Protein AF-0000000084716593 (afdb_homodimer)

Secondary structure (DSSP, 8-state):
-HHHHHHHHHTSHHHHHHHHHHHHHHTS-GGGGGGSPPHHHHHHHHHHHHHHHHHHHHTTTTSPPPSSGGGHHHHHHHHHHHHHHHTHHHHHHHHHT--HHHHHHHHHHTHHHHTTHHHHHHHHTTT--HHHHHHHHHHHHHHTGGG-GGG-HHHHHHHHHHHHHHHHHHTT--GGG---HHHHHHHHHHHHHHH-GGGHHHHHHHHHHHHHHHHHHHHHHHHHHHHTT--TTTTHHHHHHHHHHHHHHHHHIIIIIHHHHTT-HHHHHHHHHHHHHHHHHHHHHHHHHHHHHHHT---/-HHHHHHHHHTSHHHHHHHHHHHHHHTS-GGGGGGSPPHHHHHHHHHHHHHHHHHHHHTTTTSPPPSSGGGHHHHHHHHHHHHHHHTHHHHHHHHHT--HHHHHHHHHHTHHHHTTHHHHHHHHTTT--HHHHHHHHHHHHHHTGGG-GGG-HHHHHHHHHHHHHHHHHHTT--GGG---HHHHHHHHHHHHHHH-GGGHHHHHHHHHHHHHHHHHHHHHHHHHHHHTT--TTTTHHHHHHHHHHHHHHHHHIIIIIHHHHTT-HHHHHHHHHHHHHHHHHHHHHHHHHHHHHHHT---

Radius of gyration: 25.39 Å; Cα contacts (8 Å, |Δi|>4): 812; chains: 2; bounding box: 57×77×68 Å

Organism: Cystobacter fuscus (strain ATCC 25194 / DSM 2262 / NBRC 100088 / M29) (NCBI:txid1242864)

Solvent-accessible surface area (backbone atoms only — not comparable to full-atom values): 29834 Å² total; per-residue (Å²): 107,70,63,57,51,48,48,53,42,57,60,23,47,70,49,29,50,52,51,40,53,54,50,49,40,67,43,35,42,55,80,44,29,84,61,38,77,49,71,69,55,47,53,53,48,50,53,50,49,53,54,42,48,52,53,51,50,61,75,45,65,87,57,80,74,63,92,43,57,88,41,35,63,63,51,52,52,51,51,52,50,50,43,50,60,73,40,42,66,47,35,48,36,40,32,74,64,52,48,68,59,45,50,27,50,52,52,55,57,46,42,64,43,58,71,41,42,58,48,42,36,36,41,68,32,45,31,48,58,68,65,39,23,47,52,40,49,49,54,34,39,54,37,42,26,75,72,35,74,83,48,14,42,58,56,29,43,46,50,30,39,54,54,27,48,52,56,28,45,75,72,72,44,62,72,89,54,57,55,56,30,46,55,36,50,53,26,36,55,52,47,51,19,45,76,30,60,62,30,37,34,23,33,54,23,25,50,37,51,48,31,52,50,45,18,58,51,26,42,17,50,43,46,19,33,57,75,71,64,53,59,67,80,44,43,43,44,40,54,52,36,36,57,54,21,52,50,45,16,53,48,36,41,65,45,38,49,51,60,50,29,65,71,32,71,69,38,29,52,41,19,47,49,14,32,52,42,40,45,50,46,49,46,53,26,50,52,50,50,43,53,25,56,74,69,66,50,58,96,108,71,62,56,50,48,47,54,44,58,60,23,47,71,50,29,50,53,51,39,51,52,52,48,40,66,42,36,40,55,79,44,28,85,63,39,78,50,72,68,56,49,53,53,49,51,54,51,49,52,53,42,47,53,54,49,50,59,76,45,64,86,58,81,74,63,92,43,58,88,41,36,62,63,50,52,52,51,51,52,48,50,42,51,61,73,41,41,66,47,35,47,36,38,32,74,63,53,49,67,59,45,50,28,50,52,51,55,58,46,43,65,43,56,69,43,42,56,47,44,36,37,42,67,32,46,32,48,55,69,64,39,24,46,53,41,48,48,54,34,39,53,39,41,26,74,71,36,75,83,49,14,42,59,56,30,42,47,50,30,40,54,56,27,50,52,56,29,44,75,73,73,42,60,72,90,55,57,54,57,30,46,54,36,50,53,24,36,56,52,46,53,18,45,77,29,60,61,30,38,34,23,31,55,22,26,49,38,51,48,30,52,50,44,19,59,51,25,42,17,50,42,46,20,34,55,75,69,64,52,58,66,80,43,44,42,46,39,54,52,36,36,58,55,22,52,52,46,14,53,48,35,41,66,45,38,49,52,58,49,28,65,72,32,71,69,39,29,52,40,19,47,50,16,33,52,42,39,45,51,44,50,48,54,26,48,52,51,49,43,53,24,56,74,69,66,51,58,96

Sequence (598 aa):
MQIESRIDALEGLSLQQRLHRHYTSLLAEPECFLETPSLSSMREIHELEDAWLRHLDARSVGFELPSSSARFKDWYFSHVQRHSAATASFTSYLAEQASLSEMAMFFIVEEKVDSKFDDLMALAQLGTSGKVKLTIGDNYWDEMGHGNPRFVHTTMFNTSVTWMREQLQAKGITPSDIEFPEIFTNANQLLMYGLSRRHAPRLIGALGVLEQTASQRFQAMVDGCVRLGVPKDVIAYQSLHVGVDHDHGSQWFDHVLLPLTQRSPLLMEEICRGVLTRCDVATRYYREVEARLVSGRYRMQIESRIDALEGLSLQQRLHRHYTSLLAEPECFLETPSLSSMREIHELEDAWLRHLDARSVGFELPSSSARFKDWYFSHVQRHSAATASFTSYLAEQASLSEMAMFFIVEEKVDSKFDDLMALAQLGTSGKVKLTIGDNYWDEMGHGNPRFVHTTMFNTSVTWMREQLQAKGITPSDIEFPEIFTNANQLLMYGLSRRHAPRLIGALGVLEQTASQRFQAMVDGCVRLGVPKDVIAYQSLHVGVDHDHGSQWFDHVLLPLTQRSPLLMEEICRGVLTRCDVATRYYREVEARLVSGRYR

pLDDT: mean 94.09, std 8.64, range [39.53, 98.88]

Foldseek 3Di:
DVVVVVLCVLLFQVNLVVLLVQLVLVVDDPVSVVVHDDPVVVVVSVVSVVSSLVVLLVVCVPDDADPALVCNVVSLVVLLVVLCVLLVVLLCCLQPPFALLLLLLVLLLCCLAQLCVLVLLVLLLPPPDDLQNVLSVVVSCQCCVVVDNCRNLNNLSVLLNVVSCVVCVVVVHHSVPQGGSLSSLLNSLLSVLSVDVVLSLLNLLLVLSCLCNVLSSLVSSVSNCVVNVPDCSSSVSSVVSNPPSNVSNVSSVVRHLSVQSNPDVVSNVSSVSSNSSNSVSVSVSSVVSSVCSVVVPSD/DVVVVVVCVLLFQVNLVVLLVQLVLVVDDPVSVVVHDDPVVVVVSVVSVVSSLVVLLVVCVPDDADPALVCNVVSLVVLLVVLCVLLVVLLCCLQPPFALLLLLLVLLLCCLAQLCVLVLLVLLLPPPDDLQNVLSVVVSCQCCVVVDNCRNLNNLSVLLNVVSCVVCVVVVHHSVPQGGSLSSLLNSVLSVLSVDVVLSLLNLLLVLSCLCNVLSSLVSNVSNCVVNVPDCSSSVSSVVSNPPSNVSNVSSVPRHLSVQSNPDVVSNVSSVSSNSSNSVSVSVSSVVSSVCSVVVPSD

Nearest PDB structures (foldseek):
  6vzy-assembly1_B  TM=7.794E-01  e=1.094E-06  Streptomyces achromogenes subsp. streptozoticus
  6vzy-assembly1_A  TM=7.759E-01  e=1.982E-06  Streptomyces achromogenes subsp. streptozoticus
  6m9s-assembly2_C  TM=6.712E-01  e=1.394E-05  Streptomyces achromogenes subsp. streptozoticus
  3oql-assembly1_C  TM=7.302E-01  e=2.169E-03  Pseudomonas syringae pv. tomato str. DC3000
  6p5q-assembly1_A  TM=7.092E-01  e=1.830E-03  Pseudomonas fluorescens

Structure (mmCIF, N/CA/C/O backbone):
data_AF-0000000084716593-model_v1
#
loop_
_entity.id
_entity.type
_entity.pdbx_description
1 polymer 'Iron-containing redox enzyme family protein'
#
loop_
_atom_site.group_PDB
_atom_site.id
_atom_site.type_symbol
_atom_site.label_atom_id
_atom_site.label_alt_id
_atom_site.label_comp_id
_atom_site.label_asym_id
_atom_site.label_entity_id
_atom_site.label_seq_id
_atom_site.pdbx_PDB_ins_code
_atom_site.Cartn_x
_atom_site.Cartn_y
_atom_site.Cartn_z
_atom_site.occupancy
_atom_site.B_iso_or_equiv
_atom_site.auth_seq_id
_atom_site.auth_comp_id
_atom_site.auth_asym_id
_atom_site.auth_atom_id
_atom_site.pdbx_PDB_model_num
ATOM 1 N N . MET A 1 1 ? 11.242 -38.156 10.844 1 39.97 1 MET A N 1
ATOM 2 C CA . MET A 1 1 ? 9.812 -38.406 11.039 1 39.97 1 MET A CA 1
ATOM 3 C C . MET A 1 1 ? 9.117 -37.156 11.586 1 39.97 1 MET A C 1
ATOM 5 O O . MET A 1 1 ? 8.055 -36.75 11.094 1 39.97 1 MET A O 1
ATOM 9 N N . GLN A 1 2 ? 9.727 -36.562 12.672 1 42.5 2 GLN A N 1
ATOM 10 C CA . GLN A 1 2 ? 9.148 -35.438 13.375 1 42.5 2 GLN A CA 1
ATOM 11 C C . GLN A 1 2 ? 9.289 -34.156 12.555 1 42.5 2 GLN A C 1
ATOM 13 O O . GLN A 1 2 ? 8.375 -33.344 12.516 1 42.5 2 GLN A O 1
ATOM 18 N N . ILE A 1 3 ? 10.445 -33.969 11.859 1 42.84 3 ILE A N 1
ATOM 19 C CA . ILE A 1 3 ? 10.742 -32.844 10.969 1 42.84 3 ILE A CA 1
ATOM 20 C C . ILE A 1 3 ? 9.883 -32.938 9.711 1 42.84 3 ILE A C 1
ATOM 22 O O . ILE A 1 3 ? 9.312 -31.953 9.258 1 42.84 3 ILE A O 1
ATOM 26 N N . GLU A 1 4 ? 9.906 -34.156 9.148 1 45.91 4 GLU A N 1
ATOM 27 C CA . GLU A 1 4 ? 9.078 -34.438 7.98 1 45.91 4 GLU A CA 1
ATOM 28 C C . GLU A 1 4 ? 7.602 -34.156 8.281 1 45.91 4 GLU A C 1
ATOM 30 O O . GLU A 1 4 ? 6.879 -33.625 7.445 1 45.91 4 GLU A O 1
ATOM 35 N N . SER A 1 5 ? 7.25 -34.594 9.547 1 50.97 5 SER A N 1
ATOM 36 C CA . SER A 1 5 ? 5.879 -34.375 9.992 1 50.97 5 SER A CA 1
ATOM 37 C C . SER A 1 5 ? 5.582 -32.906 10.133 1 50.97 5 SER A C 1
ATOM 39 O O . SER A 1 5 ? 4.5 -32.438 9.766 1 50.97 5 SER A O 1
ATOM 41 N N . ARG A 1 6 ? 6.617 -32.312 10.562 1 55.34 6 ARG A N 1
ATOM 42 C CA . ARG A 1 6 ? 6.492 -30.859 10.773 1 55.34 6 ARG A CA 1
ATOM 43 C C . ARG A 1 6 ? 6.48 -30.109 9.445 1 55.34 6 ARG A C 1
ATOM 45 O O . ARG A 1 6 ? 5.758 -29.125 9.289 1 55.34 6 ARG A O 1
ATOM 52 N N . ILE A 1 7 ? 7.332 -30.609 8.516 1 56.03 7 ILE A N 1
ATOM 53 C CA . ILE A 1 7 ? 7.43 -30.062 7.168 1 56.03 7 ILE A CA 1
ATOM 54 C C . ILE A 1 7 ? 6.105 -30.266 6.43 1 56.03 7 ILE A C 1
ATOM 56 O O . ILE A 1 7 ? 5.605 -29.359 5.773 1 56.03 7 ILE A O 1
ATOM 60 N N . ASP A 1 8 ? 5.719 -31.562 6.438 1 63.59 8 ASP A N 1
ATOM 61 C CA . ASP A 1 8 ? 4.422 -31.859 5.844 1 63.59 8 ASP A CA 1
ATOM 62 C C . ASP A 1 8 ? 3.33 -30.969 6.438 1 63.59 8 ASP A C 1
ATOM 64 O O . ASP A 1 8 ? 2.436 -30.516 5.723 1 63.59 8 ASP A O 1
ATOM 68 N N . ALA A 1 9 ? 3.691 -30.625 7.555 1 72.94 9 ALA A N 1
ATOM 69 C CA . ALA A 1 9 ? 2.707 -29.812 8.258 1 72.94 9 ALA A CA 1
ATOM 70 C C . ALA A 1 9 ? 2.744 -28.359 7.773 1 72.94 9 ALA A C 1
ATOM 72 O O . ALA A 1 9 ? 1.699 -27.734 7.613 1 72.94 9 ALA A O 1
ATOM 73 N N . LEU A 1 10 ? 3.936 -27.906 7.266 1 83.38 10 LEU A N 1
ATOM 74 C CA . LEU A 1 10 ? 4.078 -26.516 6.863 1 83.38 10 LEU A CA 1
ATOM 75 C C . LEU A 1 10 ? 3.523 -26.297 5.461 1 83.38 10 LEU A C 1
ATOM 77 O O . LEU A 1 10 ? 3.115 -25.188 5.121 1 83.38 10 LEU A O 1
ATOM 81 N N . GLU A 1 11 ? 3.467 -27.359 4.754 1 86.44 11 GLU A N 1
ATOM 82 C CA . GLU A 1 11 ? 2.949 -27.25 3.393 1 86.44 11 GLU A CA 1
ATOM 83 C C . GLU A 1 11 ? 1.589 -27.938 3.264 1 86.44 11 GLU A C 1
ATOM 85 O O . GLU A 1 11 ? 1.092 -28.141 2.154 1 86.44 11 GLU A O 1
ATOM 90 N N . GLY A 1 12 ? 1.114 -28.297 4.387 1 92.75 12 GLY A N 1
ATOM 91 C CA . GLY A 1 12 ? -0.192 -28.938 4.391 1 92.75 12 GLY A CA 1
ATOM 92 C C . GLY A 1 12 ? -1.327 -27.969 4.109 1 92.75 12 GLY A C 1
ATOM 93 O O . GLY A 1 12 ? -1.195 -26.766 4.336 1 92.75 12 GLY A O 1
ATOM 94 N N . LEU A 1 13 ? -2.387 -28.531 3.635 1 93.62 13 LEU A N 1
ATOM 95 C CA . LEU A 1 13 ? -3.537 -27.734 3.207 1 93.62 13 LEU A CA 1
ATOM 96 C C . LEU A 1 13 ? -4.09 -26.906 4.363 1 93.62 13 LEU A C 1
ATOM 98 O O . LEU A 1 13 ? -4.34 -25.703 4.211 1 93.62 13 LEU A O 1
ATOM 102 N N . SER A 1 14 ? -4.234 -27.516 5.523 1 93.94 14 SER A N 1
ATOM 103 C CA . SER A 1 14 ? -4.848 -26.844 6.664 1 93.94 14 SER A CA 1
ATOM 104 C C . SER A 1 14 ? -4.051 -25.609 7.078 1 93.94 14 SER A C 1
ATOM 106 O O . SER A 1 14 ? -4.617 -24.531 7.262 1 93.94 14 SER A O 1
ATOM 108 N N . LEU A 1 15 ? -2.773 -25.75 7.191 1 95.06 15 LEU A N 1
ATOM 109 C CA . LEU A 1 15 ? -1.926 -24.641 7.602 1 95.06 15 LEU A CA 1
ATOM 110 C C . LEU A 1 15 ? -1.934 -23.531 6.547 1 95.06 15 LEU A C 1
ATOM 112 O O . LEU A 1 15 ? -2.051 -22.359 6.879 1 95.06 15 LEU A O 1
ATOM 116 N N . GLN A 1 16 ? -1.824 -23.922 5.301 1 96.69 16 GLN A N 1
ATOM 117 C CA . GLN A 1 16 ? -1.757 -22.938 4.238 1 96.69 16 GLN A CA 1
ATOM 118 C C . GLN A 1 16 ? -3.086 -22.203 4.086 1 96.69 16 GLN A C 1
ATOM 120 O O . GLN A 1 16 ? -3.111 -21 3.77 1 96.69 16 GLN A O 1
ATOM 125 N N . GLN A 1 17 ? -4.148 -22.891 4.367 1 95.56 17 GLN A N 1
ATOM 126 C CA . GLN A 1 17 ? -5.453 -22.234 4.398 1 95.56 17 GLN A CA 1
ATOM 127 C C . GLN A 1 17 ? -5.531 -21.234 5.543 1 95.56 17 GLN A C 1
ATOM 129 O O . GLN A 1 17 ? -6.082 -20.141 5.379 1 95.56 17 GLN A O 1
ATOM 134 N N . ARG A 1 18 ? -5.004 -21.609 6.691 1 95.12 18 ARG A N 1
ATOM 135 C CA . ARG A 1 18 ? -4.988 -20.719 7.844 1 95.12 18 ARG A CA 1
ATOM 136 C C . ARG A 1 18 ? -4.184 -19.453 7.547 1 95.12 18 ARG A C 1
ATOM 138 O O . ARG A 1 18 ? -4.633 -18.344 7.832 1 95.12 18 ARG A O 1
ATOM 145 N N . LEU A 1 19 ? -3.027 -19.625 6.934 1 96.69 19 LEU A N 1
ATOM 146 C CA . LEU A 1 19 ? -2.186 -18.484 6.562 1 96.69 19 LEU A CA 1
ATOM 147 C C . LEU A 1 19 ? -2.885 -17.609 5.531 1 96.69 19 LEU A C 1
ATOM 149 O O . LEU A 1 19 ? -2.859 -16.375 5.641 1 96.69 19 LEU A O 1
ATOM 153 N N . HIS A 1 20 ? -3.512 -18.281 4.617 1 96.81 20 HIS A N 1
ATOM 154 C CA . HIS A 1 20 ? -4.215 -17.531 3.582 1 96.81 20 HIS A CA 1
ATOM 155 C C . HIS A 1 20 ? -5.32 -16.672 4.18 1 96.81 20 HIS A C 1
ATOM 157 O O . HIS A 1 20 ? -5.469 -15.5 3.814 1 96.81 20 HIS A O 1
ATOM 163 N N . ARG A 1 21 ? -6.066 -17.234 5.105 1 95.75 21 ARG A N 1
ATOM 164 C CA . ARG A 1 21 ? -7.129 -16.5 5.773 1 95.75 21 ARG A CA 1
ATOM 165 C C . ARG A 1 21 ? -6.57 -15.305 6.543 1 95.75 21 ARG A C 1
ATOM 167 O O . ARG A 1 21 ? -7.16 -14.219 6.535 1 95.75 21 ARG A O 1
ATOM 174 N N . HIS A 1 22 ? -5.488 -15.516 7.148 1 96.25 22 HIS A N 1
ATOM 175 C CA . HIS A 1 22 ? -4.828 -14.43 7.867 1 96.25 22 HIS A CA 1
ATOM 176 C C . HIS A 1 22 ? -4.461 -13.289 6.93 1 96.25 22 HIS A C 1
ATOM 178 O O . HIS A 1 22 ? -4.812 -12.133 7.184 1 96.25 22 HIS A O 1
ATOM 184 N N . TYR A 1 23 ? -3.795 -13.625 5.84 1 97 23 TYR A N 1
ATOM 185 C CA . TYR A 1 23 ? -3.316 -12.594 4.922 1 97 23 TYR A CA 1
ATOM 186 C C . TYR A 1 23 ? -4.48 -11.867 4.262 1 97 23 TYR A C 1
ATOM 188 O O . TYR A 1 23 ? -4.469 -10.641 4.141 1 97 23 TYR A O 1
ATOM 196 N N . THR A 1 24 ? -5.492 -12.625 3.852 1 96.06 24 THR A N 1
ATOM 197 C CA . THR A 1 24 ? -6.617 -12.008 3.158 1 96.06 24 THR A CA 1
ATOM 198 C C . THR A 1 24 ? -7.441 -11.156 4.121 1 96.06 24 THR A C 1
ATOM 200 O O . THR A 1 24 ? -8.062 -10.172 3.711 1 96.06 24 THR A O 1
ATOM 203 N N . SER A 1 25 ? -7.406 -11.5 5.441 1 96 25 SER A N 1
ATOM 204 C CA . SER A 1 25 ? -8.086 -10.656 6.418 1 96 25 SER A CA 1
ATOM 205 C C . SER A 1 25 ? -7.414 -9.297 6.547 1 96 25 SER A C 1
ATOM 207 O O . SER A 1 25 ? -8.078 -8.289 6.82 1 96 25 SER A O 1
ATOM 209 N N . LEU A 1 26 ? -6.164 -9.234 6.285 1 96.44 26 LEU A N 1
ATOM 210 C CA . LEU A 1 26 ? -5.41 -7.984 6.359 1 96.44 26 LEU A CA 1
ATOM 211 C C . LEU A 1 26 ? -5.59 -7.164 5.086 1 96.44 26 LEU A C 1
ATOM 213 O O . LEU A 1 26 ? -5.25 -5.98 5.055 1 96.44 26 LEU A O 1
ATOM 217 N N . LEU A 1 27 ? -6.129 -7.789 4.07 1 97 27 LEU A N 1
ATOM 218 C CA . LEU A 1 27 ? -6.402 -7.109 2.809 1 97 27 LEU A CA 1
ATOM 219 C C . LEU A 1 27 ? -7.895 -7.113 2.5 1 97 27 LEU A C 1
ATOM 221 O O . LEU A 1 27 ? -8.289 -7.141 1.332 1 97 27 LEU A O 1
ATOM 225 N N . ALA A 1 28 ? -8.68 -7.211 3.527 1 96.31 28 ALA A N 1
ATOM 226 C CA . ALA A 1 28 ? -10.133 -7.195 3.385 1 96.31 28 ALA A CA 1
ATOM 227 C C . ALA A 1 28 ? -10.656 -5.766 3.27 1 96.31 28 ALA A C 1
ATOM 229 O O . ALA A 1 28 ? -9.93 -4.809 3.541 1 96.31 28 ALA A O 1
ATOM 230 N N . GLU A 1 29 ? -11.859 -5.633 2.855 1 96.25 29 GLU A N 1
ATOM 231 C CA . GLU A 1 29 ? -12.539 -4.344 2.744 1 96.25 29 GLU A CA 1
ATOM 232 C C . GLU A 1 29 ? -12.562 -3.619 4.086 1 96.25 29 GLU A C 1
ATOM 234 O O . GLU A 1 29 ? -12.555 -4.258 5.145 1 96.25 29 GLU A O 1
ATOM 239 N N . PRO A 1 30 ? -12.633 -2.291 4.062 1 95.19 30 PRO A N 1
ATOM 240 C CA . PRO A 1 30 ? -12.586 -1.517 5.305 1 95.19 30 PRO A CA 1
ATOM 241 C C . PRO A 1 30 ? -13.703 -1.899 6.277 1 95.19 30 PRO A C 1
ATOM 243 O O . PRO A 1 30 ? -13.547 -1.735 7.492 1 95.19 30 PRO A O 1
ATOM 246 N N . GLU A 1 31 ? -14.836 -2.43 5.805 1 95.44 31 GLU A N 1
ATOM 247 C CA . GLU A 1 31 ? -15.922 -2.805 6.695 1 95.44 31 GLU A CA 1
ATOM 248 C C . GLU A 1 31 ? -15.562 -4.031 7.527 1 95.44 31 GLU A C 1
ATOM 250 O O . GLU A 1 31 ? -16.234 -4.344 8.508 1 95.44 31 GLU A O 1
ATOM 255 N N . CYS A 1 32 ? -14.453 -4.691 7.199 1 95.5 32 CYS A N 1
ATOM 256 C CA . CYS A 1 32 ? -14.016 -5.879 7.926 1 95.5 32 CYS A CA 1
ATOM 257 C C . CYS A 1 32 ? -12.977 -5.523 8.977 1 95.5 32 CYS A C 1
ATOM 259 O O . CYS A 1 32 ? -12.211 -6.383 9.414 1 95.5 32 CYS A O 1
ATOM 261 N N . PHE A 1 33 ? -12.906 -4.254 9.391 1 94.62 33 PHE A N 1
ATOM 262 C CA . PHE A 1 33 ? -11.852 -3.764 10.266 1 94.62 33 PHE A CA 1
ATOM 263 C C . PHE A 1 33 ? -11.875 -4.492 11.609 1 94.62 33 PHE A C 1
ATOM 265 O O . PHE A 1 33 ? -10.844 -4.617 12.273 1 94.62 33 PHE A O 1
ATOM 272 N N . LEU A 1 34 ? -12.984 -5.082 12.055 1 92.81 34 LEU A N 1
ATOM 273 C CA . LEU A 1 34 ? -13.07 -5.812 13.32 1 92.81 34 LEU A CA 1
ATOM 274 C C . LEU A 1 34 ? -12.508 -7.223 13.164 1 92.81 34 LEU A C 1
ATOM 276 O O . LEU A 1 34 ? -12.25 -7.906 14.156 1 92.81 34 LEU A O 1
ATOM 280 N N . GLU A 1 35 ? -12.266 -7.637 11.898 1 91.25 35 GLU A N 1
ATOM 281 C CA . GLU A 1 35 ? -11.805 -9 11.633 1 91.25 35 GLU A CA 1
ATOM 282 C C . GLU A 1 35 ? -10.289 -9.062 11.539 1 91.25 35 GLU A C 1
ATOM 284 O O . GLU A 1 35 ? -9.719 -10.125 11.258 1 91.25 35 GLU A O 1
ATOM 289 N N . THR A 1 36 ? -9.703 -7.953 11.797 1 90.12 36 THR A N 1
ATOM 290 C CA . THR A 1 36 ? -8.242 -7.969 11.781 1 90.12 36 THR A CA 1
ATOM 291 C C . THR A 1 36 ? -7.699 -8.828 12.922 1 90.12 36 THR A C 1
ATOM 293 O O . THR A 1 36 ? -8.25 -8.82 14.031 1 90.12 36 THR A O 1
ATOM 296 N N . PRO A 1 37 ? -6.664 -9.531 12.695 1 89.06 37 PRO A N 1
ATOM 297 C CA . PRO A 1 37 ? -6.145 -10.469 13.695 1 89.06 37 PRO A CA 1
ATOM 298 C C . PRO A 1 37 ? -5.707 -9.773 14.977 1 89.06 37 PRO A C 1
ATOM 300 O O . PRO A 1 37 ? -5.227 -8.641 14.938 1 89.06 37 PRO A O 1
ATOM 303 N N . SER A 1 38 ? -5.832 -10.461 16.031 1 85.44 38 SER A N 1
ATOM 304 C CA . SER A 1 38 ? -5.363 -10.008 17.328 1 85.44 38 SER A CA 1
ATOM 305 C C . SER A 1 38 ? -3.844 -10.078 17.422 1 85.44 38 SER A C 1
ATOM 307 O O . SER A 1 38 ? -3.193 -10.711 16.594 1 85.44 38 SER A O 1
ATOM 309 N N . LEU A 1 39 ? -3.334 -9.484 18.422 1 83.25 39 LEU A N 1
ATOM 310 C CA . LEU A 1 39 ? -1.89 -9.516 18.625 1 83.25 39 LEU A CA 1
ATOM 311 C C . LEU A 1 39 ? -1.412 -10.938 18.906 1 83.25 39 LEU A C 1
ATOM 313 O O . LEU A 1 39 ? -0.323 -11.328 18.469 1 83.25 39 LEU A O 1
ATOM 317 N N . SER A 1 40 ? -2.229 -11.625 19.641 1 83.56 40 SER A N 1
ATOM 318 C CA . SER A 1 40 ? -1.874 -13.016 19.922 1 83.56 40 SER A CA 1
ATOM 319 C C . SER A 1 40 ? -1.839 -13.844 18.641 1 83.56 40 SER A C 1
ATOM 321 O O . SER A 1 40 ? -0.923 -14.648 18.438 1 83.56 40 SER A O 1
ATOM 323 N N . SER A 1 41 ? -2.797 -13.648 17.828 1 88.12 41 SER A N 1
ATOM 324 C CA . SER A 1 41 ? -2.838 -14.359 16.547 1 88.12 41 SER A CA 1
ATOM 325 C C . SER A 1 41 ? -1.659 -13.969 15.664 1 88.12 41 SER A C 1
ATOM 327 O O . SER A 1 41 ? -1.093 -14.812 14.969 1 88.12 41 SER A O 1
ATOM 329 N N . MET A 1 42 ? -1.271 -12.75 15.766 1 88.06 42 MET A N 1
ATOM 330 C CA . MET A 1 42 ? -0.154 -12.273 14.961 1 88.06 42 MET A CA 1
ATOM 331 C C . MET A 1 42 ? 1.153 -12.922 15.398 1 88.06 42 MET A C 1
ATOM 333 O O . MET A 1 42 ? 2.006 -13.234 14.562 1 88.06 42 MET A O 1
ATOM 337 N N . ARG A 1 43 ? 1.289 -13.125 16.688 1 89.19 43 ARG A N 1
ATOM 338 C CA . ARG A 1 43 ? 2.488 -13.781 17.188 1 89.19 43 ARG A CA 1
ATOM 339 C C . ARG A 1 43 ? 2.57 -15.227 16.703 1 89.19 43 ARG A C 1
ATOM 341 O O . ARG A 1 43 ? 3.643 -15.688 16.312 1 89.19 43 ARG A O 1
ATOM 348 N N . GLU A 1 44 ? 1.469 -15.875 16.75 1 92.12 44 GLU A N 1
ATOM 349 C CA . GLU A 1 44 ? 1.415 -17.25 16.281 1 92.12 44 GLU A CA 1
ATOM 350 C C . GLU A 1 44 ? 1.732 -17.328 14.789 1 92.12 44 GLU A C 1
ATOM 352 O O . GLU A 1 44 ? 2.498 -18.203 14.359 1 92.12 44 GLU A O 1
ATOM 357 N N . ILE A 1 45 ? 1.169 -16.453 14.078 1 93.19 45 ILE A N 1
ATOM 358 C CA . ILE A 1 45 ? 1.388 -16.422 12.633 1 93.19 45 ILE A CA 1
ATOM 359 C C . ILE A 1 45 ? 2.861 -16.141 12.344 1 93.19 45 ILE A C 1
ATOM 361 O O . ILE A 1 45 ? 3.449 -16.766 11.453 1 93.19 45 ILE A O 1
ATOM 365 N N . HIS A 1 46 ? 3.418 -15.273 13.078 1 91.81 46 HIS A N 1
ATOM 366 C CA . HIS A 1 46 ? 4.828 -14.945 12.898 1 91.81 46 HIS A CA 1
ATOM 367 C C . HIS A 1 46 ? 5.711 -16.172 13.094 1 91.81 46 HIS A C 1
ATOM 369 O O . HIS A 1 46 ? 6.664 -16.391 12.344 1 91.81 46 HIS A O 1
ATOM 375 N N . GLU A 1 47 ? 5.406 -16.938 14.07 1 92.31 47 GLU A N 1
ATOM 376 C CA . GLU A 1 47 ? 6.164 -18.156 14.32 1 92.31 47 GLU A CA 1
ATOM 377 C C . GLU A 1 47 ? 6.004 -19.156 13.18 1 92.31 47 GLU A C 1
ATOM 379 O O . GLU A 1 47 ? 6.977 -19.781 12.766 1 92.31 47 GLU A O 1
ATOM 384 N N . LEU A 1 48 ? 4.824 -19.281 12.711 1 93.56 48 LEU A N 1
ATOM 385 C CA . LEU A 1 48 ? 4.543 -20.172 11.594 1 93.56 48 LEU A CA 1
ATOM 386 C C . LEU A 1 48 ? 5.27 -19.703 10.336 1 93.56 48 LEU A C 1
ATOM 388 O O . LEU A 1 48 ? 5.832 -20.516 9.594 1 93.56 48 LEU A O 1
ATOM 392 N N . GLU A 1 49 ? 5.27 -18.406 10.102 1 94.38 49 GLU A N 1
ATOM 393 C CA . GLU A 1 49 ? 5.965 -17.828 8.961 1 94.38 49 GLU A CA 1
ATOM 394 C C . GLU A 1 49 ? 7.461 -18.109 9.016 1 94.38 49 GLU A C 1
ATOM 396 O O . GLU A 1 49 ? 8.07 -18.469 8.008 1 94.38 49 GLU A O 1
ATOM 401 N N . ASP A 1 50 ? 8.016 -17.953 10.203 1 93.75 50 ASP A N 1
ATOM 402 C CA . ASP A 1 50 ? 9.445 -18.188 10.367 1 93.75 50 ASP A CA 1
ATOM 403 C C . ASP A 1 50 ? 9.805 -19.641 10.039 1 93.75 50 ASP A C 1
ATOM 405 O O . ASP A 1 50 ? 10.805 -19.906 9.375 1 93.75 50 ASP A O 1
ATOM 409 N N . ALA A 1 51 ? 8.984 -20.516 10.555 1 94.88 51 ALA A N 1
ATOM 410 C CA . ALA A 1 51 ? 9.211 -21.922 10.273 1 94.88 51 ALA A CA 1
ATOM 411 C C . ALA A 1 51 ? 9.047 -22.219 8.781 1 94.88 51 ALA A C 1
ATOM 413 O O . ALA A 1 51 ? 9.852 -22.953 8.203 1 94.88 51 ALA A O 1
ATOM 414 N N . TRP A 1 52 ? 8.023 -21.672 8.188 1 96.12 52 TRP A N 1
ATOM 415 C CA . TRP A 1 52 ? 7.766 -21.891 6.77 1 96.12 52 TRP A CA 1
ATOM 416 C C . TRP A 1 52 ? 8.891 -21.312 5.918 1 96.12 52 TRP A C 1
ATOM 418 O O . TRP A 1 52 ? 9.344 -21.953 4.965 1 96.12 52 TRP A O 1
ATOM 428 N N . LEU A 1 53 ? 9.398 -20.172 6.281 1 95.19 53 LEU A N 1
ATOM 429 C CA . LEU A 1 53 ? 10.484 -19.516 5.547 1 95.19 53 LEU A CA 1
ATOM 430 C C . LEU A 1 53 ? 11.758 -20.344 5.617 1 95.19 53 LEU A C 1
ATOM 432 O O . LEU A 1 53 ? 12.484 -20.469 4.629 1 95.19 53 LEU A O 1
ATOM 436 N N . ARG A 1 54 ? 12.016 -20.859 6.777 1 94.81 54 ARG A N 1
ATOM 437 C CA . ARG A 1 54 ? 13.188 -21.734 6.91 1 94.81 54 ARG A CA 1
ATOM 438 C C . ARG A 1 54 ? 13.07 -22.938 5.996 1 94.81 54 ARG A C 1
ATOM 440 O O . ARG A 1 54 ? 14.055 -23.375 5.395 1 94.81 54 ARG A O 1
ATOM 447 N N . HIS A 1 55 ? 11.891 -23.422 5.961 1 95.06 55 HIS A N 1
ATOM 448 C CA . HIS A 1 55 ? 11.633 -24.562 5.082 1 95.06 55 HIS A CA 1
ATOM 449 C C . HIS A 1 55 ? 11.828 -24.188 3.619 1 95.06 55 HIS A C 1
ATOM 451 O O . HIS A 1 55 ? 12.469 -24.922 2.865 1 95.06 55 HIS A O 1
ATOM 457 N N . LEU A 1 56 ? 11.328 -23.047 3.193 1 95.5 56 LEU A N 1
ATOM 458 C CA . LEU A 1 56 ? 11.461 -22.578 1.821 1 95.5 56 LEU A CA 1
ATOM 459 C C . LEU A 1 56 ? 12.93 -22.312 1.485 1 95.5 56 LEU A C 1
ATOM 461 O O . LEU A 1 56 ? 13.398 -22.672 0.406 1 95.5 56 LEU A O 1
ATOM 465 N N . ASP A 1 57 ? 13.609 -21.75 2.43 1 95.81 57 ASP A N 1
ATOM 466 C CA . ASP A 1 57 ? 15.023 -21.438 2.221 1 95.81 57 ASP A CA 1
ATOM 467 C C . ASP A 1 57 ? 15.852 -22.719 2.084 1 95.81 57 ASP A C 1
ATOM 469 O O . ASP A 1 57 ? 16.812 -22.75 1.317 1 95.81 57 ASP A O 1
ATOM 473 N N . ALA A 1 58 ? 15.484 -23.688 2.818 1 94.81 58 ALA A N 1
ATOM 474 C CA . ALA A 1 58 ? 16.219 -24.953 2.779 1 94.81 58 ALA A CA 1
ATOM 475 C C . ALA A 1 58 ? 16.125 -25.594 1.399 1 94.81 58 ALA A C 1
ATOM 477 O O . ALA A 1 58 ? 17.047 -26.297 0.972 1 94.81 58 ALA A O 1
ATOM 478 N N . ARG A 1 59 ? 15.109 -25.312 0.665 1 92.69 59 ARG A N 1
ATOM 479 C CA . ARG A 1 59 ? 14.914 -25.875 -0.667 1 92.69 59 ARG A CA 1
ATOM 480 C C . ARG A 1 59 ? 15.852 -25.219 -1.681 1 92.69 59 ARG A C 1
ATOM 482 O O . ARG A 1 59 ? 16.062 -25.75 -2.773 1 92.69 59 ARG A O 1
ATOM 489 N N . SER A 1 60 ? 16.391 -24.094 -1.285 1 90.56 60 SER A N 1
ATOM 490 C CA . SER A 1 60 ? 17.234 -23.344 -2.211 1 90.56 60 SER A CA 1
ATOM 491 C C . SER A 1 60 ? 18.703 -23.406 -1.803 1 90.56 60 SER A C 1
ATOM 493 O O . SER A 1 60 ? 19.531 -22.672 -2.338 1 90.56 60 SER A O 1
ATOM 495 N N . VAL A 1 61 ? 19.047 -24.172 -0.841 1 87 61 VAL A N 1
ATOM 496 C CA . VAL A 1 61 ? 20.391 -24.203 -0.263 1 87 61 VAL A CA 1
ATOM 497 C C . VAL A 1 61 ? 21.406 -24.641 -1.32 1 87 61 VAL A C 1
ATOM 499 O O . VAL A 1 61 ? 22.562 -24.234 -1.283 1 87 61 VAL A O 1
ATOM 502 N N . GLY A 1 62 ? 21 -25.328 -2.283 1 88.56 62 GLY A N 1
ATOM 503 C CA . GLY A 1 62 ? 21.922 -25.828 -3.299 1 88.56 62 GLY A CA 1
ATOM 504 C C . GLY A 1 62 ? 22.266 -24.781 -4.348 1 88.56 62 GLY A C 1
ATOM 505 O O . GLY A 1 62 ? 23.203 -24.969 -5.121 1 88.56 62 GLY A O 1
ATOM 506 N N . PHE A 1 63 ? 21.609 -23.656 -4.324 1 90.69 63 PHE A N 1
ATOM 507 C CA . PHE A 1 63 ? 21.859 -22.609 -5.305 1 90.69 63 PHE A CA 1
ATOM 508 C C . PHE A 1 63 ? 22.812 -21.562 -4.742 1 90.69 63 PHE A C 1
ATOM 510 O O . PHE A 1 63 ? 22.594 -21.047 -3.646 1 90.69 63 PHE A O 1
ATOM 517 N N . GLU A 1 64 ? 23.844 -21.344 -5.512 1 94.44 64 GLU A N 1
ATOM 518 C CA . GLU A 1 64 ? 24.766 -20.281 -5.129 1 94.44 64 GLU A CA 1
ATOM 519 C C . GLU A 1 64 ? 24.203 -18.906 -5.508 1 94.44 64 GLU A C 1
ATOM 521 O O . GLU A 1 64 ? 23.625 -18.75 -6.582 1 94.44 64 GLU A O 1
ATOM 526 N N . LEU A 1 65 ? 24.344 -18 -4.613 1 97 65 LEU A N 1
ATOM 527 C CA . LEU A 1 65 ? 23.969 -16.625 -4.898 1 97 65 LEU A CA 1
ATOM 528 C C . LEU A 1 65 ? 25.062 -15.914 -5.684 1 97 65 LEU A C 1
ATOM 530 O O . LEU A 1 65 ? 26.219 -16.328 -5.66 1 97 65 LEU A O 1
ATOM 534 N N . PRO A 1 66 ? 24.656 -14.93 -6.434 1 97.31 66 PRO A N 1
ATOM 535 C CA . PRO A 1 66 ? 25.719 -14.18 -7.121 1 97.31 66 PRO A CA 1
ATOM 536 C C . PRO A 1 66 ? 26.688 -13.5 -6.156 1 97.31 66 PRO A C 1
ATOM 538 O O . PRO A 1 66 ? 26.266 -12.984 -5.113 1 97.31 66 PRO A O 1
ATOM 541 N N . SER A 1 67 ? 27.938 -13.391 -6.516 1 94.88 67 SER A N 1
ATOM 542 C CA . SER A 1 67 ? 28.984 -12.875 -5.641 1 94.88 67 SER A CA 1
ATOM 543 C C . SER A 1 67 ? 29 -11.352 -5.617 1 94.88 67 SER A C 1
ATOM 545 O O . SER A 1 67 ? 29.594 -10.742 -4.734 1 94.88 67 SER A O 1
ATOM 547 N N . SER A 1 68 ? 28.391 -10.75 -6.637 1 96.19 68 SER A N 1
ATOM 548 C CA . SER A 1 68 ? 28.312 -9.297 -6.738 1 96.19 68 SER A CA 1
ATOM 549 C C . SER A 1 68 ? 27.125 -8.867 -7.594 1 96.19 68 SER A C 1
ATOM 551 O O . SER A 1 68 ? 26.516 -9.688 -8.281 1 96.19 68 SER A O 1
ATOM 553 N N . SER A 1 69 ? 26.828 -7.613 -7.48 1 96.44 69 SER A N 1
ATOM 554 C CA . SER A 1 69 ? 25.75 -7.074 -8.297 1 96.44 69 SER A CA 1
ATOM 555 C C . SER A 1 69 ? 26.062 -7.195 -9.781 1 96.44 69 SER A C 1
ATOM 557 O O . SER A 1 69 ? 25.156 -7.305 -10.609 1 96.44 69 SER A O 1
ATOM 559 N N . ALA A 1 70 ? 27.312 -7.242 -10.18 1 97.31 70 ALA A N 1
ATOM 560 C CA . ALA A 1 70 ? 27.734 -7.375 -11.57 1 97.31 70 ALA A CA 1
ATOM 561 C C . ALA A 1 70 ? 27.328 -8.742 -12.133 1 97.31 70 ALA A C 1
ATOM 563 O O . ALA A 1 70 ? 27.125 -8.883 -13.344 1 97.31 70 ALA A O 1
ATOM 564 N N . ARG A 1 71 ? 27.172 -9.734 -11.266 1 98 71 ARG A N 1
ATOM 565 C CA . ARG A 1 71 ? 26.844 -11.094 -11.68 1 98 71 ARG A CA 1
ATOM 566 C C . ARG A 1 71 ? 25.359 -11.375 -11.547 1 98 71 ARG A C 1
ATOM 568 O O . ARG A 1 71 ? 24.891 -12.445 -11.93 1 98 71 ARG A O 1
ATOM 575 N N . PHE A 1 72 ? 24.656 -10.438 -11.016 1 98.56 72 PHE A N 1
ATOM 576 C CA . PHE A 1 72 ? 23.25 -10.625 -10.703 1 98.56 72 PHE A CA 1
ATOM 577 C C . PHE A 1 72 ? 22.438 -10.898 -11.969 1 98.56 72 PHE A C 1
ATOM 579 O O . PHE A 1 72 ? 21.578 -11.773 -11.984 1 98.56 72 PHE A O 1
ATOM 586 N N . LYS A 1 73 ? 22.719 -10.133 -13.062 1 98.38 73 LYS A N 1
ATOM 587 C CA . LYS A 1 73 ? 21.938 -10.258 -14.281 1 98.38 73 LYS A CA 1
ATOM 588 C C . LYS A 1 73 ? 21.984 -11.688 -14.82 1 98.38 73 LYS A C 1
ATOM 590 O O . LYS A 1 73 ? 20.938 -12.297 -15.047 1 98.38 73 LYS A O 1
ATOM 595 N N . ASP A 1 74 ? 23.141 -12.211 -14.984 1 98.38 74 ASP A N 1
ATOM 596 C CA . ASP A 1 74 ? 23.281 -13.562 -15.5 1 98.38 74 ASP A CA 1
ATOM 597 C C . ASP A 1 74 ? 22.641 -14.586 -14.57 1 98.38 74 ASP A C 1
ATOM 599 O O . ASP A 1 74 ? 21.984 -15.523 -15.023 1 98.38 74 ASP A O 1
ATOM 603 N N . TRP A 1 75 ? 22.859 -14.375 -13.305 1 98.56 75 TRP A N 1
ATOM 604 C CA . TRP A 1 75 ? 22.281 -15.258 -12.297 1 98.56 75 TRP A CA 1
ATOM 605 C C . TRP A 1 75 ? 20.75 -15.25 -12.375 1 98.56 75 TRP A C 1
ATOM 607 O O . TRP A 1 75 ? 20.125 -16.312 -12.438 1 98.56 75 TRP A O 1
ATOM 617 N N . TYR A 1 76 ? 20.188 -14.07 -12.391 1 98.69 76 TYR A N 1
ATOM 618 C CA . TYR A 1 76 ? 18.734 -13.883 -12.422 1 98.69 76 TYR A CA 1
ATOM 619 C C . TYR A 1 76 ? 18.125 -14.562 -13.641 1 98.69 76 TYR A C 1
ATOM 621 O O . TYR A 1 76 ? 17.203 -15.375 -13.516 1 98.69 76 TYR A O 1
ATOM 629 N N . PHE A 1 77 ? 18.656 -14.32 -14.836 1 98.38 77 PHE A N 1
ATOM 630 C CA . PHE A 1 77 ? 18.062 -14.82 -16.062 1 98.38 77 PHE A CA 1
ATOM 631 C C . PHE A 1 77 ? 18.297 -16.312 -16.219 1 98.38 77 PHE A C 1
ATOM 633 O O . PHE A 1 77 ? 17.5 -17.016 -16.828 1 98.38 77 PHE A O 1
ATOM 640 N N . SER A 1 78 ? 19.344 -16.828 -15.617 1 98.25 78 SER A N 1
ATOM 641 C CA . SER A 1 78 ? 19.516 -18.281 -15.602 1 98.25 78 SER A CA 1
ATOM 642 C C . SER A 1 78 ? 18.406 -18.969 -14.82 1 98.25 78 SER A C 1
ATOM 644 O O . SER A 1 78 ? 17.938 -20.031 -15.211 1 98.25 78 SER A O 1
ATOM 646 N N . HIS A 1 79 ? 17.984 -18.375 -13.727 1 98.19 79 HIS A N 1
ATOM 647 C CA . HIS A 1 79 ? 16.922 -18.938 -12.922 1 98.19 79 HIS A CA 1
ATOM 648 C C . HIS A 1 79 ? 15.555 -18.781 -13.594 1 98.19 79 HIS A C 1
ATOM 650 O O . HIS A 1 79 ? 14.711 -19.672 -13.523 1 98.19 79 HIS A O 1
ATOM 656 N N . VAL A 1 80 ? 15.367 -17.641 -14.25 1 97.81 80 VAL A N 1
ATOM 657 C CA . VAL A 1 80 ? 14.141 -17.422 -15.016 1 97.81 80 VAL A CA 1
ATOM 658 C C . VAL A 1 80 ? 14.031 -18.469 -16.125 1 97.81 80 VAL A C 1
ATOM 660 O O . VAL A 1 80 ? 12.969 -19.062 -16.328 1 97.81 80 VAL A O 1
ATOM 663 N N . GLN A 1 81 ? 15.117 -18.719 -16.812 1 97.62 81 GLN A N 1
ATOM 664 C CA . GLN A 1 81 ? 15.148 -19.703 -17.891 1 97.62 81 GLN A CA 1
ATOM 665 C C . GLN A 1 81 ? 14.883 -21.109 -17.359 1 97.62 81 GLN A C 1
ATOM 667 O O . GLN A 1 81 ? 14.156 -21.891 -17.984 1 97.62 81 GLN A O 1
ATOM 672 N N . ARG A 1 82 ? 15.508 -21.438 -16.266 1 97.25 82 ARG A N 1
ATOM 673 C CA . ARG A 1 82 ? 15.289 -22.734 -15.648 1 97.25 82 ARG A CA 1
ATOM 674 C C . ARG A 1 82 ? 13.828 -22.922 -15.266 1 97.25 82 ARG A C 1
ATOM 676 O O . ARG A 1 82 ? 13.25 -24 -15.484 1 97.25 82 ARG A O 1
ATOM 683 N N . HIS A 1 83 ? 13.266 -21.922 -14.664 1 97.44 83 HIS A N 1
ATOM 684 C CA . HIS A 1 83 ? 11.859 -21.953 -14.305 1 97.44 83 HIS A CA 1
ATOM 685 C C . HIS A 1 83 ? 10.977 -22.141 -15.531 1 97.44 83 HIS A C 1
ATOM 687 O O . HIS A 1 83 ? 10.055 -22.969 -15.523 1 97.44 83 HIS A O 1
ATOM 693 N N . SER A 1 84 ? 11.266 -21.375 -16.578 1 96.88 84 SER A N 1
ATOM 694 C CA . SER A 1 84 ? 10.5 -21.469 -17.812 1 96.88 84 SER A CA 1
ATOM 695 C C . SER A 1 84 ? 10.602 -22.875 -18.406 1 96.88 84 SER A C 1
ATOM 697 O O . SER A 1 84 ? 9.594 -23.422 -18.859 1 96.88 84 SER A O 1
ATOM 699 N N . ALA A 1 85 ? 11.742 -23.422 -18.391 1 97.69 85 ALA A N 1
ATOM 700 C CA . ALA A 1 85 ? 11.945 -24.781 -18.906 1 97.69 85 ALA A CA 1
ATOM 701 C C . ALA A 1 85 ? 11.18 -25.797 -18.078 1 97.69 85 ALA A C 1
ATOM 703 O O . ALA A 1 85 ? 10.562 -26.719 -18.625 1 97.69 85 ALA A O 1
ATOM 704 N N . ALA A 1 86 ? 11.211 -25.625 -16.812 1 97.44 86 ALA A N 1
ATOM 705 C CA . ALA A 1 86 ? 10.578 -26.562 -15.891 1 97.44 86 ALA A CA 1
ATOM 706 C C . ALA A 1 86 ? 9.062 -26.531 -16.016 1 97.44 86 ALA A C 1
ATOM 708 O O . ALA A 1 86 ? 8.375 -27.469 -15.633 1 97.44 86 ALA A O 1
ATOM 709 N N . THR A 1 87 ? 8.508 -25.438 -16.562 1 97.25 87 THR A N 1
ATOM 710 C CA . THR A 1 87 ? 7.055 -25.281 -16.625 1 97.25 87 THR A CA 1
ATOM 711 C C . THR A 1 87 ? 6.566 -25.328 -18.062 1 97.25 87 THR A C 1
ATOM 713 O O . THR A 1 87 ? 5.391 -25.062 -18.344 1 97.25 87 THR A O 1
ATOM 716 N N . ALA A 1 88 ? 7.461 -25.656 -19 1 97.25 88 ALA A N 1
ATOM 717 C CA . ALA A 1 88 ? 7.145 -25.672 -20.422 1 97.25 88 ALA A CA 1
ATOM 718 C C . ALA A 1 88 ? 6.082 -26.719 -20.734 1 97.25 88 ALA A C 1
ATOM 720 O O . ALA A 1 88 ? 5.223 -26.5 -21.594 1 97.25 88 ALA A O 1
ATOM 721 N N . SER A 1 89 ? 6.16 -27.844 -20.078 1 97.44 89 SER A N 1
ATOM 722 C CA . SER A 1 89 ? 5.164 -28.891 -20.281 1 97.44 89 SER A CA 1
ATOM 723 C C . SER A 1 89 ? 3.764 -28.406 -19.938 1 97.44 89 SER A C 1
ATOM 725 O O . SER A 1 89 ? 2.803 -28.688 -20.656 1 97.44 89 SER A O 1
ATOM 727 N N . PHE A 1 90 ? 3.617 -27.719 -18.906 1 97.94 90 PHE A N 1
ATOM 728 C CA . PHE A 1 90 ? 2.332 -27.203 -18.453 1 97.94 90 PHE A CA 1
ATOM 729 C C . PHE A 1 90 ? 1.765 -26.203 -19.453 1 97.94 90 PHE A C 1
ATOM 731 O O . PHE A 1 90 ? 0.593 -26.281 -19.828 1 97.94 90 PHE A O 1
ATOM 738 N N . THR A 1 91 ? 2.604 -25.219 -19.906 1 97.88 91 THR A N 1
ATOM 739 C CA . THR A 1 91 ? 2.137 -24.219 -20.844 1 97.88 91 THR A CA 1
ATOM 740 C C . THR A 1 91 ? 1.743 -24.844 -22.172 1 97.88 91 THR A C 1
ATOM 742 O O . THR A 1 91 ? 0.744 -24.469 -22.781 1 97.88 91 THR A O 1
ATOM 745 N N . SER A 1 92 ? 2.527 -25.859 -22.578 1 98.25 92 SER A N 1
ATOM 746 C CA . SER A 1 92 ? 2.162 -26.594 -23.781 1 98.25 92 SER A CA 1
ATOM 747 C C . SER A 1 92 ? 0.828 -27.312 -23.609 1 98.25 92 SER A C 1
ATOM 749 O O . SER A 1 92 ? 0.002 -27.328 -24.531 1 98.25 92 SER A O 1
ATOM 751 N N . TYR A 1 93 ? 0.659 -27.875 -22.469 1 98.31 93 TYR A N 1
ATOM 752 C CA . TYR A 1 93 ? -0.589 -28.562 -22.188 1 98.31 93 TYR A CA 1
ATOM 753 C C . TYR A 1 93 ? -1.777 -27.609 -22.25 1 98.31 93 TYR A C 1
ATOM 755 O O . TYR A 1 93 ? -2.799 -27.938 -22.875 1 98.31 93 TYR A O 1
ATOM 763 N N . LEU A 1 94 ? -1.729 -26.469 -21.672 1 98.31 94 LEU A N 1
ATOM 764 C CA . LEU A 1 94 ? -2.793 -25.469 -21.703 1 98.31 94 LEU A CA 1
ATOM 765 C C . LEU A 1 94 ? -3.1 -25.047 -23.141 1 98.31 94 LEU A C 1
ATOM 767 O O . LEU A 1 94 ? -4.266 -24.984 -23.531 1 98.31 94 LEU A O 1
ATOM 771 N N . ALA A 1 95 ? -2.037 -24.797 -23.891 1 98.69 95 ALA A N 1
ATOM 772 C CA . ALA A 1 95 ? -2.172 -24.25 -25.234 1 98.69 95 ALA A CA 1
ATOM 773 C C . ALA A 1 95 ? -2.736 -25.281 -26.203 1 98.69 95 ALA A C 1
ATOM 775 O O . ALA A 1 95 ? -3.561 -24.953 -27.062 1 98.69 95 ALA A O 1
ATOM 776 N N . GLU A 1 96 ? -2.406 -26.594 -25.969 1 98.56 96 GLU A N 1
ATOM 777 C CA . GLU A 1 96 ? -2.582 -27.547 -27.062 1 98.56 96 GLU A CA 1
ATOM 778 C C . GLU A 1 96 ? -3.553 -28.656 -26.688 1 98.56 96 GLU A C 1
ATOM 780 O O . GLU A 1 96 ? -4.125 -29.312 -27.547 1 98.56 96 GLU A O 1
ATOM 785 N N . GLN A 1 97 ? -3.709 -28.891 -25.359 1 98.31 97 GLN A N 1
ATOM 786 C CA . GLN A 1 97 ? -4.352 -30.156 -25.031 1 98.31 97 GLN A CA 1
ATOM 787 C C . GLN A 1 97 ? -5.512 -29.938 -24.062 1 98.31 97 GLN A C 1
ATOM 789 O O . GLN A 1 97 ? -6.5 -30.672 -24.094 1 98.31 97 GLN A O 1
ATOM 794 N N . ALA A 1 98 ? -5.477 -29.031 -23.141 1 98.06 98 ALA A N 1
ATOM 795 C CA . ALA A 1 98 ? -6.43 -28.875 -22.031 1 98.06 98 ALA A CA 1
ATOM 796 C C . ALA A 1 98 ? -7.855 -28.734 -22.562 1 98.06 98 ALA A C 1
ATOM 798 O O . ALA A 1 98 ? -8.094 -28.047 -23.562 1 98.06 98 ALA A O 1
ATOM 799 N N . SER A 1 99 ? -8.727 -29.422 -21.984 1 97.19 99 SER A N 1
ATOM 800 C CA . SER A 1 99 ? -10.148 -29.219 -22.266 1 97.19 99 SER A CA 1
ATOM 801 C C . SER A 1 99 ? -10.648 -27.906 -21.656 1 97.19 99 SER A C 1
ATOM 803 O O . SER A 1 99 ? -9.938 -27.266 -20.891 1 97.19 99 SER A O 1
ATOM 805 N N . LEU A 1 100 ? -11.859 -27.547 -22 1 97.38 100 LEU A N 1
ATOM 806 C CA . LEU A 1 100 ? -12.445 -26.312 -21.484 1 97.38 100 LEU A CA 1
ATOM 807 C C . LEU A 1 100 ? -12.562 -26.375 -19.969 1 97.38 100 LEU A C 1
ATOM 809 O O . LEU A 1 100 ? -12.281 -25.391 -19.281 1 97.38 100 LEU A O 1
ATOM 813 N N . SER A 1 101 ? -12.984 -27.531 -19.422 1 95.25 101 SER A N 1
ATOM 814 C CA . SER A 1 101 ? -13.125 -27.656 -17.984 1 95.25 101 SER A CA 1
ATOM 815 C C . SER A 1 101 ? -11.773 -27.547 -17.281 1 95.25 101 SER A C 1
ATOM 817 O O . SER A 1 101 ? -11.68 -26.969 -16.203 1 95.25 101 SER A O 1
ATOM 819 N N . GLU A 1 102 ? -10.773 -28.125 -17.922 1 95.44 102 GLU A N 1
ATOM 820 C CA . GLU A 1 102 ? -9.43 -28.047 -17.359 1 95.44 102 GLU A CA 1
ATOM 821 C C . GLU A 1 102 ? -8.898 -26.625 -17.391 1 95.44 102 GLU A C 1
ATOM 823 O O . GLU A 1 102 ? -8.336 -26.141 -16.406 1 95.44 102 GLU A O 1
ATOM 828 N N . MET A 1 103 ? -9.125 -25.922 -18.5 1 97.31 103 MET A N 1
ATOM 829 C CA . MET A 1 103 ? -8.766 -24.516 -18.609 1 97.31 103 MET A CA 1
ATOM 830 C C . MET A 1 103 ? -9.508 -23.672 -17.562 1 97.31 103 MET A C 1
ATOM 832 O O . MET A 1 103 ? -8.898 -22.844 -16.891 1 97.31 103 MET A O 1
ATOM 836 N N . ALA A 1 104 ? -10.781 -23.953 -17.438 1 96.75 104 ALA A N 1
ATOM 837 C CA . ALA A 1 104 ? -11.609 -23.234 -16.469 1 96.75 104 ALA A CA 1
ATOM 838 C C . ALA A 1 104 ? -11.094 -23.438 -15.047 1 96.75 104 ALA A C 1
ATOM 840 O O . ALA A 1 104 ? -11.031 -22.5 -14.258 1 96.75 104 ALA A O 1
ATOM 841 N N . MET A 1 105 ? -10.695 -24.625 -14.758 1 94.75 105 MET A N 1
ATOM 842 C CA . MET A 1 105 ? -10.141 -24.922 -13.438 1 94.75 105 MET A CA 1
ATOM 843 C C . MET A 1 105 ? -8.891 -24.094 -13.172 1 94.75 105 MET A C 1
ATOM 845 O O . MET A 1 105 ? -8.695 -23.594 -12.062 1 94.75 105 MET A O 1
ATOM 849 N N . PHE A 1 106 ? -8.062 -24 -14.141 1 96.69 106 PHE A N 1
ATOM 850 C CA . PHE A 1 106 ? -6.832 -23.234 -13.961 1 96.69 106 PHE A CA 1
ATOM 851 C C . PHE A 1 106 ? -7.133 -21.766 -13.711 1 96.69 106 PHE A C 1
ATOM 853 O O . PHE A 1 106 ? -6.492 -21.125 -12.867 1 96.69 106 PHE A O 1
ATOM 860 N N . PHE A 1 107 ? -8.148 -21.219 -14.422 1 96.44 107 PHE A N 1
ATOM 861 C CA . PHE A 1 107 ? -8.57 -19.844 -14.164 1 96.44 107 PHE A CA 1
ATOM 862 C C . PHE A 1 107 ? -8.977 -19.672 -12.703 1 96.44 107 PHE A C 1
ATOM 864 O O . PHE A 1 107 ? -8.648 -18.656 -12.07 1 96.44 107 PHE A O 1
ATOM 871 N N . ILE A 1 108 ? -9.633 -20.656 -12.156 1 94.12 108 ILE A N 1
ATOM 872 C CA . ILE A 1 108 ? -10.148 -20.578 -10.797 1 94.12 108 ILE A CA 1
ATOM 873 C C . ILE A 1 108 ? -8.992 -20.578 -9.797 1 94.12 108 ILE A C 1
ATOM 875 O O . ILE A 1 108 ? -8.977 -19.797 -8.852 1 94.12 108 ILE A O 1
ATOM 879 N N . VAL A 1 109 ? -8.008 -21.406 -10.023 1 93.88 109 VAL A N 1
ATOM 880 C CA . VAL A 1 109 ? -6.957 -21.531 -9.016 1 93.88 109 VAL A CA 1
ATOM 881 C C . VAL A 1 109 ? -6.039 -20.312 -9.078 1 93.88 109 VAL A C 1
ATOM 883 O O . VAL A 1 109 ? -5.391 -19.953 -8.086 1 93.88 109 VAL A O 1
ATOM 886 N N . GLU A 1 110 ? -5.992 -19.562 -10.234 1 95.31 110 GLU A N 1
ATOM 887 C CA . GLU A 1 110 ? -5.176 -18.359 -10.367 1 95.31 110 GLU A CA 1
ATOM 888 C C . GLU A 1 110 ? -5.746 -17.219 -9.547 1 95.31 110 GLU A C 1
ATOM 890 O O . GLU A 1 110 ? -5.055 -16.219 -9.297 1 95.31 110 GLU A O 1
ATOM 895 N N . GLU A 1 111 ? -6.973 -17.328 -9.094 1 92.25 111 GLU A N 1
ATOM 896 C CA . GLU A 1 111 ? -7.688 -16.266 -8.414 1 92.25 111 GLU A CA 1
ATOM 897 C C . GLU A 1 111 ? -6.984 -15.859 -7.125 1 92.25 111 GLU A C 1
ATOM 899 O O . GLU A 1 111 ? -7.031 -14.695 -6.723 1 92.25 111 GLU A O 1
ATOM 904 N N . LYS A 1 112 ? -6.328 -16.781 -6.504 1 91.69 112 LYS A N 1
ATOM 905 C CA . LYS A 1 112 ? -5.766 -16.484 -5.188 1 91.69 112 LYS A CA 1
ATOM 906 C C . LYS A 1 112 ? -4.609 -15.5 -5.289 1 91.69 112 LYS A C 1
ATOM 908 O O . LYS A 1 112 ? -4.387 -14.703 -4.371 1 91.69 112 LYS A O 1
ATOM 913 N N . VAL A 1 113 ? -3.867 -15.469 -6.375 1 88.31 113 VAL A N 1
ATOM 914 C CA . VAL A 1 113 ? -2.789 -14.508 -6.578 1 88.31 113 VAL A CA 1
ATOM 915 C C . VAL A 1 113 ? -3.332 -13.266 -7.281 1 88.31 113 VAL A C 1
ATOM 917 O O . VAL A 1 113 ? -3.16 -12.141 -6.789 1 88.31 113 VAL A O 1
ATOM 920 N N . ASP A 1 114 ? -4.09 -13.461 -8.367 1 87.44 114 ASP A N 1
ATOM 921 C CA . ASP A 1 114 ? -4.48 -12.383 -9.273 1 87.44 114 ASP A CA 1
ATOM 922 C C . ASP A 1 114 ? -5.465 -11.43 -8.594 1 87.44 114 ASP A C 1
ATOM 924 O O . ASP A 1 114 ? -5.465 -10.234 -8.875 1 87.44 114 ASP A O 1
ATOM 928 N N . SER A 1 115 ? -6.207 -11.945 -7.676 1 89.69 115 SER A N 1
ATOM 929 C CA . SER A 1 115 ? -7.23 -11.117 -7.035 1 89.69 115 SER A CA 1
ATOM 930 C C . SER A 1 115 ? -6.609 -10.133 -6.055 1 89.69 115 SER A C 1
ATOM 932 O O . SER A 1 115 ? -7.27 -9.188 -5.617 1 89.69 115 SER A O 1
ATOM 934 N N . LYS A 1 116 ? -5.352 -10.297 -5.742 1 93.5 116 LYS A N 1
ATOM 935 C CA . LYS A 1 116 ? -4.711 -9.43 -4.762 1 93.5 116 LYS A CA 1
ATOM 936 C C . LYS A 1 116 ? -3.49 -8.734 -5.359 1 93.5 116 LYS A C 1
ATOM 938 O O . LYS A 1 116 ? -2.703 -8.125 -4.637 1 93.5 116 LYS A O 1
ATOM 943 N N . PHE A 1 117 ? -3.373 -8.836 -6.629 1 96.12 117 PHE A N 1
ATOM 944 C CA . PHE A 1 117 ? -2.125 -8.391 -7.234 1 96.12 117 PHE A CA 1
ATOM 945 C C . PHE A 1 117 ? -1.996 -6.875 -7.156 1 96.12 117 PHE A C 1
ATOM 947 O O . PHE A 1 117 ? -0.895 -6.352 -6.984 1 96.12 117 PHE A O 1
ATOM 954 N N . ASP A 1 118 ? -3.113 -6.141 -7.293 1 96 118 ASP A N 1
ATOM 955 C CA . ASP A 1 118 ? -3.061 -4.688 -7.156 1 96 118 ASP A CA 1
ATOM 956 C C . ASP A 1 118 ? -2.646 -4.285 -5.742 1 96 118 ASP A C 1
ATOM 958 O O . ASP A 1 118 ? -1.845 -3.367 -5.562 1 96 118 ASP A O 1
ATOM 962 N N . ASP A 1 119 ? -3.16 -5.012 -4.734 1 97.56 119 ASP A N 1
ATOM 963 C CA . ASP A 1 119 ? -2.74 -4.766 -3.359 1 97.56 119 ASP A CA 1
ATOM 964 C C . ASP A 1 119 ? -1.264 -5.102 -3.166 1 97.56 119 ASP A C 1
ATOM 966 O O . ASP A 1 119 ? -0.552 -4.398 -2.443 1 97.56 119 ASP A O 1
ATOM 970 N N . LEU A 1 120 ? -0.806 -6.176 -3.805 1 97.75 120 LEU A N 1
ATOM 971 C CA . LEU A 1 120 ? 0.599 -6.562 -3.709 1 97.75 120 LEU A CA 1
ATOM 972 C C . LEU A 1 120 ? 1.498 -5.48 -4.301 1 97.75 120 LEU A C 1
ATOM 974 O O . LEU A 1 120 ? 2.553 -5.168 -3.744 1 97.75 120 LEU A O 1
ATOM 978 N N . MET A 1 121 ? 1.051 -4.906 -5.395 1 97.75 121 MET A N 1
ATOM 979 C CA . MET A 1 121 ? 1.822 -3.832 -6.012 1 97.75 121 MET A CA 1
ATOM 980 C C . MET A 1 121 ? 1.851 -2.598 -5.117 1 97.75 121 MET A C 1
ATOM 982 O O . MET A 1 121 ? 2.873 -1.918 -5.023 1 97.75 121 MET A O 1
ATOM 986 N N . ALA A 1 122 ? 0.711 -2.318 -4.488 1 98.12 122 ALA A N 1
ATOM 987 C CA . ALA A 1 122 ? 0.664 -1.211 -3.537 1 98.12 122 ALA A CA 1
ATOM 988 C C . ALA A 1 122 ? 1.623 -1.444 -2.373 1 98.12 122 ALA A C 1
ATOM 990 O O . ALA A 1 122 ? 2.318 -0.522 -1.938 1 98.12 122 ALA A O 1
ATOM 991 N N . LEU A 1 123 ? 1.705 -2.664 -1.937 1 98.19 123 LEU A N 1
ATOM 992 C CA . LEU A 1 123 ? 2.574 -3.01 -0.817 1 98.19 123 LEU A CA 1
ATOM 993 C C . LEU A 1 123 ? 4.039 -2.969 -1.232 1 98.19 123 LEU A C 1
ATOM 995 O O . LEU A 1 123 ? 4.898 -2.555 -0.452 1 98.19 123 LEU A O 1
ATOM 999 N N . ALA A 1 124 ? 4.344 -3.309 -2.451 1 98.44 124 ALA A N 1
ATOM 1000 C CA . ALA A 1 124 ? 5.715 -3.434 -2.932 1 98.44 124 ALA A CA 1
ATOM 1001 C C . ALA A 1 124 ? 6.395 -2.068 -3.012 1 98.44 124 ALA A C 1
ATOM 1003 O O . ALA A 1 124 ? 7.617 -1.969 -2.891 1 98.44 124 ALA A O 1
ATOM 1004 N N . GLN A 1 125 ? 5.625 -1.043 -3.17 1 98 125 GLN A N 1
ATOM 1005 C CA . GLN A 1 125 ? 6.215 0.271 -3.402 1 98 125 GLN A CA 1
ATOM 1006 C C . GLN A 1 125 ? 6.516 0.979 -2.084 1 98 125 GLN A C 1
ATOM 1008 O O . GLN A 1 125 ? 7.191 2.01 -2.068 1 98 125 GLN A O 1
ATOM 1013 N N . LEU A 1 126 ? 5.996 0.48 -0.947 1 98.06 126 LEU A N 1
ATOM 1014 C CA . LEU A 1 126 ? 6.125 1.165 0.334 1 98.06 126 LEU A CA 1
ATOM 1015 C C . LEU A 1 126 ? 7.59 1.408 0.678 1 98.06 126 LEU A C 1
ATOM 1017 O O . LEU A 1 126 ? 8.406 0.49 0.606 1 98.06 126 LEU A O 1
ATOM 1021 N N . GLY A 1 127 ? 7.848 2.633 0.977 1 96.75 127 GLY A N 1
ATOM 1022 C CA . GLY A 1 127 ? 9.164 3.016 1.46 1 96.75 127 GLY A CA 1
ATOM 1023 C C . GLY A 1 127 ? 10.164 3.244 0.344 1 96.75 127 GLY A C 1
ATOM 1024 O O . GLY A 1 127 ? 11.234 3.82 0.568 1 96.75 127 GLY A O 1
ATOM 1025 N N . THR A 1 128 ? 9.836 2.838 -0.906 1 97.19 128 THR A N 1
ATOM 1026 C CA . THR A 1 128 ? 10.75 3.027 -2.027 1 97.19 128 THR A CA 1
ATOM 1027 C C . THR A 1 128 ? 10.719 4.477 -2.51 1 97.19 128 THR A C 1
ATOM 1029 O O . THR A 1 128 ? 9.867 5.258 -2.094 1 97.19 128 THR A O 1
ATOM 1032 N N . SER A 1 129 ? 11.703 4.852 -3.318 1 94.56 129 SER A N 1
ATOM 1033 C CA . SER A 1 129 ? 11.82 6.219 -3.812 1 94.56 129 SER A CA 1
ATOM 1034 C C . SER A 1 129 ? 12.406 6.246 -5.219 1 94.56 129 SER A C 1
ATOM 1036 O O . SER A 1 129 ? 12.844 5.219 -5.738 1 94.56 129 SER A O 1
ATOM 1038 N N . GLY A 1 130 ? 12.289 7.371 -5.84 1 94.94 130 GLY A N 1
ATOM 1039 C CA . GLY A 1 130 ? 12.922 7.582 -7.133 1 94.94 130 GLY A CA 1
ATOM 1040 C C . GLY A 1 130 ? 12.359 6.699 -8.227 1 94.94 130 GLY A C 1
ATOM 1041 O O . GLY A 1 130 ? 11.148 6.453 -8.273 1 94.94 130 GLY A O 1
ATOM 1042 N N . LYS A 1 131 ? 13.273 6.238 -9.078 1 96.56 131 LYS A N 1
ATOM 1043 C CA . LYS A 1 131 ? 12.883 5.461 -10.25 1 96.56 131 LYS A CA 1
ATOM 1044 C C . LYS A 1 131 ? 12.289 4.113 -9.844 1 96.56 131 LYS A C 1
ATOM 1046 O O . LYS A 1 131 ? 11.375 3.607 -10.5 1 96.56 131 LYS A O 1
ATOM 1051 N N . VAL A 1 132 ? 12.812 3.537 -8.719 1 97.69 132 VAL A N 1
ATOM 1052 C CA . VAL A 1 132 ? 12.266 2.281 -8.211 1 97.69 132 VAL A CA 1
ATOM 1053 C C . VAL A 1 132 ? 10.781 2.451 -7.891 1 97.69 132 VAL A C 1
ATOM 1055 O O . VAL A 1 132 ? 9.945 1.689 -8.383 1 97.69 132 VAL A O 1
ATOM 1058 N N . LYS A 1 133 ? 10.438 3.49 -7.168 1 97.5 133 LYS A N 1
ATOM 1059 C CA . LYS A 1 133 ? 9.047 3.744 -6.797 1 97.5 133 LYS A CA 1
ATOM 1060 C C . LYS A 1 133 ? 8.195 4.039 -8.031 1 97.5 133 LYS A C 1
ATOM 1062 O O . LYS A 1 133 ? 7.074 3.537 -8.148 1 97.5 133 LYS A O 1
ATOM 1067 N N . LEU A 1 134 ? 8.695 4.809 -8.898 1 97.88 134 LEU A N 1
ATOM 1068 C CA . LEU A 1 134 ? 7.941 5.199 -10.086 1 97.88 134 LEU A CA 1
ATOM 1069 C C . LEU A 1 134 ? 7.625 3.986 -10.953 1 97.88 134 LEU A C 1
ATOM 1071 O O . LEU A 1 134 ? 6.531 3.883 -11.508 1 97.88 134 LEU A O 1
ATOM 1075 N N . THR A 1 135 ? 8.625 3.082 -11.07 1 97.94 135 THR A N 1
ATOM 1076 C CA . THR A 1 135 ? 8.422 1.877 -11.859 1 97.94 135 THR A CA 1
ATOM 1077 C C . THR A 1 135 ? 7.336 1 -11.25 1 97.94 135 THR A C 1
ATOM 1079 O O . THR A 1 135 ? 6.434 0.539 -11.945 1 97.94 135 THR A O 1
ATOM 1082 N N . ILE A 1 136 ? 7.391 0.805 -9.945 1 98.25 136 ILE A N 1
ATOM 1083 C CA . ILE A 1 136 ? 6.383 0.001 -9.266 1 98.25 136 ILE A CA 1
ATOM 1084 C C . ILE A 1 136 ? 5.023 0.692 -9.344 1 98.25 136 ILE A C 1
ATOM 1086 O O . ILE A 1 136 ? 4.004 0.043 -9.578 1 98.25 136 ILE A O 1
ATOM 1090 N N . GLY A 1 137 ? 5.051 2.039 -9.188 1 97.62 137 GLY A N 1
ATOM 1091 C CA . GLY A 1 137 ? 3.826 2.814 -9.312 1 97.62 137 GLY A CA 1
ATOM 1092 C C . GLY A 1 137 ? 3.201 2.73 -10.688 1 97.62 137 GLY A C 1
ATOM 1093 O O . GLY A 1 137 ? 1.976 2.688 -10.82 1 97.62 137 GLY A O 1
ATOM 1094 N N . ASP A 1 138 ? 4.035 2.723 -11.688 1 97.12 138 ASP A N 1
ATOM 1095 C CA . ASP A 1 138 ? 3.553 2.586 -13.062 1 97.12 138 ASP A CA 1
ATOM 1096 C C . ASP A 1 138 ? 2.873 1.234 -13.273 1 97.12 138 ASP A C 1
ATOM 1098 O O . ASP A 1 138 ? 1.814 1.157 -13.898 1 97.12 138 ASP A O 1
ATOM 1102 N N . ASN A 1 139 ? 3.512 0.211 -12.789 1 97.12 139 ASN A N 1
ATOM 1103 C CA . ASN A 1 139 ? 2.906 -1.114 -12.859 1 97.12 139 ASN A CA 1
ATOM 1104 C C . ASN A 1 139 ? 1.568 -1.16 -12.125 1 97.12 139 ASN A C 1
ATOM 1106 O O . ASN A 1 139 ? 0.599 -1.73 -12.633 1 97.12 139 ASN A O 1
ATOM 1110 N N . TYR A 1 140 ? 1.513 -0.553 -10.961 1 97.62 140 TYR A N 1
ATOM 1111 C CA . TYR A 1 140 ? 0.267 -0.462 -10.203 1 97.62 140 TYR A CA 1
ATOM 1112 C C . TYR A 1 140 ? -0.811 0.247 -11.016 1 97.62 140 TYR A C 1
ATOM 1114 O O . TYR A 1 140 ? -1.963 -0.19 -11.047 1 97.62 140 TYR A O 1
ATOM 1122 N N . TRP A 1 141 ? -0.473 1.341 -11.633 1 97.69 141 TRP A N 1
ATOM 1123 C CA . TRP A 1 141 ? -1.45 2.123 -12.383 1 97.69 141 TRP A CA 1
ATOM 1124 C C . TRP A 1 141 ? -1.979 1.334 -13.578 1 97.69 141 TRP A C 1
ATOM 1126 O O . TRP A 1 141 ? -3.152 1.454 -13.938 1 97.69 141 TRP A O 1
ATOM 1136 N N . ASP A 1 142 ? -1.114 0.524 -14.164 1 96.5 142 ASP A N 1
ATOM 1137 C CA . ASP A 1 142 ? -1.586 -0.406 -15.188 1 96.5 142 ASP A CA 1
ATOM 1138 C C . ASP A 1 142 ? -2.658 -1.338 -14.633 1 96.5 142 ASP A C 1
ATOM 1140 O O . ASP A 1 142 ? -3.674 -1.587 -15.289 1 96.5 142 ASP A O 1
ATOM 1144 N N . GLU A 1 143 ? -2.422 -1.844 -13.398 1 96.12 143 GLU A N 1
ATOM 1145 C CA . GLU A 1 143 ? -3.408 -2.713 -12.766 1 96.12 143 GLU A CA 1
ATOM 1146 C C . GLU A 1 143 ? -4.746 -1.997 -12.594 1 96.12 143 GLU A C 1
ATOM 1148 O O . GLU A 1 143 ? -5.805 -2.629 -12.641 1 96.12 143 GLU A O 1
ATOM 1153 N N . MET A 1 144 ? -4.672 -0.67 -12.445 1 97.25 144 MET A N 1
ATOM 1154 C CA . MET A 1 144 ? -5.871 0.125 -12.195 1 97.25 144 MET A CA 1
ATOM 1155 C C . MET A 1 144 ? -6.531 0.533 -13.508 1 97.25 144 MET A C 1
ATOM 1157 O O . MET A 1 144 ? -7.465 1.341 -13.516 1 97.25 144 MET A O 1
ATOM 1161 N N . GLY A 1 145 ? -5.996 0.018 -14.656 1 96.88 145 GLY A N 1
ATOM 1162 C CA . GLY A 1 145 ? -6.605 0.291 -15.945 1 96.88 145 GLY A CA 1
ATOM 1163 C C . GLY A 1 145 ? -6.449 1.734 -16.391 1 96.88 145 GLY A C 1
ATOM 1164 O O . GLY A 1 145 ? -7.32 2.279 -17.062 1 96.88 145 GLY A O 1
ATOM 1165 N N . HIS A 1 146 ? -5.426 2.414 -15.82 1 96.38 146 HIS A N 1
ATOM 1166 C CA . HIS A 1 146 ? -5.176 3.822 -16.094 1 96.38 146 HIS A CA 1
ATOM 1167 C C . HIS A 1 146 ? -6.398 4.676 -15.773 1 96.38 146 HIS A C 1
ATOM 1169 O O . HIS A 1 146 ? -6.746 5.582 -16.531 1 96.38 146 HIS A O 1
ATOM 1175 N N . GLY A 1 147 ? -7.121 4.254 -14.805 1 95.38 147 GLY A N 1
ATOM 1176 C CA . GLY A 1 147 ? -8.219 5.059 -14.297 1 95.38 147 GLY A CA 1
ATOM 1177 C C . GLY A 1 147 ? -9.562 4.695 -14.914 1 95.38 147 GLY A C 1
ATOM 1178 O O . GLY A 1 147 ? -10.602 5.211 -14.5 1 95.38 147 GLY A O 1
ATOM 1179 N N . ASN A 1 148 ? -9.539 3.822 -15.875 1 96.69 148 ASN A N 1
ATOM 1180 C CA . ASN A 1 148 ? -10.773 3.352 -16.484 1 96.69 148 ASN A CA 1
ATOM 1181 C C . ASN A 1 148 ? -11.297 2.092 -15.805 1 96.69 148 ASN A C 1
ATOM 1183 O O . ASN A 1 148 ? -10.664 1.034 -15.875 1 96.69 148 ASN A O 1
ATOM 1187 N N . PRO A 1 149 ? -12.469 2.17 -15.172 1 95.69 149 PRO A N 1
ATOM 1188 C CA . PRO A 1 149 ? -12.984 1.041 -14.391 1 95.69 149 PRO A CA 1
ATOM 1189 C C . PRO A 1 149 ? -13.117 -0.235 -15.227 1 95.69 149 PRO A C 1
ATOM 1191 O O . PRO A 1 149 ? -12.953 -1.338 -14.695 1 95.69 149 PRO A O 1
ATOM 1194 N N . ARG A 1 150 ? -13.383 -0.15 -16.562 1 94.69 150 ARG A N 1
ATOM 1195 C CA . ARG A 1 150 ? -13.578 -1.306 -17.422 1 94.69 150 ARG A CA 1
ATOM 1196 C C . ARG A 1 150 ? -12.273 -2.059 -17.641 1 94.69 150 ARG A C 1
ATOM 1198 O O . ARG A 1 150 ? -12.281 -3.234 -18 1 94.69 150 ARG A O 1
ATOM 1205 N N . PHE A 1 151 ? -11.156 -1.351 -17.344 1 95.94 151 PHE A N 1
ATOM 1206 C CA . PHE A 1 151 ? -9.867 -1.949 -17.672 1 95.94 151 PHE A CA 1
ATOM 1207 C C . PHE A 1 151 ? -9.078 -2.266 -16.422 1 95.94 151 PHE A C 1
ATOM 1209 O O . PHE A 1 151 ? -7.906 -2.652 -16.484 1 95.94 151 PHE A O 1
ATOM 1216 N N . VAL A 1 152 ? -9.742 -2.018 -15.297 1 95.81 152 VAL A N 1
ATOM 1217 C CA . VAL A 1 152 ? -9.086 -2.477 -14.07 1 95.81 152 VAL A CA 1
ATOM 1218 C C . VAL A 1 152 ? -8.867 -3.984 -14.141 1 95.81 152 VAL A C 1
ATOM 1220 O O . VAL A 1 152 ? -9.781 -4.742 -14.477 1 95.81 152 VAL A O 1
ATOM 1223 N N . HIS A 1 153 ? -7.66 -4.414 -13.836 1 95.94 153 HIS A N 1
ATOM 1224 C CA . HIS A 1 153 ? -7.262 -5.793 -14.086 1 95.94 153 HIS A CA 1
ATOM 1225 C C . HIS A 1 153 ? -8.109 -6.77 -13.281 1 95.94 153 HIS A C 1
ATOM 1227 O O . HIS A 1 153 ? -8.523 -7.812 -13.805 1 95.94 153 HIS A O 1
ATOM 1233 N N . THR A 1 154 ? -8.383 -6.449 -12.055 1 93.19 154 THR A N 1
ATOM 1234 C CA . THR A 1 154 ? -9.195 -7.352 -11.25 1 93.19 154 THR A CA 1
ATOM 1235 C C . THR A 1 154 ? -10.609 -7.449 -11.805 1 93.19 154 THR A C 1
ATOM 1237 O O . THR A 1 154 ? -11.234 -8.516 -11.758 1 93.19 154 THR A O 1
ATOM 1240 N N . THR A 1 155 ? -11.156 -6.34 -12.352 1 93.62 155 THR A N 1
ATOM 1241 C CA . THR A 1 155 ? -12.461 -6.355 -13 1 93.62 155 THR A CA 1
ATOM 1242 C C . THR A 1 155 ? -12.438 -7.258 -14.234 1 93.62 155 THR A C 1
ATOM 1244 O O . THR A 1 155 ? -13.32 -8.094 -14.414 1 93.62 155 THR A O 1
ATOM 1247 N N . MET A 1 156 ? -11.43 -7.117 -15.031 1 95.94 156 MET A N 1
ATOM 1248 C CA . MET A 1 156 ? -11.289 -7.93 -16.234 1 95.94 156 MET A CA 1
ATOM 1249 C C . MET A 1 156 ? -11.117 -9.406 -15.883 1 95.94 156 MET A C 1
ATOM 1251 O O . MET A 1 156 ? -11.734 -10.273 -16.5 1 95.94 156 MET A O 1
ATOM 1255 N N . PHE A 1 157 ? -10.32 -9.672 -14.883 1 96.44 157 PHE A N 1
ATOM 1256 C CA . PHE A 1 157 ? -10.086 -11.047 -14.461 1 96.44 157 PHE A CA 1
ATOM 1257 C C . PHE A 1 157 ? -11.375 -11.68 -13.938 1 96.44 157 PHE A C 1
ATOM 1259 O O . PHE A 1 157 ? -11.648 -12.852 -14.195 1 96.44 157 PHE A O 1
ATOM 1266 N N . ASN A 1 158 ? -12.102 -10.93 -13.219 1 94.25 158 ASN A N 1
ATOM 1267 C CA . ASN A 1 158 ? -13.359 -11.438 -12.68 1 94.25 158 ASN A CA 1
ATOM 1268 C C . ASN A 1 158 ? -14.336 -11.812 -13.789 1 94.25 158 ASN A C 1
ATOM 1270 O O . ASN A 1 158 ? -15.117 -12.75 -13.641 1 94.25 158 ASN A O 1
ATOM 1274 N N . THR A 1 159 ? -14.305 -11.094 -14.883 1 96 159 THR A N 1
ATOM 1275 C CA . THR A 1 159 ? -15.117 -11.461 -16.031 1 96 159 THR A CA 1
ATOM 1276 C C . THR A 1 159 ? -14.742 -12.859 -16.531 1 96 159 THR A C 1
ATOM 1278 O O . THR A 1 159 ? -15.625 -13.68 -16.797 1 96 159 THR A O 1
ATOM 1281 N N . SER A 1 160 ? -13.43 -13.133 -16.578 1 97.75 160 SER A N 1
ATOM 1282 C CA . SER A 1 160 ? -12.953 -14.445 -17 1 97.75 160 SER A CA 1
ATOM 1283 C C . SER A 1 160 ? -13.406 -15.531 -16.031 1 97.75 160 SER A C 1
ATOM 1285 O O . SER A 1 160 ? -13.945 -16.562 -16.453 1 97.75 160 SER A O 1
ATOM 1287 N N . VAL A 1 161 ? -13.258 -15.25 -14.805 1 96.44 161 VAL A N 1
ATOM 1288 C CA . VAL A 1 161 ? -13.5 -16.25 -13.773 1 96.44 161 VAL A CA 1
ATOM 1289 C C . VAL A 1 161 ? -14.992 -16.562 -13.688 1 96.44 161 VAL A C 1
ATOM 1291 O O . VAL A 1 161 ? -15.391 -17.719 -13.5 1 96.44 161 VAL A O 1
ATOM 1294 N N . THR A 1 162 ? -15.797 -15.539 -13.812 1 96.75 162 THR A N 1
ATOM 1295 C CA . THR A 1 162 ? -17.25 -15.734 -13.773 1 96.75 162 THR A CA 1
ATOM 1296 C C . THR A 1 162 ? -17.703 -16.656 -14.898 1 96.75 162 THR A C 1
ATOM 1298 O O . THR A 1 162 ? -18.438 -17.609 -14.664 1 96.75 162 THR A O 1
ATOM 1301 N N . TRP A 1 163 ? -17.25 -16.391 -16.062 1 97.88 163 TRP A N 1
ATOM 1302 C CA . TRP A 1 163 ? -17.594 -17.219 -17.219 1 97.88 163 TRP A CA 1
ATOM 1303 C C . TRP A 1 163 ? -17.078 -18.641 -17.047 1 97.88 163 TRP A C 1
ATOM 1305 O O . TRP A 1 163 ? -17.812 -19.609 -17.312 1 97.88 163 TRP A O 1
ATOM 1315 N N . MET A 1 164 ? -15.898 -18.812 -16.578 1 97.44 164 MET A N 1
ATOM 1316 C CA . MET A 1 164 ? -15.273 -20.109 -16.391 1 97.44 164 MET A CA 1
ATOM 1317 C C . MET A 1 164 ? -15.992 -20.906 -15.312 1 97.44 164 MET A C 1
ATOM 1319 O O . MET A 1 164 ? -16.141 -22.125 -15.43 1 97.44 164 MET A O 1
ATOM 1323 N N . ARG A 1 165 ? -16.375 -20.234 -14.266 1 96.38 165 ARG A N 1
ATOM 1324 C CA . ARG A 1 165 ? -17.141 -20.891 -13.211 1 96.38 165 ARG A CA 1
ATOM 1325 C C . ARG A 1 165 ? -18.438 -21.484 -13.773 1 96.38 165 ARG A C 1
ATOM 1327 O O . ARG A 1 165 ? -18.844 -22.578 -13.375 1 96.38 165 ARG A O 1
ATOM 1334 N N . GLU A 1 166 ? -19.031 -20.75 -14.656 1 96.69 166 GLU A N 1
ATOM 1335 C CA . GLU A 1 166 ? -20.25 -21.25 -15.281 1 96.69 166 GLU A CA 1
ATOM 1336 C C . GLU A 1 166 ? -20 -22.516 -16.094 1 96.69 166 GLU A C 1
ATOM 1338 O O . GLU A 1 166 ? -20.828 -23.422 -16.109 1 96.69 166 GLU A O 1
ATOM 1343 N N . GLN A 1 167 ? -18.859 -22.562 -16.75 1 96.25 167 GLN A N 1
ATOM 1344 C CA . GLN A 1 167 ? -18.5 -23.75 -17.516 1 96.25 167 GLN A CA 1
ATOM 1345 C C . GLN A 1 167 ? -18.312 -24.953 -16.609 1 96.25 167 GLN A C 1
ATOM 1347 O O . GLN A 1 167 ? -18.719 -26.078 -16.953 1 96.25 167 GLN A O 1
ATOM 1352 N N . LEU A 1 168 ? -17.703 -24.734 -15.5 1 94.69 168 LEU A N 1
ATOM 1353 C CA . LEU A 1 168 ? -17.484 -25.812 -14.547 1 94.69 168 LEU A CA 1
ATOM 1354 C C . LEU A 1 168 ? -18.797 -26.281 -13.938 1 94.69 168 LEU A C 1
ATOM 1356 O O . LEU A 1 168 ? -19.031 -27.484 -13.812 1 94.69 168 LEU A O 1
ATOM 1360 N N . GLN A 1 169 ? -19.578 -25.359 -13.578 1 94.25 169 GLN A N 1
ATOM 1361 C CA . GLN A 1 169 ? -20.859 -25.688 -12.977 1 94.25 169 GLN A CA 1
ATOM 1362 C C . GLN A 1 169 ? -21.734 -26.5 -13.938 1 94.25 169 GLN A C 1
ATOM 1364 O O . GLN A 1 169 ? -22.422 -27.422 -13.516 1 94.25 169 GLN A O 1
ATOM 1369 N N . ALA A 1 170 ? -21.688 -26.125 -15.156 1 94.06 170 ALA A N 1
ATOM 1370 C CA . ALA A 1 170 ? -22.438 -26.859 -16.172 1 94.06 170 ALA A CA 1
ATOM 1371 C C . ALA A 1 170 ? -22 -28.312 -16.234 1 94.06 170 ALA A C 1
ATOM 1373 O O . ALA A 1 170 ? -22.766 -29.188 -16.656 1 94.06 170 ALA A O 1
ATOM 1374 N N . LYS A 1 171 ? -20.797 -28.656 -15.766 1 91.81 171 LYS A N 1
ATOM 1375 C CA . LYS A 1 171 ? -20.266 -30.016 -15.766 1 91.81 171 LYS A CA 1
ATOM 1376 C C . LYS A 1 171 ? -20.391 -30.656 -14.391 1 91.81 171 LYS A C 1
ATOM 1378 O O . LYS A 1 171 ? -19.844 -31.734 -14.148 1 91.81 171 LYS A O 1
ATOM 1383 N N . GLY A 1 172 ? -21 -29.922 -13.438 1 90.62 172 GLY A N 1
ATOM 1384 C CA . GLY A 1 172 ? -21.203 -30.453 -12.102 1 90.62 172 GLY A CA 1
ATOM 1385 C C . GLY A 1 172 ? -19.984 -30.328 -11.211 1 90.62 172 GLY A C 1
ATOM 1386 O O . GLY A 1 172 ? -19.891 -31 -10.18 1 90.62 172 GLY A O 1
ATOM 1387 N N . ILE A 1 173 ? -19.047 -29.531 -11.68 1 88.75 173 ILE A N 1
ATOM 1388 C CA . ILE A 1 173 ? -17.844 -29.312 -10.883 1 88.75 173 ILE A CA 1
ATOM 1389 C C . ILE A 1 173 ? -18.016 -28.062 -10.023 1 88.75 173 ILE A C 1
ATOM 1391 O O . ILE A 1 173 ? -18.328 -26.984 -10.547 1 88.75 173 ILE A O 1
ATOM 1395 N N . THR A 1 174 ? -17.828 -28.25 -8.727 1 88.75 174 THR A N 1
ATOM 1396 C CA . THR A 1 174 ? -17.922 -27.141 -7.801 1 88.75 174 THR A CA 1
ATOM 1397 C C . THR A 1 174 ? -16.562 -26.484 -7.59 1 88.75 174 THR A C 1
ATOM 1399 O O . THR A 1 174 ? -15.672 -27.078 -6.969 1 88.75 174 THR A O 1
ATOM 1402 N N . PRO A 1 175 ? -16.359 -25.297 -7.965 1 85.12 175 PRO A N 1
ATOM 1403 C CA . PRO A 1 175 ? -15.047 -24.641 -7.895 1 85.12 175 PRO A CA 1
ATOM 1404 C C . PRO A 1 175 ? -14.484 -24.578 -6.473 1 85.12 175 PRO A C 1
ATOM 1406 O O . PRO A 1 175 ? -13.273 -24.641 -6.285 1 85.12 175 PRO A O 1
ATOM 1409 N N . SER A 1 176 ? -15.344 -24.5 -5.484 1 81.81 176 SER A N 1
ATOM 1410 C CA . SER A 1 176 ? -14.898 -24.391 -4.102 1 81.81 176 SER A CA 1
ATOM 1411 C C . SER A 1 176 ? -14.234 -25.688 -3.633 1 81.81 176 SER A C 1
ATOM 1413 O O . SER A 1 176 ? -13.555 -25.703 -2.604 1 81.81 176 SER A O 1
ATOM 1415 N N . ASP A 1 177 ? -14.398 -26.719 -4.438 1 82.56 177 ASP A N 1
ATOM 1416 C CA . ASP A 1 177 ? -13.836 -28.016 -4.059 1 82.56 177 ASP A CA 1
ATOM 1417 C C . ASP A 1 177 ? -12.414 -28.172 -4.594 1 82.56 177 ASP A C 1
ATOM 1419 O O . ASP A 1 177 ? -11.711 -29.109 -4.211 1 82.56 177 ASP A O 1
ATOM 1423 N N . ILE A 1 178 ? -12.07 -27.297 -5.414 1 88.19 178 ILE A N 1
ATOM 1424 C CA . ILE A 1 178 ? -10.727 -27.328 -5.969 1 88.19 178 ILE A CA 1
ATOM 1425 C C . ILE A 1 178 ? -9.742 -26.703 -4.988 1 88.19 178 ILE A C 1
ATOM 1427 O O . ILE A 1 178 ? -9.523 -25.484 -5.008 1 88.19 178 ILE A O 1
ATOM 1431 N N . GLU A 1 179 ? -9.242 -27.5 -4.113 1 89.94 179 GLU A N 1
ATOM 1432 C C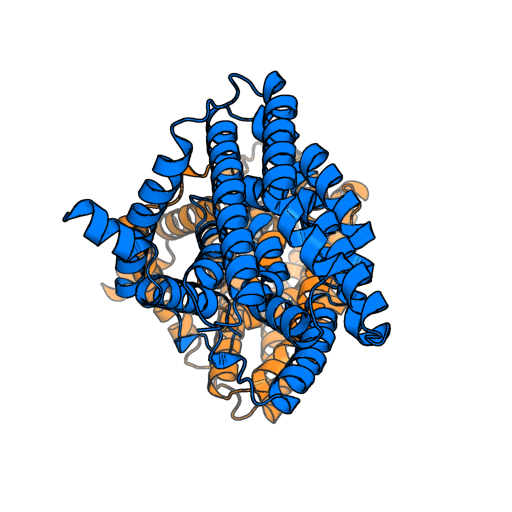A . GLU A 1 179 ? -8.32 -27.031 -3.084 1 89.94 179 GLU A CA 1
ATOM 1433 C C . GLU A 1 179 ? -7.188 -28.016 -2.85 1 89.94 179 GLU A C 1
ATOM 1435 O O . GLU A 1 179 ? -7.43 -29.203 -2.641 1 89.94 179 GLU A O 1
ATOM 1440 N N . PHE A 1 180 ? -6.055 -27.672 -3.004 1 92.94 180 PHE A N 1
ATOM 1441 C CA . PHE A 1 180 ? -4.852 -28.406 -2.641 1 92.94 180 PHE A CA 1
ATOM 1442 C C . PHE A 1 180 ? -3.746 -27.453 -2.199 1 92.94 180 PHE A C 1
ATOM 1444 O O . PHE A 1 180 ? -3.803 -26.25 -2.482 1 92.94 180 PHE A O 1
ATOM 1451 N N . PRO A 1 181 ? -2.811 -27.797 -1.495 1 94.69 181 PRO A N 1
ATOM 1452 C CA . PRO A 1 181 ? -1.887 -26.922 -0.771 1 94.69 181 PRO A CA 1
ATOM 1453 C C . PRO A 1 181 ? -1.158 -25.953 -1.69 1 94.69 181 PRO A C 1
ATOM 1455 O O . PRO A 1 181 ? -0.987 -24.781 -1.341 1 94.69 181 PRO A O 1
ATOM 1458 N N . GLU A 1 182 ? -0.791 -26.359 -2.887 1 95.94 182 GLU A N 1
ATOM 1459 C CA . GLU A 1 182 ? 0.073 -25.562 -3.762 1 95.94 1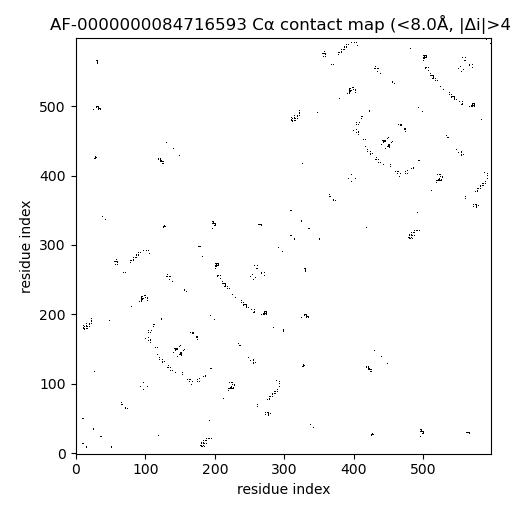82 GLU A CA 1
ATOM 1460 C C . GLU A 1 182 ? -0.64 -24.312 -4.254 1 95.94 182 GLU A C 1
ATOM 1462 O O . GLU A 1 182 ? 0.001 -23.297 -4.523 1 95.94 182 GLU A O 1
ATOM 1467 N N . ILE A 1 183 ? -2.033 -24.344 -4.281 1 95.56 183 ILE A N 1
ATOM 1468 C CA . ILE A 1 183 ? -2.793 -23.156 -4.656 1 95.56 183 ILE A CA 1
ATOM 1469 C C . ILE A 1 183 ? -2.578 -22.062 -3.617 1 95.56 183 ILE A C 1
ATOM 1471 O O . ILE A 1 183 ? -2.398 -20.891 -3.969 1 95.56 183 ILE A O 1
ATOM 1475 N N . PHE A 1 184 ? -2.488 -22.516 -2.414 1 96.19 184 PHE A N 1
ATOM 1476 C CA . PHE A 1 184 ? -2.35 -21.562 -1.315 1 96.19 184 PHE A CA 1
ATOM 1477 C C . PHE A 1 184 ? -0.897 -21.141 -1.151 1 96.19 184 PHE A C 1
ATOM 1479 O O . PHE A 1 184 ? -0.617 -19.953 -0.927 1 96.19 184 PHE A O 1
ATOM 1486 N N . THR A 1 185 ? 0.052 -22.109 -1.273 1 97.19 185 THR A N 1
ATOM 1487 C CA . THR A 1 185 ? 1.459 -21.75 -1.11 1 97.19 185 THR A CA 1
ATOM 1488 C C . THR A 1 185 ? 1.89 -20.734 -2.164 1 97.19 185 THR A C 1
ATOM 1490 O O . THR A 1 185 ? 2.678 -19.844 -1.879 1 97.19 185 THR A O 1
ATOM 1493 N N . ASN A 1 186 ? 1.338 -20.875 -3.352 1 97.69 186 ASN A N 1
ATOM 1494 C CA . ASN A 1 186 ? 1.633 -19.969 -4.457 1 97.69 186 ASN A CA 1
ATOM 1495 C C . ASN A 1 186 ? 1.227 -18.531 -4.129 1 97.69 186 ASN A C 1
ATOM 1497 O O . ASN A 1 186 ? 1.962 -17.594 -4.43 1 97.69 186 ASN A O 1
ATOM 1501 N N . ALA A 1 187 ? 0.118 -18.344 -3.5 1 97.94 187 ALA A N 1
ATOM 1502 C CA . ALA A 1 187 ? -0.387 -17.031 -3.123 1 97.94 187 ALA A CA 1
ATOM 1503 C C . ALA A 1 187 ? 0.238 -16.562 -1.813 1 97.94 187 ALA A C 1
ATOM 1505 O O . ALA A 1 187 ? 0.659 -15.406 -1.701 1 97.94 187 ALA A O 1
ATOM 1506 N N . ASN A 1 188 ? 0.354 -17.484 -0.866 1 97.94 188 ASN A N 1
ATOM 1507 C CA . ASN A 1 188 ? 0.73 -17.141 0.501 1 97.94 188 ASN A CA 1
ATOM 1508 C C . ASN A 1 188 ? 2.166 -16.625 0.575 1 97.94 188 ASN A C 1
ATOM 1510 O O . ASN A 1 188 ? 2.48 -15.766 1.396 1 97.94 188 ASN A O 1
ATOM 1514 N N . GLN A 1 189 ? 2.998 -17.156 -0.231 1 98 189 GLN A N 1
ATOM 1515 C CA . GLN A 1 189 ? 4.379 -16.688 -0.211 1 98 189 GLN A CA 1
ATOM 1516 C C . GLN A 1 189 ? 4.453 -15.203 -0.556 1 98 189 GLN A C 1
ATOM 1518 O O . GLN A 1 189 ? 5.16 -14.438 0.107 1 98 189 GLN A O 1
ATOM 1523 N N . LEU A 1 190 ? 3.742 -14.758 -1.558 1 98.56 190 LEU A N 1
ATOM 1524 C CA . LEU A 1 190 ? 3.721 -13.352 -1.956 1 98.56 190 LEU A CA 1
ATOM 1525 C C . LEU A 1 190 ? 3.031 -12.5 -0.897 1 98.56 190 LEU A C 1
ATOM 1527 O O . LEU A 1 190 ? 3.518 -11.422 -0.55 1 98.56 190 LEU A O 1
ATOM 1531 N N . LEU A 1 191 ? 1.937 -13.008 -0.384 1 98.38 191 LEU A N 1
ATOM 1532 C CA . LEU A 1 191 ? 1.172 -12.266 0.61 1 98.38 191 LEU A CA 1
ATOM 1533 C C . LEU A 1 191 ? 1.972 -12.094 1.897 1 98.38 191 LEU A C 1
ATOM 1535 O O . LEU A 1 191 ? 1.968 -11.023 2.5 1 98.38 191 LEU A O 1
ATOM 1539 N N . MET A 1 192 ? 2.652 -13.18 2.271 1 97.81 192 MET A N 1
ATOM 1540 C CA . MET A 1 192 ? 3.535 -13.102 3.434 1 97.81 192 MET A CA 1
ATOM 1541 C C . MET A 1 192 ? 4.578 -12 3.25 1 97.81 192 MET A C 1
ATOM 1543 O O . MET A 1 192 ? 4.766 -11.164 4.137 1 97.81 192 MET A O 1
ATOM 1547 N N . TYR A 1 193 ? 5.223 -12.055 2.094 1 98.38 193 TYR A N 1
ATOM 1548 C CA . TYR A 1 193 ? 6.258 -11.062 1.812 1 98.38 193 TYR A CA 1
ATOM 1549 C C . TYR A 1 193 ? 5.676 -9.656 1.798 1 98.38 193 TYR A C 1
ATOM 1551 O O . TYR A 1 193 ? 6.277 -8.727 2.336 1 98.38 193 TYR A O 1
ATOM 1559 N N . GLY A 1 194 ? 4.516 -9.469 1.218 1 98 194 GLY A N 1
ATOM 1560 C CA . GLY A 1 194 ? 3.904 -8.156 1.071 1 98 194 GLY A CA 1
ATOM 1561 C C . GLY A 1 194 ? 3.439 -7.562 2.389 1 98 194 GLY A C 1
ATOM 1562 O O . GLY A 1 194 ? 3.5 -6.344 2.584 1 98 194 GLY A O 1
ATOM 1563 N N . LEU A 1 195 ? 3.045 -8.406 3.34 1 96.56 195 LEU A N 1
ATOM 1564 C CA . LEU A 1 195 ? 2.4 -7.93 4.559 1 96.56 195 LEU A CA 1
ATOM 1565 C C . LEU A 1 195 ? 3.4 -7.855 5.707 1 96.56 195 LEU A C 1
ATOM 1567 O O . LEU A 1 195 ? 3.045 -7.461 6.82 1 96.56 195 LEU A O 1
ATOM 1571 N N . SER A 1 196 ? 4.625 -8.188 5.395 1 94.19 196 SER A N 1
ATOM 1572 C CA . SER A 1 196 ? 5.691 -8.07 6.383 1 94.19 196 SER A CA 1
ATOM 1573 C C . SER A 1 196 ? 6.887 -7.309 5.816 1 94.19 196 SER A C 1
ATOM 1575 O O . SER A 1 196 ? 7.629 -7.832 4.988 1 94.19 196 SER A O 1
ATOM 1577 N N . ARG A 1 197 ? 7.145 -6.223 6.375 1 94.75 197 ARG A N 1
ATOM 1578 C CA . ARG A 1 197 ? 8.164 -5.324 5.855 1 94.75 197 ARG A CA 1
ATOM 1579 C C . ARG A 1 197 ? 9.555 -5.953 5.965 1 94.75 197 ARG A C 1
ATOM 1581 O O . ARG A 1 197 ? 10.461 -5.602 5.203 1 94.75 197 ARG A O 1
ATOM 1588 N N . ARG A 1 198 ? 9.703 -6.879 6.844 1 94.19 198 ARG A N 1
ATOM 1589 C CA . ARG A 1 198 ? 10.992 -7.555 6.988 1 94.19 198 ARG A CA 1
ATOM 1590 C C . ARG A 1 198 ? 11.336 -8.352 5.73 1 94.19 198 ARG A C 1
ATOM 1592 O O . ARG A 1 198 ? 12.5 -8.656 5.48 1 94.19 198 ARG A O 1
ATOM 1599 N N . HIS A 1 199 ? 10.289 -8.625 4.926 1 97.19 199 HIS A N 1
ATOM 1600 C CA . HIS A 1 199 ? 10.508 -9.461 3.752 1 97.19 199 HIS A CA 1
ATOM 1601 C C . HIS A 1 199 ? 10.336 -8.656 2.467 1 97.19 199 HIS A C 1
ATOM 1603 O O . HIS A 1 199 ? 10.195 -9.227 1.384 1 97.19 199 HIS A O 1
ATOM 1609 N N . ALA A 1 200 ? 10.391 -7.328 2.576 1 97.94 200 ALA A N 1
ATOM 1610 C CA . ALA A 1 200 ? 10.18 -6.449 1.427 1 97.94 200 ALA A CA 1
ATOM 1611 C C . ALA A 1 200 ? 11.148 -6.789 0.296 1 97.94 200 ALA A C 1
ATOM 1613 O O . ALA A 1 200 ? 10.742 -6.887 -0.865 1 97.94 200 ALA A O 1
ATOM 1614 N N . PRO A 1 201 ? 12.438 -7.086 0.578 1 98.56 201 PRO A N 1
ATOM 1615 C CA . PRO A 1 201 ? 13.336 -7.434 -0.521 1 98.56 201 PRO A CA 1
ATOM 1616 C C . PRO A 1 201 ? 12.93 -8.719 -1.235 1 98.56 201 PRO A C 1
ATOM 1618 O O . PRO A 1 201 ? 13.055 -8.82 -2.459 1 98.56 201 PRO A O 1
ATOM 1621 N N . ARG A 1 202 ? 12.453 -9.68 -0.492 1 98.69 202 ARG A N 1
ATOM 1622 C CA . ARG A 1 202 ? 12.055 -10.953 -1.081 1 98.69 202 ARG A CA 1
ATOM 1623 C C . ARG A 1 202 ? 10.828 -10.789 -1.966 1 98.69 202 ARG A C 1
ATOM 1625 O O . ARG A 1 202 ? 10.711 -11.445 -3.004 1 98.69 202 ARG A O 1
ATOM 1632 N N . LEU A 1 203 ? 9.922 -9.898 -1.513 1 98.81 203 LEU A N 1
ATOM 1633 C CA . LEU A 1 203 ? 8.781 -9.586 -2.365 1 98.81 203 LEU A CA 1
ATOM 1634 C C . LEU A 1 203 ? 9.242 -9.039 -3.711 1 98.81 203 LEU A C 1
ATOM 1636 O O . LEU A 1 203 ? 8.742 -9.445 -4.758 1 98.81 203 LEU A O 1
ATOM 1640 N N . ILE A 1 204 ? 10.172 -8.148 -3.656 1 98.81 204 ILE A N 1
ATOM 1641 C CA . ILE A 1 204 ? 10.68 -7.477 -4.848 1 98.81 204 ILE A CA 1
ATOM 1642 C C . ILE A 1 204 ? 11.281 -8.508 -5.805 1 98.81 204 ILE A C 1
ATOM 1644 O O . ILE A 1 204 ? 11.008 -8.477 -7.008 1 98.81 204 ILE A O 1
ATOM 1648 N N . GLY A 1 205 ? 12.055 -9.406 -5.273 1 98.88 205 GLY A N 1
ATOM 1649 C CA . GLY A 1 205 ? 12.609 -10.477 -6.09 1 98.88 205 GLY A CA 1
ATOM 1650 C C . GLY A 1 205 ? 11.547 -11.391 -6.676 1 98.88 205 GLY A C 1
ATOM 1651 O O . GLY A 1 205 ? 11.594 -11.727 -7.859 1 98.88 205 GLY A O 1
ATOM 1652 N N . ALA A 1 206 ? 10.594 -11.797 -5.867 1 98.81 206 ALA A N 1
ATOM 1653 C CA . ALA A 1 206 ? 9.531 -12.719 -6.277 1 98.81 206 ALA A CA 1
ATOM 1654 C C . ALA A 1 206 ? 8.672 -12.102 -7.379 1 98.81 206 ALA A C 1
ATOM 1656 O O . ALA A 1 206 ? 8.344 -12.766 -8.359 1 98.81 206 ALA A O 1
ATOM 1657 N N . LEU A 1 207 ? 8.359 -10.805 -7.227 1 98.62 207 LEU A N 1
ATOM 1658 C CA . LEU A 1 207 ? 7.539 -10.117 -8.219 1 98.62 207 LEU A CA 1
ATOM 1659 C C . LEU A 1 207 ? 8.289 -9.969 -9.539 1 98.62 207 LEU A C 1
ATOM 1661 O O . LEU A 1 207 ? 7.688 -10.008 -10.609 1 98.62 207 LEU A O 1
ATOM 1665 N N . GLY A 1 208 ? 9.602 -9.812 -9.414 1 98.38 208 GLY A N 1
ATOM 1666 C CA . GLY A 1 208 ? 10.391 -9.789 -10.641 1 98.38 208 GLY A CA 1
ATOM 1667 C C . GLY A 1 208 ? 10.234 -11.039 -11.477 1 98.38 208 GLY A C 1
ATOM 1668 O O . GLY A 1 208 ? 10.016 -10.961 -12.695 1 98.38 208 GLY A O 1
ATOM 1669 N N . VAL A 1 209 ? 10.305 -12.18 -10.828 1 98.19 209 VAL A N 1
ATOM 1670 C CA . VAL A 1 209 ? 10.141 -13.461 -11.516 1 98.19 209 VAL A CA 1
ATOM 1671 C C . VAL A 1 209 ? 8.734 -13.562 -12.094 1 98.19 209 VAL A C 1
ATOM 1673 O O . VAL A 1 209 ? 8.555 -13.961 -13.25 1 98.19 209 VAL A O 1
ATOM 1676 N N . LEU A 1 210 ? 7.746 -13.195 -11.273 1 97.56 210 LEU A N 1
ATOM 1677 C CA . LEU A 1 210 ? 6.355 -13.273 -11.703 1 97.56 210 LEU A CA 1
ATOM 1678 C C . LEU A 1 210 ? 6.117 -12.422 -12.945 1 97.56 210 LEU A C 1
ATOM 1680 O O . LEU A 1 210 ? 5.582 -12.914 -13.945 1 97.56 210 LEU A O 1
ATOM 1684 N N . GLU A 1 211 ? 6.582 -11.203 -12.969 1 96.56 211 GLU A N 1
ATOM 1685 C CA . GLU A 1 211 ? 6.395 -10.297 -14.094 1 96.56 211 GLU A CA 1
ATOM 1686 C C . GLU A 1 211 ? 7.152 -10.773 -15.328 1 96.56 211 GLU A C 1
ATOM 1688 O O . GLU A 1 211 ? 6.668 -10.641 -16.453 1 96.56 211 GLU A O 1
ATOM 1693 N N . GLN A 1 212 ? 8.297 -11.344 -15.055 1 96.5 212 GLN A N 1
ATOM 1694 C CA . GLN A 1 212 ? 9.164 -11.781 -16.141 1 96.5 212 GLN A CA 1
ATOM 1695 C C . GLN A 1 212 ? 8.586 -13 -16.859 1 96.5 212 GLN A C 1
ATOM 1697 O O . GLN A 1 212 ? 8.773 -13.164 -18.062 1 96.5 212 GLN A O 1
ATOM 1702 N N . THR A 1 213 ? 7.855 -13.828 -16.156 1 96.31 213 THR A N 1
ATOM 1703 C CA . THR A 1 213 ? 7.484 -15.125 -16.703 1 96.31 213 THR A CA 1
ATOM 1704 C C . THR A 1 213 ? 5.984 -15.18 -17 1 96.31 213 THR A C 1
ATOM 1706 O O . THR A 1 213 ? 5.512 -16.094 -17.672 1 96.31 213 THR A O 1
ATOM 1709 N N . ALA A 1 214 ? 5.219 -14.219 -16.547 1 94.75 214 ALA A N 1
ATOM 1710 C CA . ALA A 1 214 ? 3.76 -14.273 -16.641 1 94.75 214 ALA A CA 1
ATOM 1711 C C . ALA A 1 214 ? 3.301 -14.305 -18.094 1 94.75 214 ALA A C 1
ATOM 1713 O O . ALA A 1 214 ? 2.307 -14.961 -18.422 1 94.75 214 ALA A O 1
ATOM 1714 N N . SER A 1 215 ? 4.004 -13.602 -19 1 94.94 215 SER A N 1
ATOM 1715 C CA . SER A 1 215 ? 3.596 -13.484 -20.391 1 94.94 215 SER A CA 1
ATOM 1716 C C . SER A 1 215 ? 3.5 -14.852 -21.062 1 94.94 215 SER A C 1
ATOM 1718 O O . SER A 1 215 ? 2.6 -15.094 -21.875 1 94.94 215 SER A O 1
ATOM 1720 N N . GLN A 1 216 ? 4.387 -15.758 -20.75 1 94.75 216 GLN A N 1
ATOM 1721 C CA . GLN A 1 216 ? 4.379 -17.094 -21.328 1 94.75 216 GLN A CA 1
ATOM 1722 C C . GLN A 1 216 ? 3.135 -17.875 -20.906 1 94.75 216 GLN A C 1
ATOM 1724 O O . GLN A 1 216 ? 2.5 -18.531 -21.734 1 94.75 216 GLN A O 1
ATOM 1729 N N . ARG A 1 217 ? 2.838 -17.812 -19.672 1 95.62 217 ARG A N 1
ATOM 1730 C CA . ARG A 1 217 ? 1.653 -18.5 -19.156 1 95.62 217 ARG A CA 1
ATOM 1731 C C . ARG A 1 217 ? 0.382 -17.922 -19.766 1 95.62 217 ARG A C 1
ATOM 1733 O O . ARG A 1 217 ? -0.511 -18.656 -20.188 1 95.62 217 ARG A O 1
ATOM 1740 N N . PHE A 1 218 ? 0.321 -16.578 -19.844 1 97.31 218 PHE A N 1
ATOM 1741 C CA . PHE A 1 218 ? -0.859 -15.938 -20.406 1 97.31 218 PHE A CA 1
ATOM 1742 C C . PHE A 1 218 ? -1.005 -16.266 -21.875 1 97.31 218 PHE A C 1
ATOM 1744 O O . PHE A 1 218 ? -2.119 -16.453 -22.375 1 97.31 218 PHE A O 1
ATOM 1751 N N . GLN A 1 219 ? 0.119 -16.312 -22.609 1 97.88 219 GLN A N 1
ATOM 1752 C CA . GLN A 1 219 ? 0.062 -16.719 -24.016 1 97.88 219 GLN A CA 1
ATOM 1753 C C . GLN A 1 219 ? -0.515 -18.125 -24.156 1 97.88 219 GLN A C 1
ATOM 1755 O O . GLN A 1 219 ? -1.358 -18.359 -25.016 1 97.88 219 GLN A O 1
ATOM 1760 N N . ALA A 1 220 ? -0.075 -19.016 -23.344 1 98.38 220 ALA A N 1
ATOM 1761 C CA . ALA A 1 220 ? -0.583 -20.391 -23.375 1 98.38 220 ALA A CA 1
ATOM 1762 C C . ALA A 1 220 ? -2.082 -20.422 -23.094 1 98.38 220 ALA A C 1
ATOM 1764 O O . ALA A 1 220 ? -2.828 -21.156 -23.75 1 98.38 220 ALA A O 1
ATOM 1765 N N . MET A 1 221 ? -2.531 -19.641 -22.109 1 98.44 221 MET A N 1
ATOM 1766 C CA . MET A 1 221 ? -3.951 -19.562 -21.766 1 98.44 221 MET A CA 1
ATOM 1767 C C . MET A 1 221 ? -4.758 -19.031 -22.953 1 98.44 221 MET A C 1
ATOM 1769 O O . MET A 1 221 ? -5.812 -19.578 -23.281 1 98.44 221 MET A O 1
ATOM 1773 N N . VAL A 1 222 ? -4.238 -17.953 -23.562 1 98.69 222 VAL A N 1
ATOM 1774 C CA . VAL A 1 222 ? -4.926 -17.344 -24.703 1 98.69 222 VAL A CA 1
ATOM 1775 C C . VAL A 1 222 ? -4.996 -18.344 -25.859 1 98.69 222 VAL A C 1
ATOM 1777 O O . VAL A 1 222 ? -6.066 -18.562 -26.438 1 98.69 222 VAL A O 1
ATOM 1780 N N . ASP A 1 223 ? -3.869 -18.984 -26.172 1 98.81 223 ASP A N 1
ATOM 1781 C CA . ASP A 1 223 ? -3.846 -19.969 -27.25 1 98.81 223 ASP A CA 1
ATOM 1782 C C . ASP A 1 223 ? -4.844 -21.094 -26.969 1 98.81 223 ASP A C 1
ATOM 1784 O O . ASP A 1 223 ? -5.598 -21.5 -27.875 1 98.81 223 ASP A O 1
ATOM 1788 N N . GLY A 1 224 ? -4.84 -21.609 -25.781 1 98.81 224 GLY A N 1
ATOM 1789 C CA . GLY A 1 224 ? -5.781 -22.641 -25.422 1 98.81 224 GLY A CA 1
ATOM 1790 C C . GLY A 1 224 ? -7.23 -22.203 -25.5 1 98.81 224 GLY A C 1
ATOM 1791 O O . GLY A 1 224 ? -8.078 -22.938 -26 1 98.81 224 GLY A O 1
ATOM 1792 N N . CYS A 1 225 ? -7.52 -21.062 -25.047 1 98.81 225 CYS A N 1
ATOM 1793 C CA . CYS A 1 225 ? -8.883 -20.547 -25.062 1 98.81 225 CYS A CA 1
ATOM 1794 C C . CYS A 1 225 ? -9.367 -20.312 -26.484 1 98.81 225 CYS A C 1
ATOM 1796 O O . CYS A 1 225 ? -10.531 -20.594 -26.812 1 98.81 225 CYS A O 1
ATOM 1798 N N . VAL A 1 226 ? -8.477 -19.766 -27.312 1 98.75 226 VAL A N 1
ATOM 1799 C CA . VAL A 1 226 ? -8.812 -19.594 -28.734 1 98.75 226 VAL A CA 1
ATOM 1800 C C . VAL A 1 226 ? -9.117 -20.953 -29.359 1 98.75 226 VAL A C 1
ATOM 1802 O O . VAL A 1 226 ? -10.133 -21.109 -30.047 1 98.75 226 VAL A O 1
ATOM 1805 N N . ARG A 1 227 ? -8.305 -21.969 -29.141 1 98.75 227 ARG A N 1
ATOM 1806 C CA . ARG A 1 227 ? -8.523 -23.328 -29.625 1 98.75 227 ARG A CA 1
ATOM 1807 C C . ARG A 1 227 ? -9.883 -23.859 -29.172 1 98.75 227 ARG A C 1
ATOM 1809 O O . ARG A 1 227 ? -10.555 -24.562 -29.922 1 98.75 227 ARG A O 1
ATOM 1816 N N . LEU A 1 228 ? -10.312 -23.5 -28 1 98.62 228 LEU A N 1
ATOM 1817 C CA . LEU A 1 228 ? -11.5 -24.047 -27.359 1 98.62 228 LEU A CA 1
ATOM 1818 C C . LEU A 1 228 ? -12.734 -23.219 -27.719 1 98.62 228 LEU A C 1
ATOM 1820 O O . LEU A 1 228 ? -13.852 -23.547 -27.312 1 98.62 228 LEU A O 1
ATOM 1824 N N . GLY A 1 229 ? -12.477 -22.062 -28.391 1 98.62 229 GLY A N 1
ATOM 1825 C CA . GLY A 1 229 ? -13.586 -21.219 -28.828 1 98.62 229 GLY A CA 1
ATOM 1826 C C . GLY A 1 229 ? -14.117 -20.312 -27.734 1 98.62 229 GLY A C 1
ATOM 1827 O O . GLY A 1 229 ? -15.289 -19.938 -27.766 1 98.62 229 GLY A O 1
ATOM 1828 N N . VAL A 1 230 ? -13.352 -20 -26.781 1 98.75 230 VAL A N 1
ATOM 1829 C CA . VAL A 1 230 ? -13.75 -19.062 -25.719 1 98.75 230 VAL A CA 1
ATOM 1830 C C . VAL A 1 230 ? -13.898 -17.672 -26.312 1 98.75 230 VAL A C 1
ATOM 1832 O O . VAL A 1 230 ? -13.039 -17.203 -27.062 1 98.75 230 VAL A O 1
ATOM 1835 N N . PRO A 1 231 ? -14.984 -16.953 -25.938 1 98.44 231 PRO A N 1
ATOM 1836 C CA . PRO A 1 231 ? -15.188 -15.609 -26.5 1 98.44 231 PRO A CA 1
ATOM 1837 C C . PRO A 1 231 ? -14.047 -14.656 -26.156 1 98.44 231 PRO A C 1
ATOM 1839 O O . PRO A 1 231 ? -13.5 -14.703 -25.047 1 98.44 231 PRO A O 1
ATOM 1842 N N . LYS A 1 232 ? -13.734 -13.797 -27.047 1 97.81 232 LYS A N 1
ATOM 1843 C CA . LYS A 1 232 ? -12.594 -12.891 -26.938 1 97.81 232 LYS A CA 1
ATOM 1844 C C . LYS A 1 232 ? -12.742 -11.977 -25.719 1 97.81 232 LYS A C 1
ATOM 1846 O O . LYS A 1 232 ? -11.75 -11.656 -25.047 1 97.81 232 LYS A O 1
ATOM 1851 N N . ASP A 1 233 ? -13.938 -11.539 -25.406 1 97.44 233 ASP A N 1
ATOM 1852 C CA . ASP A 1 233 ? -14.172 -10.625 -24.297 1 97.44 233 ASP A CA 1
ATOM 1853 C C . ASP A 1 233 ? -13.914 -11.32 -22.953 1 97.44 233 ASP A C 1
ATOM 1855 O O . ASP A 1 233 ? -13.523 -10.672 -21.984 1 97.44 233 ASP A O 1
ATOM 1859 N N . VAL A 1 234 ? -14.086 -12.633 -22.906 1 98.12 234 VAL A N 1
ATOM 1860 C CA . VAL A 1 234 ? -13.883 -13.414 -21.703 1 98.12 234 VAL A CA 1
ATOM 1861 C C . VAL A 1 234 ? -12.391 -13.484 -21.375 1 98.12 234 VAL A C 1
ATOM 1863 O O . VAL A 1 234 ? -12.008 -13.508 -20.203 1 98.12 234 VAL A O 1
ATOM 1866 N N . ILE A 1 235 ? -11.539 -13.461 -22.375 1 98.38 235 ILE A N 1
ATOM 1867 C CA . ILE A 1 235 ? -10.117 -13.656 -22.125 1 98.38 235 ILE A CA 1
ATOM 1868 C C . ILE A 1 235 ? -9.359 -12.367 -22.422 1 98.38 235 ILE A C 1
ATOM 1870 O O . ILE A 1 235 ? -8.164 -12.406 -22.734 1 98.38 235 ILE A O 1
ATOM 1874 N N . ALA A 1 236 ? -10.047 -11.172 -22.391 1 97.81 236 ALA A N 1
ATOM 1875 C CA . ALA A 1 236 ? -9.414 -9.883 -22.641 1 97.81 236 ALA A CA 1
ATOM 1876 C C . ALA A 1 236 ? -8.289 -9.625 -21.641 1 97.81 236 ALA A C 1
ATOM 1878 O O . ALA A 1 236 ? -7.242 -9.078 -22 1 97.81 236 ALA A O 1
ATOM 1879 N N . TYR A 1 237 ? -8.5 -10.023 -20.391 1 97.31 237 TYR A N 1
ATOM 1880 C CA . TYR A 1 237 ? -7.484 -9.883 -19.359 1 97.31 237 TYR A CA 1
ATOM 1881 C C . TYR A 1 237 ? -6.211 -10.633 -19.734 1 97.31 237 TYR A C 1
ATOM 1883 O O . TYR A 1 237 ? -5.117 -10.062 -19.688 1 97.31 237 TYR A O 1
ATOM 1891 N N . GLN A 1 238 ? -6.359 -11.875 -20.094 1 97.75 238 GLN A N 1
ATOM 1892 C CA . GLN A 1 238 ? -5.223 -12.719 -20.453 1 97.75 238 GLN A CA 1
ATOM 1893 C C . GLN A 1 238 ? -4.52 -12.188 -21.703 1 97.75 238 GLN A C 1
ATOM 1895 O O . GLN A 1 238 ? -3.287 -12.141 -21.75 1 97.75 238 GLN A O 1
ATOM 1900 N N . SER A 1 239 ? -5.312 -11.773 -22.656 1 97.56 239 SER A N 1
ATOM 1901 C CA . SER A 1 239 ? -4.762 -11.242 -23.891 1 97.56 239 SER A CA 1
ATOM 1902 C C . SER A 1 239 ? -3.93 -9.992 -23.641 1 97.56 239 SER A C 1
ATOM 1904 O O . SER A 1 239 ? -2.852 -9.828 -24.203 1 97.56 239 SER A O 1
ATOM 1906 N N . LEU A 1 240 ? -4.457 -9.133 -22.781 1 96.25 240 LEU A N 1
ATOM 1907 C CA . LEU A 1 240 ? -3.748 -7.91 -22.406 1 96.25 240 LEU A CA 1
ATOM 1908 C C . LEU A 1 240 ? -2.395 -8.234 -21.781 1 96.25 240 LEU A C 1
ATOM 1910 O O . LEU A 1 240 ? -1.394 -7.582 -22.094 1 96.25 240 LEU A O 1
ATOM 1914 N N . HIS A 1 241 ? -2.307 -9.25 -20.953 1 96.19 241 HIS A N 1
ATOM 1915 C CA . HIS A 1 241 ? -1.122 -9.555 -20.156 1 96.19 241 HIS A CA 1
ATOM 1916 C C . HIS A 1 241 ? -0.057 -10.25 -21 1 96.19 241 HIS A C 1
ATOM 1918 O O . HIS A 1 241 ? 1.11 -10.305 -20.609 1 96.19 241 HIS A O 1
ATOM 1924 N N . VAL A 1 242 ? -0.401 -10.781 -22.203 1 94.38 242 VAL A N 1
ATOM 1925 C CA . VAL A 1 242 ? 0.603 -11.328 -23.109 1 94.38 242 VAL A CA 1
ATOM 1926 C C . VAL A 1 242 ? 1.611 -10.25 -23.484 1 94.38 242 VAL A C 1
ATOM 1928 O O . VAL A 1 242 ? 2.816 -10.5 -23.531 1 94.38 242 VAL A O 1
ATOM 1931 N N . GLY A 1 243 ? 1.174 -9.031 -23.703 1 87.5 243 GLY A N 1
ATOM 1932 C CA . GLY A 1 243 ? 2.043 -7.93 -24.078 1 87.5 243 GLY A CA 1
ATOM 1933 C C . GLY A 1 243 ? 2.551 -7.133 -22.891 1 87.5 243 GLY A C 1
ATOM 1934 O O . GLY A 1 243 ? 3.758 -6.938 -22.75 1 87.5 243 GLY A O 1
ATOM 1935 N N . VAL A 1 244 ? 1.726 -6.797 -21.969 1 86.12 244 VAL A N 1
ATOM 1936 C CA . VAL A 1 244 ? 2.023 -5.859 -20.891 1 86.12 244 VAL A CA 1
ATOM 1937 C C . VAL A 1 244 ? 3.07 -6.461 -19.953 1 86.12 244 VAL A C 1
ATOM 1939 O O . VAL A 1 244 ? 3.955 -5.754 -19.469 1 86.12 244 VAL A O 1
ATOM 1942 N N . ASP A 1 245 ? 3.047 -7.746 -19.797 1 86.88 245 ASP A N 1
ATOM 1943 C CA . ASP A 1 245 ? 3.932 -8.336 -18.797 1 86.88 245 ASP A CA 1
ATOM 1944 C C . ASP A 1 245 ? 5.348 -8.508 -19.344 1 86.88 245 ASP A C 1
A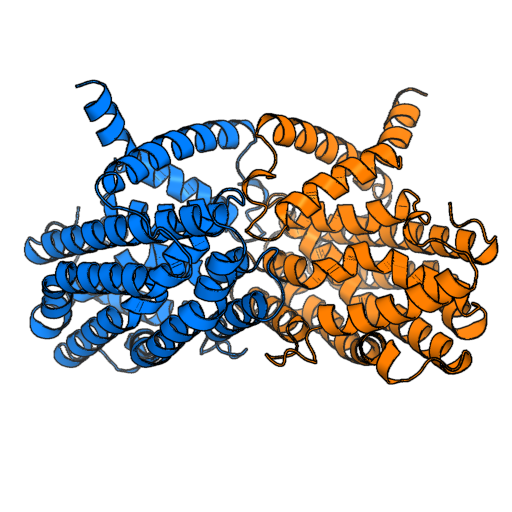TOM 1946 O O . ASP A 1 245 ? 6.305 -8.633 -18.578 1 86.88 245 ASP A O 1
ATOM 1950 N N . HIS A 1 246 ? 5.5 -8.625 -20.641 1 83.94 246 HIS A N 1
ATOM 1951 C CA . HIS A 1 246 ? 6.844 -8.578 -21.203 1 83.94 246 HIS A CA 1
ATOM 1952 C C . HIS A 1 246 ? 7.531 -7.258 -20.875 1 83.94 246 HIS A C 1
ATOM 1954 O O . HIS A 1 246 ? 8.688 -7.246 -20.438 1 83.94 246 HIS A O 1
ATOM 1960 N N . ASP A 1 247 ? 6.852 -6.246 -20.953 1 90.44 247 ASP A N 1
ATOM 1961 C CA . ASP A 1 247 ? 7.367 -4.918 -20.641 1 90.44 247 ASP A CA 1
ATOM 1962 C C . ASP A 1 247 ? 7.594 -4.762 -19.141 1 90.44 247 ASP A C 1
ATOM 1964 O O . ASP A 1 247 ? 8.625 -4.246 -18.703 1 90.44 247 ASP A O 1
ATOM 1968 N N . HIS A 1 248 ? 6.68 -5.23 -18.328 1 94.81 248 HIS A N 1
ATOM 1969 C CA . HIS A 1 248 ? 6.793 -5.125 -16.875 1 94.81 248 HIS A CA 1
ATOM 1970 C C . HIS A 1 248 ? 8.031 -5.863 -16.375 1 94.81 248 HIS A C 1
ATOM 1972 O O . HIS A 1 248 ? 8.742 -5.363 -15.492 1 94.81 248 HIS A O 1
ATOM 1978 N N . GLY A 1 249 ? 8.25 -7.105 -16.938 1 96.44 249 GLY A N 1
ATOM 1979 C CA . GLY A 1 249 ? 9.398 -7.883 -16.516 1 96.44 249 GLY A CA 1
ATOM 1980 C C . GLY A 1 249 ? 10.719 -7.191 -16.797 1 96.44 249 GLY A C 1
ATOM 1981 O O . GLY A 1 249 ? 11.586 -7.121 -15.922 1 96.44 249 GLY A O 1
ATOM 1982 N N . SER A 1 250 ? 10.812 -6.66 -18 1 96.62 250 SER A N 1
ATOM 1983 C CA . SER A 1 250 ? 12.031 -5.965 -18.391 1 96.62 250 SER A CA 1
ATOM 1984 C C . SER A 1 250 ? 12.227 -4.691 -17.578 1 96.62 250 SER A C 1
ATOM 1986 O O . SER A 1 250 ? 13.336 -4.41 -17.109 1 96.62 250 SER A O 1
ATOM 1988 N N . GLN A 1 251 ? 11.18 -3.932 -17.391 1 97.62 251 GLN A N 1
ATOM 1989 C CA . GLN A 1 251 ? 11.258 -2.695 -16.625 1 97.62 251 GLN A CA 1
ATOM 1990 C C . GLN A 1 251 ? 11.562 -2.979 -15.156 1 97.62 251 GLN A C 1
ATOM 1992 O O . GLN A 1 251 ? 12.344 -2.26 -14.523 1 97.62 251 GLN A O 1
ATOM 1997 N N . TRP A 1 252 ? 10.914 -4.023 -14.625 1 98.56 252 TRP A N 1
ATOM 1998 C CA . TRP A 1 252 ? 11.172 -4.406 -13.242 1 98.56 252 TRP A CA 1
ATOM 1999 C C . TRP A 1 252 ? 12.641 -4.777 -13.047 1 98.56 252 TRP A C 1
ATOM 2001 O O . TRP A 1 252 ? 13.273 -4.359 -12.078 1 98.56 252 TRP A O 1
ATOM 2011 N N . PHE A 1 253 ? 13.195 -5.547 -14 1 98.56 253 PHE A N 1
ATOM 2012 C CA . PHE A 1 253 ? 14.594 -5.949 -13.898 1 98.56 253 PHE A CA 1
ATOM 2013 C C . PHE A 1 253 ? 15.508 -4.73 -13.961 1 98.56 253 PHE A C 1
ATOM 2015 O O . PHE A 1 253 ? 16.359 -4.543 -13.078 1 98.56 253 PHE A O 1
ATOM 2022 N N . ASP A 1 254 ? 15.281 -3.857 -14.914 1 98.5 254 ASP A N 1
ATOM 2023 C CA . ASP A 1 254 ? 16.188 -2.76 -15.211 1 98.5 254 ASP A CA 1
ATOM 2024 C C . ASP A 1 254 ? 16.094 -1.659 -14.156 1 98.5 254 ASP A C 1
ATOM 2026 O O . ASP A 1 254 ? 17.094 -1.022 -13.812 1 98.5 254 ASP A O 1
ATOM 2030 N N . HIS A 1 255 ? 14.906 -1.462 -13.617 1 98.56 255 HIS A N 1
ATOM 2031 C CA . HIS A 1 255 ? 14.703 -0.231 -12.859 1 98.56 255 HIS A CA 1
ATOM 2032 C C . HIS A 1 255 ? 14.359 -0.527 -11.406 1 98.56 255 HIS A C 1
ATOM 2034 O O . HIS A 1 255 ? 14.312 0.385 -10.578 1 98.56 255 HIS A O 1
ATOM 2040 N N . VAL A 1 256 ? 14.188 -1.766 -11.039 1 98.75 256 VAL A N 1
ATOM 2041 C CA . VAL A 1 256 ? 13.898 -2.111 -9.656 1 98.75 256 VAL A CA 1
ATOM 2042 C C . VAL A 1 256 ? 14.953 -3.084 -9.133 1 98.75 256 VAL A C 1
ATOM 2044 O O . VAL A 1 256 ? 15.742 -2.74 -8.242 1 98.75 256 VAL A O 1
ATOM 2047 N N . LEU A 1 257 ? 15.133 -4.215 -9.797 1 98.75 257 LEU A N 1
ATOM 2048 C CA . LEU A 1 257 ? 16.047 -5.238 -9.297 1 98.75 257 LEU A CA 1
ATOM 2049 C C . LEU A 1 257 ? 17.484 -4.762 -9.375 1 98.75 257 LEU A C 1
ATOM 2051 O O . LEU A 1 257 ? 18.188 -4.715 -8.359 1 98.75 257 LEU A O 1
ATOM 2055 N N . LEU A 1 258 ? 17.891 -4.387 -10.586 1 98.25 258 LEU A N 1
ATOM 2056 C CA . LEU A 1 258 ? 19.297 -4.07 -10.789 1 98.25 258 LEU A CA 1
ATOM 2057 C C . LEU A 1 258 ? 19.734 -2.918 -9.891 1 98.25 258 LEU A C 1
ATOM 2059 O O . LEU A 1 258 ? 20.703 -3.039 -9.148 1 98.25 258 LEU A O 1
ATOM 2063 N N . PRO A 1 259 ? 18.984 -1.794 -9.859 1 97.88 259 PRO A N 1
ATOM 2064 C CA . PRO A 1 259 ? 19.422 -0.703 -8.992 1 97.88 259 PRO A CA 1
ATOM 2065 C C . PRO A 1 259 ? 19.453 -1.098 -7.512 1 97.88 259 PRO A C 1
ATOM 2067 O O . PRO A 1 259 ? 20.375 -0.705 -6.781 1 97.88 259 PRO A O 1
ATOM 2070 N N . LEU A 1 260 ? 18.547 -1.863 -7.004 1 98.31 260 LEU A N 1
ATOM 2071 C CA . LEU A 1 260 ? 18.484 -2.227 -5.594 1 98.31 260 LEU A CA 1
ATOM 2072 C C . LEU A 1 260 ? 19.625 -3.184 -5.234 1 98.31 260 LEU A C 1
ATOM 2074 O O . LEU A 1 260 ? 20.203 -3.084 -4.152 1 98.31 260 LEU A O 1
ATOM 2078 N N . THR A 1 261 ? 19.938 -4.09 -6.121 1 98.25 261 THR A N 1
ATOM 2079 C CA . THR A 1 261 ? 21 -5.059 -5.828 1 98.25 261 THR A CA 1
ATOM 2080 C C . THR A 1 261 ? 22.359 -4.375 -5.766 1 98.25 261 THR A C 1
ATOM 2082 O O . THR A 1 261 ? 23.297 -4.906 -5.176 1 98.25 261 THR A O 1
ATOM 2085 N N . GLN A 1 262 ? 22.469 -3.201 -6.34 1 97.81 262 GLN A N 1
ATOM 2086 C CA . GLN A 1 262 ? 23.719 -2.453 -6.352 1 97.81 262 GLN A CA 1
ATOM 2087 C C . GLN A 1 262 ? 23.891 -1.642 -5.07 1 97.81 262 GLN A C 1
ATOM 2089 O O . GLN A 1 262 ? 24.984 -1.169 -4.77 1 97.81 262 GLN A O 1
ATOM 2094 N N . ARG A 1 263 ? 22.875 -1.562 -4.289 1 96.38 263 ARG A N 1
ATOM 2095 C CA . ARG A 1 263 ? 22.891 -0.686 -3.121 1 96.38 263 ARG A CA 1
ATOM 2096 C C . ARG A 1 263 ? 23.547 -1.38 -1.928 1 96.38 263 ARG A C 1
ATOM 2098 O O . ARG A 1 263 ? 24.172 -0.729 -1.094 1 96.38 263 ARG A O 1
ATOM 2105 N N . SER A 1 264 ? 23.281 -2.637 -1.775 1 94.5 264 SER A N 1
ATOM 2106 C CA . SER A 1 264 ? 23.703 -3.373 -0.59 1 94.5 264 SER A CA 1
ATOM 2107 C C . SER A 1 264 ? 23.828 -4.867 -0.88 1 94.5 264 SER A C 1
ATOM 2109 O O . SER A 1 264 ? 22.906 -5.473 -1.422 1 94.5 264 SER A O 1
ATOM 2111 N N . PRO A 1 265 ? 24.984 -5.465 -0.513 1 95.75 265 PRO A N 1
ATOM 2112 C CA . PRO A 1 265 ? 25.109 -6.914 -0.688 1 95.75 265 PRO A CA 1
ATOM 2113 C C . PRO A 1 265 ? 24.031 -7.691 0.075 1 95.75 265 PRO A C 1
ATOM 2115 O O . PRO A 1 265 ? 23.531 -8.711 -0.414 1 95.75 265 PRO A O 1
ATOM 2118 N N . LEU A 1 266 ? 23.734 -7.211 1.255 1 96.56 266 LEU A N 1
ATOM 2119 C CA . LEU A 1 266 ? 22.719 -7.879 2.053 1 96.56 266 LEU A CA 1
ATOM 2120 C C . LEU A 1 266 ? 21.344 -7.781 1.379 1 96.56 266 LEU A C 1
ATOM 2122 O O . LEU A 1 266 ? 20.562 -8.734 1.41 1 96.56 266 LEU A O 1
ATOM 2126 N N . LEU A 1 267 ? 21.047 -6.629 0.84 1 98.06 267 LEU A N 1
ATOM 2127 C CA . LEU A 1 267 ? 19.797 -6.441 0.099 1 98.06 267 LEU A CA 1
ATOM 2128 C C . LEU A 1 267 ? 19.734 -7.375 -1.107 1 98.06 267 LEU A C 1
ATOM 2130 O O . LEU A 1 267 ? 18.719 -8.016 -1.352 1 98.06 267 LEU A O 1
ATOM 2134 N N . MET A 1 268 ? 20.828 -7.48 -1.836 1 98.44 268 MET A N 1
ATOM 2135 C CA . MET A 1 268 ? 20.891 -8.375 -2.99 1 98.44 268 MET A CA 1
ATOM 2136 C C . MET A 1 268 ? 20.625 -9.82 -2.576 1 98.44 268 MET A C 1
ATOM 2138 O O . MET A 1 268 ? 19.859 -10.523 -3.242 1 98.44 268 MET A O 1
ATOM 2142 N N . GLU A 1 269 ? 21.188 -10.234 -1.497 1 97.75 269 GLU A N 1
ATOM 2143 C CA . GLU A 1 269 ? 21 -11.594 -1.02 1 97.75 269 GLU A CA 1
ATOM 2144 C C . GLU A 1 269 ? 19.531 -11.891 -0.759 1 97.75 269 GLU A C 1
ATOM 2146 O O . GLU A 1 269 ? 19.016 -12.938 -1.173 1 97.75 269 GLU A O 1
ATOM 2151 N N . GLU A 1 270 ? 18.875 -11.008 -0.089 1 98.06 270 GLU A N 1
ATOM 2152 C CA . GLU A 1 270 ? 17.469 -11.219 0.24 1 98.06 270 GLU A CA 1
ATOM 2153 C C . GLU A 1 270 ? 16.609 -11.195 -1.013 1 98.06 270 GLU A C 1
ATOM 2155 O O . GLU A 1 270 ? 15.641 -11.953 -1.121 1 98.06 270 GLU A O 1
ATOM 2160 N N . ILE A 1 271 ? 16.906 -10.289 -1.96 1 98.81 271 ILE A N 1
ATOM 2161 C CA . ILE A 1 271 ? 16.203 -10.266 -3.236 1 98.81 271 ILE A CA 1
ATOM 2162 C C . ILE A 1 271 ? 16.375 -11.609 -3.949 1 98.81 271 ILE A C 1
ATOM 2164 O O . ILE A 1 271 ? 15.406 -12.18 -4.449 1 98.81 271 ILE A O 1
ATOM 2168 N N . CYS A 1 272 ? 17.594 -12.117 -3.912 1 98.75 272 CYS A N 1
ATOM 2169 C CA . CYS A 1 272 ? 17.875 -13.398 -4.547 1 98.75 272 CYS A CA 1
ATOM 2170 C C . CYS A 1 272 ? 17.109 -14.531 -3.881 1 98.75 272 CYS A C 1
ATOM 2172 O O . CYS A 1 272 ? 16.609 -15.43 -4.559 1 98.75 272 CYS A O 1
ATOM 2174 N N . ARG A 1 273 ? 17 -14.484 -2.607 1 98.38 273 ARG A N 1
ATOM 2175 C CA . ARG A 1 273 ? 16.219 -15.484 -1.903 1 98.38 273 ARG A CA 1
ATOM 2176 C C . ARG A 1 273 ? 14.75 -15.438 -2.33 1 98.38 273 ARG A C 1
ATOM 2178 O O . ARG A 1 273 ? 14.102 -16.469 -2.473 1 98.38 273 ARG A O 1
ATOM 2185 N N . GLY A 1 274 ? 14.234 -14.219 -2.533 1 98.69 274 GLY A N 1
ATOM 2186 C CA . GLY A 1 274 ? 12.891 -14.07 -3.076 1 98.69 274 GLY A CA 1
ATOM 2187 C C . GLY A 1 274 ? 12.734 -14.68 -4.457 1 98.69 274 GLY A C 1
ATOM 2188 O O . GLY A 1 274 ? 11.734 -15.336 -4.746 1 98.69 274 GLY A O 1
ATOM 2189 N N . VAL A 1 275 ? 13.742 -14.508 -5.281 1 98.81 275 VAL A N 1
ATOM 2190 C CA . VAL A 1 275 ? 13.75 -15.055 -6.633 1 98.81 275 VAL A CA 1
ATOM 2191 C C . VAL A 1 275 ? 13.734 -16.578 -6.57 1 98.81 275 VAL A C 1
ATOM 2193 O O . VAL A 1 275 ? 12.891 -17.219 -7.203 1 98.81 275 VAL A O 1
ATOM 2196 N N . LEU A 1 276 ? 14.633 -17.109 -5.762 1 98.69 276 LEU A N 1
ATOM 2197 C CA . LEU A 1 276 ? 14.766 -18.562 -5.664 1 98.69 276 LEU A CA 1
ATOM 2198 C C . LEU A 1 276 ? 13.484 -19.188 -5.129 1 98.69 276 LEU A C 1
ATOM 2200 O O . LEU A 1 276 ? 13 -20.188 -5.672 1 98.69 276 LEU A O 1
ATOM 2204 N N . THR A 1 277 ? 12.961 -18.594 -4.117 1 98.38 277 THR A N 1
ATOM 2205 C CA . THR A 1 277 ? 11.742 -19.141 -3.52 1 98.38 277 THR A CA 1
ATOM 2206 C C . THR A 1 277 ? 10.578 -19.062 -4.504 1 98.38 277 THR A C 1
ATOM 2208 O O . THR A 1 277 ? 9.805 -20.016 -4.633 1 98.38 277 THR A O 1
ATOM 2211 N N . ARG A 1 278 ? 10.422 -17.969 -5.203 1 98.56 278 ARG A N 1
ATOM 2212 C CA . ARG A 1 278 ? 9.336 -17.828 -6.168 1 98.56 278 ARG A CA 1
ATOM 2213 C C . ARG A 1 278 ? 9.438 -18.859 -7.273 1 98.56 278 ARG A C 1
ATOM 2215 O O . ARG A 1 278 ? 8.445 -19.5 -7.637 1 98.56 278 ARG A O 1
ATOM 2222 N N . CYS A 1 279 ? 10.633 -19.062 -7.797 1 98.38 279 CYS A N 1
ATOM 2223 C CA . CYS A 1 279 ? 10.836 -20.062 -8.836 1 98.38 279 CYS A CA 1
ATOM 2224 C C . CYS A 1 279 ? 10.43 -21.453 -8.336 1 98.38 279 CYS A C 1
ATOM 2226 O O . CYS A 1 279 ? 9.711 -22.172 -9.023 1 98.38 279 CYS A O 1
ATOM 2228 N N . ASP A 1 280 ? 10.836 -21.766 -7.168 1 97.81 280 ASP A N 1
ATOM 2229 C CA . ASP A 1 280 ? 10.555 -23.078 -6.609 1 97.81 280 ASP A CA 1
ATOM 2230 C C . ASP A 1 280 ? 9.055 -23.266 -6.379 1 97.81 280 ASP A C 1
ATOM 2232 O O . ASP A 1 280 ? 8.469 -24.25 -6.848 1 97.81 280 ASP A O 1
ATOM 2236 N N . VAL A 1 281 ? 8.445 -22.328 -5.68 1 97.69 281 VAL A N 1
ATOM 2237 C CA . VAL A 1 281 ? 7.031 -22.406 -5.32 1 97.69 281 VAL A CA 1
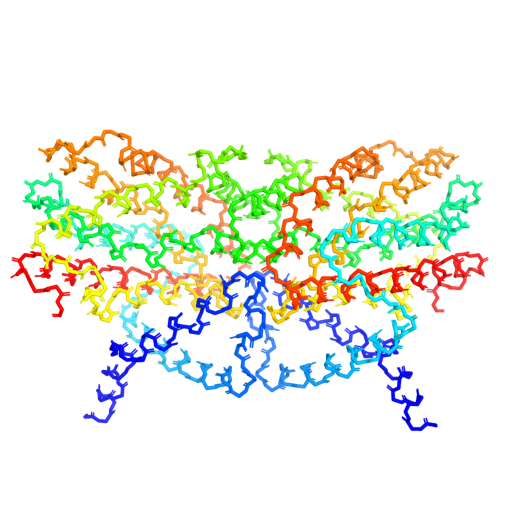ATOM 2238 C C . VAL A 1 281 ? 6.176 -22.453 -6.586 1 97.69 281 VAL A C 1
ATOM 2240 O O . VAL A 1 281 ? 5.285 -23.297 -6.711 1 97.69 281 VAL A O 1
ATOM 2243 N N . ALA A 1 282 ? 6.453 -21.594 -7.559 1 98.06 282 ALA A N 1
ATOM 2244 C CA . ALA A 1 282 ? 5.664 -21.531 -8.789 1 98.06 282 ALA A CA 1
ATOM 2245 C C . ALA A 1 282 ? 5.824 -22.812 -9.609 1 98.06 282 ALA A C 1
ATOM 2247 O O . ALA A 1 282 ? 4.855 -23.312 -10.18 1 98.06 282 ALA A O 1
ATOM 2248 N N . THR A 1 283 ? 7.047 -23.328 -9.664 1 97.94 283 THR A N 1
ATOM 2249 C CA . THR A 1 283 ? 7.281 -24.562 -10.398 1 97.94 283 THR A CA 1
ATOM 2250 C C . THR A 1 283 ? 6.465 -25.703 -9.805 1 97.94 283 THR A C 1
ATOM 2252 O O . THR A 1 283 ? 5.793 -26.438 -10.539 1 97.94 283 THR A O 1
ATOM 2255 N N . ARG A 1 284 ? 6.516 -25.828 -8.531 1 96.94 284 ARG A N 1
ATOM 2256 C CA . ARG A 1 284 ? 5.762 -26.891 -7.867 1 96.94 284 ARG A CA 1
ATOM 2257 C C . ARG A 1 284 ? 4.262 -26.688 -8.039 1 96.94 284 ARG A C 1
ATOM 2259 O O . ARG A 1 284 ? 3.514 -27.656 -8.219 1 96.94 284 ARG A O 1
ATOM 2266 N N . TYR A 1 285 ? 3.814 -25.516 -7.969 1 97.25 285 TYR A N 1
ATOM 2267 C CA . TYR A 1 285 ? 2.414 -25.156 -8.18 1 97.25 285 TYR A CA 1
ATOM 2268 C C . TYR A 1 285 ? 1.943 -25.609 -9.562 1 97.25 285 TYR A C 1
ATOM 2270 O O . TYR A 1 285 ? 0.949 -26.328 -9.68 1 97.25 285 TYR A O 1
ATOM 2278 N N . TYR A 1 286 ? 2.658 -25.219 -10.633 1 97.56 286 TYR A N 1
ATOM 2279 C CA . TYR A 1 286 ? 2.24 -25.562 -11.992 1 97.56 286 TYR A CA 1
ATOM 2280 C C . TYR A 1 286 ? 2.314 -27.062 -12.234 1 97.56 286 TYR A C 1
ATOM 2282 O O . TYR A 1 286 ? 1.462 -27.625 -12.922 1 97.56 286 TYR A O 1
ATOM 2290 N N . ARG A 1 287 ? 3.346 -27.688 -11.664 1 97 287 ARG A N 1
ATOM 2291 C CA . ARG A 1 287 ? 3.447 -29.141 -11.781 1 97 287 ARG A CA 1
ATOM 2292 C C . ARG A 1 287 ? 2.24 -29.828 -11.148 1 97 287 ARG A C 1
ATOM 2294 O O . ARG A 1 287 ? 1.672 -30.75 -11.734 1 97 287 ARG A O 1
ATOM 2301 N N . GLU A 1 288 ? 1.893 -29.344 -10 1 96.06 288 GLU A N 1
ATOM 2302 C CA . GLU A 1 288 ? 0.754 -29.953 -9.312 1 96.06 288 GLU A CA 1
ATOM 2303 C C . GLU A 1 288 ? -0.551 -29.656 -10.047 1 96.06 288 GLU A C 1
ATOM 2305 O O . GLU A 1 288 ? -1.413 -30.531 -10.164 1 96.06 288 GLU A O 1
ATOM 2310 N N . VAL A 1 289 ? -0.764 -28.469 -10.523 1 96.12 289 VAL A N 1
ATOM 2311 C CA . VAL A 1 289 ? -1.948 -28.109 -11.305 1 96.12 289 VAL A CA 1
ATOM 2312 C C . VAL A 1 289 ? -2.047 -29.016 -12.531 1 96.12 289 VAL A C 1
ATOM 2314 O O . VAL A 1 289 ? -3.1 -29.609 -12.789 1 96.12 289 VAL A O 1
ATOM 2317 N N . GLU A 1 290 ? -0.942 -29.156 -13.234 1 96.38 290 GLU A N 1
ATOM 2318 C CA . GLU A 1 290 ? -0.932 -30.016 -14.414 1 96.38 290 GLU A CA 1
ATOM 2319 C C . GLU A 1 290 ? -1.323 -31.453 -14.07 1 96.38 290 GLU A C 1
ATOM 2321 O O . GLU A 1 290 ? -2.148 -32.062 -14.75 1 96.38 290 GLU A O 1
ATOM 2326 N N . ALA A 1 291 ? -0.738 -31.938 -13.023 1 95.38 291 ALA A N 1
ATOM 2327 C CA . ALA A 1 291 ? -1.031 -33.312 -12.602 1 95.38 291 ALA A CA 1
ATOM 2328 C C . ALA A 1 291 ? -2.518 -33.5 -12.305 1 95.38 291 ALA A C 1
ATOM 2330 O O . ALA A 1 291 ? -3.111 -34.5 -12.648 1 95.38 291 ALA A O 1
ATOM 2331 N N . ARG A 1 292 ? -3.059 -32.531 -11.734 1 92.44 292 ARG A N 1
ATOM 2332 C CA . ARG A 1 292 ? -4.469 -32.594 -11.375 1 92.44 292 ARG A CA 1
ATOM 2333 C C . ARG A 1 292 ? -5.359 -32.469 -12.602 1 92.44 292 ARG A C 1
ATOM 2335 O O . ARG A 1 292 ? -6.387 -33.125 -12.719 1 92.44 292 ARG A O 1
ATOM 2342 N N . LEU A 1 293 ? -4.996 -31.516 -13.438 1 90.88 293 LEU A N 1
ATOM 2343 C CA . LEU A 1 293 ? -5.75 -31.344 -14.672 1 90.88 293 LEU A CA 1
ATOM 2344 C C . LEU A 1 293 ? -5.742 -32.625 -15.492 1 90.88 293 LEU A C 1
ATOM 2346 O O . LEU A 1 293 ? -6.793 -33.062 -15.961 1 90.88 293 LEU A O 1
ATOM 2350 N N . VAL A 1 294 ? -4.629 -33.281 -15.57 1 90.38 294 VAL A N 1
ATOM 2351 C CA . VAL A 1 294 ? -4.453 -34.469 -16.406 1 90.38 294 VAL A CA 1
ATOM 2352 C C . VAL A 1 294 ? -5.16 -35.656 -15.773 1 90.38 294 VAL A C 1
ATOM 2354 O O . VAL A 1 294 ? -5.797 -36.469 -16.469 1 90.38 294 VAL A O 1
ATOM 2357 N N . SER A 1 295 ? -5.129 -35.688 -14.508 1 90.31 295 SER A N 1
ATOM 2358 C CA . SER A 1 295 ? -5.719 -36.844 -13.828 1 90.31 295 SER A CA 1
ATOM 2359 C C . SER A 1 295 ? -7.223 -36.656 -13.641 1 90.31 295 SER A C 1
ATOM 2361 O O . SER A 1 295 ? -7.945 -37.656 -13.414 1 90.31 295 SER A O 1
ATOM 2363 N N . GLY A 1 296 ? -7.668 -35.438 -13.625 1 83.5 296 GLY A N 1
ATOM 2364 C CA . GLY A 1 296 ? -9.07 -35.156 -13.367 1 83.5 296 GLY A CA 1
ATOM 2365 C C . GLY A 1 296 ? -9.406 -35.125 -11.883 1 83.5 296 GLY A C 1
ATOM 2366 O O . GLY A 1 296 ? -10.578 -35.062 -11.508 1 83.5 296 GLY A O 1
ATOM 2367 N N . ARG A 1 297 ? -8.445 -35.219 -11 1 81.38 297 ARG A N 1
ATOM 2368 C CA . ARG A 1 297 ? -8.648 -35.156 -9.562 1 81.38 297 ARG A CA 1
ATOM 2369 C C . ARG A 1 297 ? -8.469 -33.719 -9.055 1 81.38 297 ARG A C 1
ATOM 2371 O O . ARG A 1 297 ? -7.34 -33.281 -8.797 1 81.38 297 ARG A O 1
ATOM 2378 N N . TYR A 1 298 ? -9.57 -33.094 -8.883 1 72.75 298 TYR A N 1
ATOM 2379 C CA . TYR A 1 298 ? -9.508 -31.672 -8.594 1 72.75 298 TYR A CA 1
ATOM 2380 C C . TYR A 1 298 ? -9.422 -31.422 -7.094 1 72.75 298 TYR A C 1
ATOM 2382 O O . TYR A 1 298 ? -9.227 -30.281 -6.656 1 72.75 298 TYR A O 1
ATOM 2390 N N . ARG A 1 299 ? -9.672 -32.562 -6.285 1 66.12 299 ARG A N 1
ATOM 2391 C CA . ARG A 1 299 ? -9.602 -32.438 -4.832 1 66.12 299 ARG A CA 1
ATOM 2392 C C . ARG A 1 299 ? -8.43 -33.25 -4.27 1 66.12 299 ARG A C 1
ATOM 2394 O O . ARG A 1 299 ? -8.055 -34.281 -4.828 1 66.12 299 ARG A O 1
ATOM 2401 N N . MET B 1 1 ? -3.857 13.578 38.406 1 39.53 1 MET B N 1
ATOM 2402 C CA . MET B 1 1 ? -2.406 13.734 38.375 1 39.53 1 MET B CA 1
ATOM 2403 C C . MET B 1 1 ? -1.753 12.617 37.594 1 39.53 1 MET B C 1
ATOM 2405 O O . MET B 1 1 ? -0.887 12.867 36.75 1 39.53 1 MET B O 1
ATOM 2409 N N . GLN B 1 2 ? -2.131 11.32 37.906 1 42.91 2 GLN B N 1
ATOM 2410 C CA . GLN B 1 2 ? -1.553 10.117 37.281 1 42.91 2 GLN B CA 1
ATOM 2411 C C . GLN B 1 2 ? -2.01 9.945 35.844 1 42.91 2 GLN B C 1
ATOM 2413 O O . GLN B 1 2 ? -1.219 9.57 34.969 1 42.91 2 GLN B O 1
ATOM 2418 N N . ILE B 1 3 ? -3.291 10.211 35.531 1 42.47 3 ILE B N 1
ATOM 2419 C CA . ILE B 1 3 ? -3.889 10.172 34.219 1 42.47 3 ILE B CA 1
ATOM 2420 C C . ILE B 1 3 ? -3.334 11.312 33.375 1 42.47 3 ILE B C 1
ATOM 2422 O O . ILE B 1 3 ? -2.98 11.117 32.188 1 42.47 3 ILE B O 1
ATOM 2426 N N . GLU B 1 4 ? -3.404 12.531 34.031 1 45.44 4 GLU B N 1
ATOM 2427 C CA . GLU B 1 4 ? -2.834 13.703 33.344 1 45.44 4 GLU B CA 1
ATOM 2428 C C . GLU B 1 4 ? -1.366 13.477 33 1 45.44 4 GLU B C 1
ATOM 2430 O O . GLU B 1 4 ? -0.913 13.867 31.922 1 45.44 4 GLU B O 1
ATOM 2435 N N . SER B 1 5 ? -0.686 12.828 34.031 1 51.06 5 SER B N 1
ATOM 2436 C CA . SER B 1 5 ? 0.72 12.508 33.812 1 51.06 5 SER B CA 1
ATOM 2437 C C . SER B 1 5 ? 0.884 11.508 32.688 1 51.06 5 SER B C 1
ATOM 2439 O O . SER B 1 5 ? 1.802 11.633 31.859 1 51.06 5 SER B O 1
ATOM 2441 N N . ARG B 1 6 ? -0.109 10.688 32.688 1 55.56 6 ARG B N 1
ATOM 2442 C CA . ARG B 1 6 ? -0.083 9.648 31.656 1 55.56 6 ARG B CA 1
ATOM 2443 C C . ARG B 1 6 ? -0.453 10.219 30.297 1 55.56 6 ARG B C 1
ATOM 2445 O O . ARG B 1 6 ? 0.109 9.812 29.266 1 55.56 6 ARG B O 1
ATOM 2452 N N . ILE B 1 7 ? -1.412 11.172 30.344 1 56.03 7 ILE B N 1
ATOM 2453 C CA . ILE B 1 7 ? -1.873 11.875 29.141 1 56.03 7 ILE B CA 1
ATOM 2454 C C . ILE B 1 7 ? -0.74 12.719 28.578 1 56.03 7 ILE B C 1
ATOM 2456 O O . ILE B 1 7 ? -0.5 12.719 27.359 1 56.03 7 ILE B O 1
ATOM 2460 N N . ASP B 1 8 ? -0.237 13.578 29.5 1 63.41 8 ASP B N 1
ATOM 2461 C CA . ASP B 1 8 ? 0.917 14.375 29.094 1 63.41 8 ASP B CA 1
ATOM 2462 C C . ASP B 1 8 ? 2.018 13.492 28.516 1 63.41 8 ASP B C 1
ATOM 2464 O O . ASP B 1 8 ? 2.674 13.867 27.531 1 63.41 8 ASP B O 1
ATOM 2468 N N . ALA B 1 9 ? 1.878 12.344 28.984 1 73.38 9 ALA B N 1
ATOM 2469 C CA . ALA B 1 9 ? 2.904 11.406 28.547 1 73.38 9 ALA B CA 1
ATOM 2470 C C . ALA B 1 9 ? 2.607 10.883 27.141 1 73.38 9 ALA B C 1
ATOM 2472 O O . ALA B 1 9 ? 3.52 10.727 26.328 1 73.38 9 ALA B O 1
ATOM 2473 N N . LEU B 1 10 ? 1.293 10.883 26.734 1 83.38 10 LEU B N 1
ATOM 2474 C CA . LEU B 1 10 ? 0.923 10.32 25.453 1 83.38 10 LEU B CA 1
ATOM 2475 C C . LEU B 1 10 ? 1.132 11.336 24.328 1 83.38 10 LEU B C 1
ATOM 2477 O O . LEU B 1 10 ? 1.328 10.961 23.172 1 83.38 10 LEU B O 1
ATOM 2481 N N . GLU B 1 11 ? 1.14 12.562 24.734 1 86.44 11 GLU B N 1
ATOM 2482 C CA . GLU B 1 11 ? 1.332 13.609 23.734 1 86.44 11 GLU B CA 1
ATOM 2483 C C . GLU B 1 11 ? 2.697 14.273 23.891 1 86.44 11 GLU B C 1
ATOM 2485 O O . GLU B 1 11 ? 2.959 15.312 23.281 1 86.44 11 GLU B O 1
ATOM 2490 N N . GLY B 1 12 ? 3.449 13.688 24.75 1 92.75 12 GLY B N 1
ATOM 2491 C CA . GLY B 1 12 ? 4.785 14.219 24.953 1 92.75 12 GLY B CA 1
ATOM 2492 C C . GLY B 1 12 ? 5.719 13.969 23.781 1 92.75 12 GLY B C 1
ATOM 2493 O O . GLY B 1 12 ? 5.516 13.031 23.016 1 92.75 12 GLY B O 1
ATOM 2494 N N . LEU B 1 13 ? 6.688 14.797 23.703 1 93.69 13 LEU B N 1
ATOM 2495 C CA . LEU B 1 13 ? 7.621 14.773 22.578 1 93.69 13 LEU B CA 1
ATOM 2496 C C . LEU B 1 13 ? 8.32 13.422 22.484 1 93.69 13 LEU B C 1
ATOM 2498 O O . LEU B 1 13 ? 8.398 12.828 21.406 1 93.69 13 LEU B O 1
ATOM 2502 N N . SER B 1 14 ? 8.789 12.906 23.609 1 93.81 14 SER B N 1
ATOM 2503 C CA . SER B 1 14 ? 9.562 11.672 23.625 1 93.81 14 SER B CA 1
ATOM 2504 C C . SER B 1 14 ? 8.75 10.5 23.078 1 93.81 14 SER B C 1
ATOM 2506 O O . SER B 1 14 ? 9.219 9.75 22.219 1 93.81 14 SER B O 1
ATOM 2508 N N . LEU B 1 15 ? 7.562 10.359 23.531 1 95 15 LEU B N 1
ATOM 2509 C CA . LEU B 1 15 ? 6.711 9.258 23.094 1 95 15 LEU B CA 1
ATOM 2510 C C . LEU B 1 15 ? 6.359 9.398 21.609 1 95 15 LEU B C 1
ATOM 2512 O O . LEU B 1 15 ? 6.422 8.43 20.859 1 95 15 LEU B O 1
ATOM 2516 N N . GLN B 1 16 ? 6.012 10.594 21.219 1 96.69 16 GLN B N 1
ATOM 2517 C CA . GLN B 1 16 ? 5.598 10.805 19.844 1 96.69 16 GLN B CA 1
ATOM 2518 C C . GLN B 1 16 ? 6.773 10.625 18.875 1 96.69 16 GLN B C 1
ATOM 2520 O O . GLN B 1 16 ? 6.594 10.133 17.766 1 96.69 16 GLN B O 1
ATOM 2525 N N . GLN B 1 17 ? 7.945 10.945 19.344 1 95.56 17 GLN B N 1
ATOM 2526 C CA . GLN B 1 17 ? 9.141 10.664 18.562 1 95.56 17 GLN B CA 1
ATOM 2527 C C . GLN B 1 17 ? 9.359 9.156 18.422 1 95.56 17 GLN B C 1
ATOM 2529 O O . GLN B 1 17 ? 9.742 8.672 17.359 1 95.56 17 GLN B O 1
ATOM 2534 N N . ARG B 1 18 ? 9.148 8.438 19.516 1 95.12 18 ARG B N 1
ATOM 2535 C CA . ARG B 1 18 ? 9.289 6.984 19.5 1 95.12 18 ARG B CA 1
ATOM 2536 C C . ARG B 1 18 ? 8.305 6.352 18.516 1 95.12 18 ARG B C 1
ATOM 2538 O O . ARG B 1 18 ? 8.68 5.492 17.719 1 95.12 18 ARG B O 1
ATOM 2545 N N . LEU B 1 19 ? 7.066 6.809 18.547 1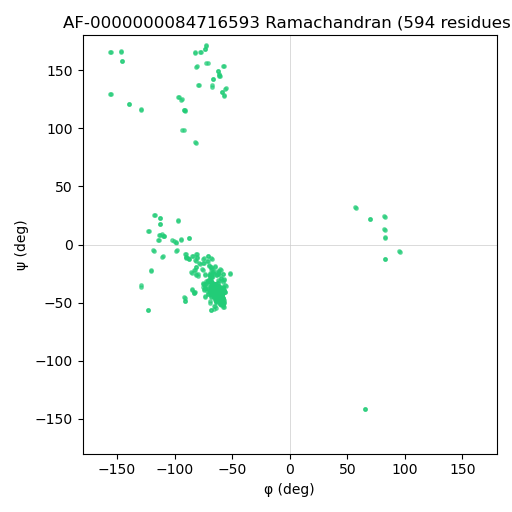 96.69 19 LEU B N 1
ATOM 2546 C CA . LEU B 1 19 ? 6.043 6.309 17.625 1 96.69 19 LEU B CA 1
ATOM 2547 C C . LEU B 1 19 ? 6.395 6.645 16.188 1 96.69 19 LEU B C 1
ATOM 2549 O O . LEU B 1 19 ? 6.258 5.801 15.297 1 96.69 19 LEU B O 1
ATOM 2553 N N . HIS B 1 20 ? 6.871 7.844 16.047 1 96.81 20 HIS B N 1
ATOM 2554 C CA . HIS B 1 20 ? 7.238 8.266 14.695 1 96.81 20 HIS B CA 1
ATOM 2555 C C . HIS B 1 20 ? 8.344 7.391 14.125 1 96.81 20 HIS B C 1
ATOM 2557 O O . HIS B 1 20 ? 8.281 6.973 12.969 1 96.81 20 HIS B O 1
ATOM 2563 N N . ARG B 1 21 ? 9.336 7.098 14.938 1 95.75 21 ARG B N 1
ATOM 2564 C CA . ARG B 1 21 ? 10.438 6.238 14.516 1 95.75 21 ARG B CA 1
ATOM 2565 C C . ARG B 1 21 ? 9.938 4.84 14.156 1 95.75 21 ARG B C 1
ATOM 2567 O O . ARG B 1 21 ? 10.391 4.246 13.18 1 95.75 21 ARG B O 1
ATOM 2574 N N . HIS B 1 22 ? 9.047 4.383 14.914 1 96.25 22 HIS B N 1
ATOM 2575 C CA . HIS B 1 22 ? 8.445 3.082 14.641 1 96.25 22 HIS B CA 1
ATOM 2576 C C . HIS B 1 22 ? 7.758 3.07 13.281 1 96.25 22 HIS B C 1
ATOM 2578 O O . HIS B 1 22 ? 8.023 2.199 12.445 1 96.25 22 HIS B O 1
ATOM 2584 N N . TYR B 1 23 ? 6.914 4.043 13.047 1 97 23 TYR B N 1
ATOM 2585 C CA . TYR B 1 23 ? 6.137 4.074 11.82 1 97 23 TYR B CA 1
ATOM 2586 C C . TYR B 1 23 ? 7.039 4.266 10.602 1 97 23 TYR B C 1
ATOM 2588 O O . TYR B 1 23 ? 6.863 3.604 9.578 1 97 23 TYR B O 1
ATOM 2596 N N . THR B 1 24 ? 7.996 5.172 10.742 1 96.06 24 THR B N 1
ATOM 2597 C CA . THR B 1 24 ? 8.867 5.453 9.602 1 96.06 24 THR B CA 1
ATOM 2598 C C . THR B 1 24 ? 9.781 4.27 9.32 1 96.06 24 THR B C 1
ATOM 2600 O O . THR B 1 24 ? 10.188 4.055 8.172 1 96.06 24 THR B O 1
ATOM 2603 N N . SER B 1 25 ? 10.094 3.443 10.352 1 96 25 SER B N 1
ATOM 2604 C CA . SER B 1 25 ? 10.883 2.238 10.117 1 96 25 SER B CA 1
ATOM 2605 C C . SER B 1 25 ? 10.109 1.226 9.281 1 96 25 SER B C 1
ATOM 2607 O O . SER B 1 25 ? 10.703 0.464 8.516 1 96 25 SER B O 1
ATOM 2609 N N . LEU B 1 26 ? 8.836 1.255 9.359 1 96.38 26 LEU B N 1
ATOM 2610 C CA . LEU B 1 26 ? 7.98 0.346 8.602 1 96.38 26 LEU B CA 1
ATOM 2611 C C . LEU B 1 26 ? 7.785 0.851 7.176 1 96.38 26 LEU B C 1
ATOM 2613 O O . LEU B 1 26 ? 7.32 0.107 6.309 1 96.38 26 LEU B O 1
ATOM 2617 N N . LEU B 1 27 ? 8.141 2.09 6.945 1 96.94 27 LEU B N 1
ATOM 2618 C CA . LEU B 1 27 ? 8.055 2.686 5.617 1 96.94 27 LEU B CA 1
ATOM 2619 C C . LEU B 1 27 ? 9.43 3.09 5.105 1 96.94 27 LEU B C 1
ATOM 2621 O O . LEU B 1 27 ? 9.562 4.062 4.359 1 96.94 27 LEU B O 1
ATOM 2625 N N . ALA B 1 28 ? 10.438 2.43 5.605 1 96.31 28 ALA B N 1
ATOM 2626 C CA . ALA B 1 28 ? 11.812 2.688 5.188 1 96.31 28 ALA B CA 1
ATOM 2627 C C . ALA B 1 28 ? 12.141 1.951 3.893 1 96.31 28 ALA B C 1
ATOM 2629 O O . ALA B 1 28 ? 11.391 1.067 3.469 1 96.31 28 ALA B O 1
ATOM 2630 N N . GLU B 1 29 ? 13.195 2.32 3.275 1 96.25 29 GLU B N 1
ATOM 2631 C CA . GLU B 1 29 ? 13.68 1.688 2.055 1 96.25 29 GLU B CA 1
ATOM 2632 C C . GLU B 1 29 ? 13.93 0.197 2.268 1 96.25 29 GLU B C 1
ATOM 2634 O O . GLU B 1 29 ? 14.227 -0.236 3.383 1 96.25 29 GLU B O 1
ATOM 2639 N N . PRO B 1 30 ? 13.844 -0.592 1.199 1 95.19 30 PRO B N 1
ATOM 2640 C CA . PRO B 1 30 ? 13.992 -2.045 1.331 1 95.19 30 PRO B CA 1
ATOM 2641 C C . PRO B 1 30 ? 15.328 -2.449 1.95 1 95.19 30 PRO B C 1
ATOM 2643 O O . PRO B 1 30 ? 15.43 -3.516 2.564 1 95.19 30 PRO B O 1
ATOM 2646 N N . GLU B 1 31 ? 16.375 -1.634 1.838 1 95.44 31 GLU B N 1
ATOM 2647 C CA . GLU B 1 31 ? 17.672 -1.981 2.41 1 95.44 31 GLU B CA 1
ATOM 2648 C C . GLU B 1 31 ? 17.641 -1.914 3.934 1 95.44 31 GLU B C 1
ATOM 2650 O O . GLU B 1 31 ? 18.547 -2.412 4.602 1 95.44 31 GLU B O 1
ATOM 2655 N N . CYS B 1 32 ? 16.562 -1.366 4.504 1 95.44 32 CYS B N 1
ATOM 2656 C CA . CYS B 1 32 ? 16.438 -1.247 5.953 1 95.44 32 CYS B CA 1
ATOM 2657 C C . CYS B 1 32 ? 15.617 -2.404 6.52 1 95.44 32 CYS B C 1
ATOM 2659 O O . CYS B 1 32 ? 15.078 -2.303 7.621 1 95.44 32 CYS B O 1
ATOM 2661 N N . PHE B 1 33 ? 15.516 -3.523 5.789 1 94.5 33 PHE B N 1
ATOM 2662 C CA . PHE B 1 33 ? 14.625 -4.625 6.152 1 94.5 33 PHE B CA 1
ATOM 2663 C C . PHE B 1 33 ? 15.031 -5.219 7.496 1 94.5 33 PHE B C 1
ATOM 2665 O O . PHE B 1 33 ? 14.195 -5.777 8.211 1 94.5 33 PHE B O 1
ATOM 2672 N N . LEU B 1 34 ? 16.281 -5.078 7.977 1 92.62 34 LEU B N 1
ATOM 2673 C CA . LEU B 1 34 ? 16.719 -5.602 9.266 1 92.62 34 LEU B CA 1
ATOM 2674 C C . LEU B 1 34 ? 16.297 -4.672 10.398 1 92.62 34 LEU B C 1
ATOM 2676 O O . LEU B 1 34 ? 16.359 -5.055 11.57 1 92.62 34 LEU B O 1
ATOM 2680 N N . GLU B 1 35 ? 15.82 -3.451 10.039 1 91.19 35 GLU B N 1
ATOM 2681 C CA . GLU B 1 35 ? 15.469 -2.455 11.047 1 91.19 35 GLU B CA 1
ATOM 2682 C C . GLU B 1 35 ? 13.984 -2.51 11.391 1 91.19 35 GLU B C 1
ATOM 2684 O O . GLU B 1 35 ? 13.484 -1.695 12.172 1 91.19 35 GLU B O 1
ATOM 2689 N N . THR B 1 36 ? 13.344 -3.465 10.805 1 89.94 36 THR B N 1
ATOM 2690 C CA . THR B 1 36 ? 11.93 -3.6 11.133 1 89.94 36 THR B CA 1
ATOM 2691 C C . THR B 1 36 ? 11.758 -4.02 12.594 1 89.94 36 THR B C 1
ATOM 2693 O O . THR B 1 36 ? 12.523 -4.832 13.109 1 89.94 36 THR B O 1
ATOM 2696 N N . PRO B 1 37 ? 10.773 -3.516 13.234 1 88.88 37 PRO B N 1
ATOM 2697 C CA . PRO B 1 37 ? 10.594 -3.775 14.664 1 88.88 37 PRO B CA 1
ATOM 2698 C C . PRO B 1 37 ? 10.375 -5.254 14.969 1 88.88 37 PRO B C 1
ATOM 2700 O O . PRO B 1 37 ? 9.781 -5.977 14.164 1 88.88 37 PRO B O 1
ATOM 2703 N N . SER B 1 38 ? 10.812 -5.641 16.094 1 85.38 38 SER B N 1
ATOM 2704 C CA . SER B 1 38 ? 10.594 -6.988 16.594 1 85.38 38 SER B CA 1
ATOM 2705 C C . SER B 1 38 ? 9.148 -7.188 17.047 1 85.38 38 SER B C 1
ATOM 2707 O O . SER B 1 38 ? 8.406 -6.215 17.203 1 85.38 38 SER B O 1
ATOM 2709 N N . LEU B 1 39 ? 8.805 -8.383 17.281 1 83.31 39 LEU B N 1
ATOM 2710 C CA . LEU B 1 39 ? 7.457 -8.68 17.734 1 83.31 39 LEU B CA 1
ATOM 2711 C C . LEU B 1 39 ? 7.207 -8.078 19.109 1 83.31 39 LEU B C 1
ATOM 2713 O O . LEU B 1 39 ? 6.098 -7.621 19.406 1 83.31 39 LEU B O 1
ATOM 2717 N N . SER B 1 40 ? 8.234 -8.133 19.906 1 83.56 40 SER B N 1
ATOM 2718 C CA . SER B 1 40 ? 8.102 -7.539 21.234 1 83.56 40 SER B CA 1
ATOM 2719 C C . SER B 1 40 ? 7.879 -6.035 21.141 1 83.56 40 SER B C 1
ATOM 2721 O O . SER B 1 40 ? 7.035 -5.484 21.859 1 83.56 40 SER B O 1
ATOM 2723 N N . SER B 1 41 ? 8.609 -5.41 20.297 1 88 41 SER B N 1
ATOM 2724 C CA . SER B 1 41 ? 8.438 -3.975 20.094 1 88 41 SER B CA 1
ATOM 2725 C C . SER B 1 41 ? 7.059 -3.65 19.531 1 88 41 SER B C 1
ATOM 2727 O O . SER B 1 41 ? 6.449 -2.65 19.922 1 88 41 SER B O 1
ATOM 2729 N N . MET B 1 42 ? 6.578 -4.52 18.734 1 88.06 42 MET B N 1
ATOM 2730 C CA . MET B 1 42 ? 5.266 -4.309 18.141 1 88.06 42 MET B CA 1
ATOM 2731 C C . MET B 1 42 ? 4.164 -4.391 19.188 1 88.06 42 MET B C 1
ATOM 2733 O O . MET B 1 42 ? 3.189 -3.643 19.141 1 88.06 42 MET B O 1
ATOM 2737 N N . ARG B 1 43 ? 4.336 -5.289 20.125 1 89.12 43 ARG B N 1
ATOM 2738 C CA . ARG B 1 43 ? 3.359 -5.414 21.203 1 89.12 43 ARG B CA 1
ATOM 2739 C C . ARG B 1 43 ? 3.33 -4.156 22.062 1 89.12 43 ARG B C 1
ATOM 2741 O O . ARG B 1 43 ? 2.256 -3.678 22.438 1 89.12 43 ARG B O 1
ATOM 2748 N N . GLU B 1 44 ? 4.484 -3.68 22.359 1 92.12 44 GLU B N 1
ATOM 2749 C CA . GLU B 1 44 ? 4.582 -2.457 23.141 1 92.12 44 GLU B CA 1
ATOM 2750 C C . GLU B 1 44 ? 3.955 -1.274 22.406 1 92.12 44 GLU B C 1
ATOM 2752 O O . GLU B 1 44 ? 3.213 -0.492 23 1 92.12 44 GLU B O 1
ATOM 2757 N N . ILE B 1 45 ? 4.246 -1.202 21.172 1 93.06 45 ILE B N 1
ATOM 2758 C CA . ILE B 1 45 ? 3.713 -0.116 20.359 1 93.06 45 ILE B CA 1
ATOM 2759 C C . ILE B 1 45 ? 2.189 -0.216 20.297 1 93.06 45 ILE B C 1
ATOM 2761 O O . ILE B 1 45 ? 1.491 0.795 20.391 1 93.06 45 ILE B O 1
ATOM 2765 N N . HIS B 1 46 ? 1.721 -1.388 20.172 1 91.75 46 HIS B N 1
ATOM 2766 C CA . HIS B 1 46 ? 0.279 -1.602 20.125 1 91.75 46 HIS B CA 1
ATOM 2767 C C . HIS B 1 46 ? -0.401 -1.095 21.391 1 91.75 46 HIS B C 1
ATOM 2769 O O . HIS B 1 46 ? -1.469 -0.482 21.312 1 91.75 46 HIS B O 1
ATOM 2775 N N . GLU B 1 47 ? 0.191 -1.345 22.484 1 92.25 47 GLU B N 1
ATOM 2776 C CA . GLU B 1 47 ? -0.354 -0.877 23.75 1 92.25 47 GLU B CA 1
ATOM 2777 C C . GLU B 1 47 ? -0.345 0.646 23.828 1 92.25 47 GLU B C 1
ATOM 2779 O O . GLU B 1 47 ? -1.311 1.256 24.297 1 92.25 47 GLU B O 1
ATOM 2784 N N . LEU B 1 48 ? 0.705 1.219 23.391 1 93.5 48 LEU B N 1
ATOM 2785 C CA . LEU B 1 48 ? 0.823 2.672 23.359 1 93.5 48 LEU B CA 1
ATOM 2786 C C . LEU B 1 48 ? -0.207 3.285 22.422 1 93.5 48 LEU B C 1
ATOM 2788 O O . LEU B 1 48 ? -0.829 4.297 22.75 1 93.5 48 LEU B O 1
ATOM 2792 N N . GLU B 1 49 ? -0.398 2.664 21.281 1 94.31 49 GLU B N 1
ATOM 2793 C CA . GLU B 1 49 ? -1.388 3.125 20.312 1 94.31 49 GLU B CA 1
ATOM 2794 C C . GLU B 1 49 ? -2.795 3.086 20.891 1 94.31 49 GLU B C 1
ATOM 2796 O O . GLU B 1 49 ? -3.572 4.027 20.719 1 94.31 49 GLU B O 1
ATOM 2801 N N . ASP B 1 50 ? -3.086 2.01 21.594 1 93.75 50 ASP B N 1
ATOM 2802 C CA . ASP B 1 50 ? -4.41 1.872 22.203 1 93.75 50 ASP B CA 1
ATOM 2803 C C . ASP B 1 50 ? -4.668 2.977 23.219 1 93.75 50 ASP B C 1
ATOM 2805 O O . ASP B 1 50 ? -5.758 3.551 23.25 1 93.75 50 ASP B O 1
ATOM 2809 N N . ALA B 1 51 ? -3.67 3.199 24.016 1 94.81 51 ALA B N 1
ATOM 2810 C CA . ALA B 1 51 ? -3.793 4.266 25.016 1 94.81 51 ALA B CA 1
ATOM 2811 C C . ALA B 1 51 ? -3.934 5.629 24.344 1 94.81 51 ALA B C 1
ATOM 2813 O O . ALA B 1 51 ? -4.766 6.445 24.75 1 94.81 51 ALA B O 1
ATOM 2814 N N . TRP B 1 52 ? -3.139 5.863 23.328 1 96.06 52 TRP B N 1
ATOM 2815 C CA . TRP B 1 52 ? -3.184 7.133 22.609 1 96.06 52 TRP B CA 1
ATOM 2816 C C . TRP B 1 52 ? -4.527 7.32 21.906 1 96.06 52 TRP B C 1
ATOM 2818 O O . TRP B 1 52 ? -5.109 8.406 21.953 1 96.06 52 TRP B O 1
ATOM 2828 N N . LEU B 1 53 ? -5.07 6.281 21.344 1 95.12 53 LEU B N 1
ATOM 2829 C CA . LEU B 1 53 ? -6.352 6.332 20.656 1 95.12 53 LEU B CA 1
ATOM 2830 C C . LEU B 1 53 ? -7.484 6.645 21.625 1 95.12 53 LEU B C 1
ATOM 2832 O O . LEU B 1 53 ? -8.391 7.41 21.297 1 95.12 53 LEU B O 1
ATOM 2836 N N . ARG B 1 54 ? -7.418 6.027 22.75 1 94.81 54 ARG B N 1
ATOM 2837 C CA . ARG B 1 54 ? -8.422 6.328 23.766 1 94.81 54 ARG B CA 1
ATOM 2838 C C . ARG B 1 54 ? -8.383 7.805 24.156 1 94.81 54 ARG B C 1
ATOM 2840 O O . ARG B 1 54 ? -9.43 8.43 24.359 1 94.81 54 ARG B O 1
ATOM 2847 N N . HIS B 1 55 ? -7.195 8.258 24.25 1 95 55 HIS B N 1
ATOM 2848 C CA . HIS B 1 55 ? -7.016 9.672 24.578 1 95 55 HIS B CA 1
ATOM 2849 C C . HIS B 1 55 ? -7.574 10.555 23.469 1 95 55 HIS B C 1
ATOM 2851 O O . HIS B 1 55 ? -8.273 11.531 23.734 1 95 55 HIS B O 1
ATOM 2857 N N . LEU B 1 56 ? -7.305 10.25 22.219 1 95.5 56 LEU B N 1
ATOM 2858 C CA . LEU B 1 56 ? -7.797 11.008 21.078 1 95.5 56 LEU B CA 1
ATOM 2859 C C . LEU B 1 56 ? -9.32 10.945 21 1 95.5 56 LEU B C 1
ATOM 2861 O O . LEU B 1 56 ? -9.977 11.961 20.75 1 95.5 56 LEU B O 1
ATOM 2865 N N . ASP B 1 57 ? -9.836 9.789 21.266 1 95.81 57 ASP B N 1
ATOM 2866 C CA . ASP B 1 57 ? -11.289 9.609 21.219 1 95.81 57 ASP B CA 1
ATOM 2867 C C . ASP B 1 57 ? -11.984 10.406 22.312 1 95.81 57 ASP B C 1
ATOM 2869 O O . ASP B 1 57 ? -13.086 10.922 22.109 1 95.81 57 ASP B O 1
ATOM 2873 N N . ALA B 1 58 ? -11.352 10.477 23.422 1 94.81 58 ALA B N 1
ATOM 2874 C CA . ALA B 1 58 ? -11.93 11.203 24.547 1 94.81 58 ALA B CA 1
ATOM 2875 C C . ALA B 1 58 ? -12.078 12.688 24.219 1 94.81 58 ALA B C 1
ATOM 2877 O O . ALA B 1 58 ? -12.992 13.352 24.719 1 94.81 58 ALA B O 1
ATOM 2878 N N . ARG B 1 59 ? -11.289 13.195 23.344 1 92.75 59 ARG B N 1
ATOM 2879 C CA . ARG B 1 59 ? -11.344 14.602 22.969 1 92.75 59 ARG B CA 1
ATOM 2880 C C . ARG B 1 59 ? -12.547 14.891 22.062 1 92.75 59 ARG B C 1
ATOM 2882 O O . ARG B 1 59 ? -12.938 16.047 21.891 1 92.75 59 ARG B O 1
ATOM 2889 N N . SER B 1 60 ? -13.102 13.828 21.531 1 90.62 60 SER B N 1
ATOM 2890 C CA . SER B 1 60 ? -14.211 13.992 20.594 1 90.62 60 SER B CA 1
ATOM 2891 C C . SER B 1 60 ? -15.531 13.547 21.203 1 90.62 60 SER B C 1
ATOM 2893 O O . SER B 1 60 ? -16.531 13.414 20.516 1 90.62 60 SER B O 1
ATOM 2895 N N . VAL B 1 61 ? -15.578 13.227 22.438 1 87.12 61 VAL B N 1
ATOM 2896 C CA . VAL B 1 61 ? -16.75 12.641 23.109 1 87.12 61 VAL B CA 1
ATOM 2897 C C . VAL B 1 61 ? -17.906 13.625 23.062 1 87.12 61 VAL B C 1
ATOM 2899 O O . VAL B 1 61 ? -19.078 13.219 23.016 1 87.12 61 VAL B O 1
ATOM 2902 N N . GLY B 1 62 ? -17.656 14.844 22.953 1 88.56 62 GLY B N 1
ATOM 2903 C CA . GLY B 1 62 ? -18.719 15.836 22.953 1 88.56 62 GLY B CA 1
ATOM 2904 C C . GLY B 1 62 ? -19.406 15.977 21.594 1 88.56 62 GLY B C 1
ATOM 2905 O O . GLY B 1 62 ? -20.469 16.594 21.5 1 88.56 62 GLY B O 1
ATOM 2906 N N . PHE B 1 63 ? -18.891 15.352 20.578 1 90.62 63 PHE B N 1
ATOM 2907 C CA . PHE B 1 63 ? -19.453 15.445 19.25 1 90.62 63 PHE B CA 1
ATOM 2908 C C . PHE B 1 63 ? -20.375 14.258 18.969 1 90.62 63 PHE B C 1
ATOM 2910 O O . PHE B 1 63 ? -19.969 13.109 19.141 1 90.62 63 PHE B O 1
ATOM 2917 N N . GLU B 1 64 ? -21.547 14.617 18.578 1 94.44 64 GLU B N 1
ATOM 2918 C CA . GLU B 1 64 ? -22.469 13.562 18.172 1 94.44 64 GLU B CA 1
ATOM 2919 C C . GLU B 1 64 ? -22.172 13.078 16.75 1 94.44 64 GLU B C 1
ATOM 2921 O O . GLU B 1 64 ? -21.859 13.883 15.867 1 94.44 64 GLU B O 1
ATOM 2926 N N . LEU B 1 65 ? -22.219 11.805 16.594 1 97 65 LEU B N 1
ATOM 2927 C CA . LEU B 1 65 ? -22.062 11.219 15.266 1 97 65 LEU B CA 1
ATOM 2928 C C . LEU B 1 65 ? -23.375 11.273 14.5 1 97 65 LEU B C 1
ATOM 2930 O O . LEU B 1 65 ? -24.453 11.383 15.094 1 97 65 LEU B O 1
ATOM 2934 N N . PRO B 1 66 ? -23.266 11.312 13.203 1 97.31 66 PRO B N 1
ATOM 2935 C CA . PRO B 1 66 ? -24.516 11.273 12.445 1 97.31 66 PRO B CA 1
ATOM 2936 C C . PRO B 1 66 ? -25.312 9.992 12.688 1 97.31 66 PRO B C 1
ATOM 2938 O O . PRO B 1 66 ? -24.719 8.906 12.805 1 97.31 66 PRO B O 1
ATOM 2941 N N . SER B 1 67 ? -26.625 10.062 12.672 1 94.94 67 SER B N 1
ATOM 2942 C CA . SER B 1 67 ? -27.5 8.945 13.016 1 94.94 67 SER B CA 1
ATOM 2943 C C . SER B 1 67 ? -27.656 7.988 11.836 1 94.94 67 SER B C 1
ATOM 2945 O O . SER B 1 67 ? -28.109 6.855 12.008 1 94.94 67 SER B O 1
ATOM 2947 N N . SER B 1 68 ? -27.359 8.477 10.633 1 96.25 68 SER B N 1
ATOM 2948 C CA . SER B 1 68 ? -27.469 7.672 9.422 1 96.25 68 SER B CA 1
ATOM 2949 C C . SER B 1 68 ? -26.547 8.211 8.328 1 96.25 68 SER B C 1
ATOM 2951 O O . SER B 1 68 ? -26.031 9.32 8.438 1 96.25 68 SER B O 1
ATOM 2953 N N . SER B 1 69 ? -26.375 7.391 7.34 1 96.5 69 SER B N 1
ATOM 2954 C CA . SER B 1 69 ? -25.562 7.812 6.203 1 96.5 69 SER B CA 1
ATOM 2955 C C . SER B 1 69 ? -26.188 9.016 5.5 1 96.5 69 SER B C 1
ATOM 2957 O O . SER B 1 69 ? -25.469 9.828 4.906 1 96.5 69 SER B O 1
ATOM 2959 N N . ALA B 1 70 ? -27.484 9.211 5.586 1 97.38 70 ALA B N 1
ATOM 2960 C CA . ALA B 1 70 ? -28.188 10.336 4.969 1 97.38 70 ALA B CA 1
ATOM 2961 C C . ALA B 1 70 ? -27.781 11.656 5.621 1 97.38 70 ALA B C 1
ATOM 2963 O O . ALA B 1 70 ? -27.828 12.711 4.984 1 97.38 70 ALA B O 1
ATOM 2964 N N . ARG B 1 71 ? -27.312 11.609 6.875 1 98 71 ARG B N 1
ATOM 2965 C CA . ARG B 1 71 ? -26.953 12.805 7.625 1 98 71 ARG B CA 1
ATOM 2966 C C . ARG B 1 71 ? -25.453 13.039 7.59 1 98 71 ARG B C 1
ATOM 2968 O O . ARG B 1 71 ? -24.953 14.047 8.109 1 98 71 ARG B O 1
ATOM 2975 N N . PHE B 1 72 ? -24.75 12.117 7.016 1 98.56 72 PHE B N 1
ATOM 2976 C CA . PHE B 1 72 ? -23.297 12.148 7.035 1 98.56 72 PHE B CA 1
ATOM 2977 C C . PHE B 1 72 ? -22.766 13.391 6.328 1 98.56 72 PHE B C 1
ATOM 2979 O O . PHE B 1 72 ? -21.828 14.039 6.812 1 98.56 72 PHE B O 1
ATOM 2986 N N . LYS B 1 73 ? -23.375 13.742 5.156 1 98.38 73 LYS B N 1
ATOM 2987 C CA . LYS B 1 73 ? -22.875 14.859 4.363 1 98.38 73 LYS B CA 1
ATOM 2988 C C . LYS B 1 73 ? -22.875 16.156 5.172 1 98.38 73 LYS B C 1
ATOM 2990 O O . LYS B 1 73 ? -21.844 16.828 5.277 1 98.38 73 LYS B O 1
ATOM 2995 N N . ASP B 1 74 ? -23.969 16.469 5.754 1 98.38 74 ASP B N 1
ATOM 2996 C CA . ASP B 1 74 ? -24.078 17.703 6.539 1 98.38 74 ASP B CA 1
ATOM 2997 C C . ASP B 1 74 ? -23.141 17.672 7.738 1 98.38 74 ASP B C 1
ATOM 2999 O O . ASP B 1 74 ? -22.5 18.672 8.055 1 98.38 74 ASP B O 1
ATOM 3003 N N . TRP B 1 75 ? -23.078 16.531 8.359 1 98.56 75 TRP B N 1
ATOM 3004 C CA . TRP B 1 75 ? -22.203 16.344 9.508 1 98.56 75 TRP B CA 1
ATOM 3005 C C . TRP B 1 75 ? -20.75 16.578 9.125 1 98.56 75 TRP B C 1
ATOM 3007 O O . TRP B 1 75 ? -20.047 17.344 9.781 1 98.56 75 TRP B O 1
ATOM 3017 N N . TYR B 1 76 ? -20.328 15.938 8.055 1 98.69 76 TYR B N 1
ATOM 3018 C CA . TYR B 1 76 ? -18.953 16 7.574 1 98.69 76 TYR B CA 1
ATOM 3019 C C . TYR B 1 76 ? -18.562 17.438 7.254 1 98.69 76 TYR B C 1
ATOM 3021 O O . TYR B 1 76 ? -17.547 17.953 7.762 1 98.69 76 TYR B O 1
ATOM 3029 N N . PHE B 1 77 ? -19.359 18.156 6.488 1 98.38 77 PHE B N 1
ATOM 3030 C CA . PHE B 1 77 ? -19 19.5 6.027 1 98.38 77 PHE B CA 1
ATOM 3031 C C . PHE B 1 77 ? -19.094 20.5 7.164 1 98.38 77 PHE B C 1
ATOM 3033 O O . PHE B 1 77 ? -18.375 21.5 7.18 1 98.38 77 PHE B O 1
ATOM 3040 N N . SER B 1 78 ? -19.922 20.234 8.148 1 98.25 78 SER B N 1
ATOM 3041 C CA . SER B 1 78 ? -19.938 21.094 9.32 1 98.25 78 SER B CA 1
ATOM 3042 C C . SER B 1 78 ? -18.609 21.031 10.07 1 98.25 78 SER B C 1
ATOM 3044 O O . SER B 1 78 ? -18.125 22.047 10.578 1 98.25 78 SER B O 1
ATOM 3046 N N . HIS B 1 79 ? -18.016 19.859 10.156 1 98.12 79 HIS B N 1
ATOM 3047 C CA . HIS B 1 79 ? -16.75 19.688 10.844 1 98.12 79 HIS B CA 1
ATOM 3048 C C . HIS B 1 79 ? -15.594 20.266 10.016 1 98.12 79 HIS B C 1
ATOM 3050 O O . HIS B 1 79 ? -14.656 20.844 10.57 1 98.12 79 HIS B O 1
ATOM 3056 N N . VAL B 1 80 ? -15.68 20.094 8.703 1 97.81 80 VAL B N 1
ATOM 3057 C CA . VAL B 1 80 ? -14.688 20.703 7.812 1 97.81 80 VAL B CA 1
ATOM 3058 C C . VAL B 1 80 ? -14.719 22.219 7.961 1 97.81 80 VAL B C 1
ATOM 3060 O O . VAL B 1 80 ? -13.664 22.859 8.062 1 97.81 80 VAL B O 1
ATOM 3063 N N . GLN B 1 81 ? -15.898 22.797 8 1 97.56 81 GLN B N 1
ATOM 3064 C CA . GLN B 1 81 ? -16.047 24.234 8.148 1 97.56 81 GLN B CA 1
ATOM 3065 C C . GLN B 1 81 ? -15.531 24.703 9.5 1 97.56 81 GLN B C 1
ATOM 3067 O O . GLN B 1 81 ? -14.875 25.75 9.586 1 97.56 81 GLN B O 1
ATOM 3072 N N . ARG B 1 82 ? -15.859 24 10.531 1 97.19 82 ARG B N 1
ATOM 3073 C CA . ARG B 1 82 ? -15.367 24.344 11.859 1 97.19 82 ARG B CA 1
ATOM 3074 C C . ARG B 1 82 ? -13.844 24.312 11.906 1 97.19 82 ARG B C 1
ATOM 3076 O O . ARG B 1 82 ? -13.219 25.203 12.484 1 97.19 82 ARG B O 1
ATOM 3083 N N . HIS B 1 83 ? -13.281 23.297 11.344 1 97.44 83 HIS B N 1
ATOM 3084 C CA . HIS B 1 83 ? -11.828 23.188 11.266 1 97.44 83 HIS B CA 1
ATOM 3085 C C . HIS B 1 83 ? -11.227 24.359 10.5 1 97.44 83 HIS B C 1
ATOM 3087 O O . HIS B 1 83 ? -10.25 24.953 10.945 1 97.44 83 HIS B O 1
ATOM 3093 N N . SER B 1 84 ? -11.828 24.656 9.352 1 96.81 84 SER B N 1
ATOM 3094 C CA . SER B 1 84 ? -11.352 25.766 8.539 1 96.81 84 SER B CA 1
ATOM 3095 C C . SER B 1 84 ? -11.422 27.094 9.297 1 96.81 84 SER B C 1
ATOM 3097 O O . SER B 1 84 ? -10.492 27.906 9.25 1 96.81 84 SER B O 1
ATOM 3099 N N . ALA B 1 85 ? -12.469 27.297 10.016 1 97.69 85 ALA B N 1
ATOM 3100 C CA . ALA B 1 85 ? -12.633 28.516 10.812 1 97.69 85 ALA B CA 1
ATOM 3101 C C . ALA B 1 85 ? -11.586 28.578 11.93 1 97.69 85 ALA B C 1
ATOM 3103 O O . ALA B 1 85 ? -11.016 29.625 12.188 1 97.69 85 ALA B O 1
ATOM 3104 N N . ALA B 1 86 ? -11.359 27.469 12.523 1 97.38 86 ALA B N 1
ATOM 3105 C CA . ALA B 1 86 ? -10.445 27.391 13.664 1 97.38 86 ALA B CA 1
ATOM 3106 C C . ALA B 1 86 ? -9.008 27.641 13.219 1 97.38 86 ALA B C 1
ATOM 3108 O O . ALA B 1 86 ? -8.148 28 14.031 1 97.38 86 ALA B O 1
ATOM 3109 N N . THR B 1 87 ? -8.703 27.469 11.93 1 97.25 87 THR B N 1
ATOM 3110 C CA . THR B 1 87 ? -7.328 27.578 11.453 1 97.25 87 THR B CA 1
ATOM 3111 C C . THR B 1 87 ? -7.168 28.781 10.539 1 97.25 87 THR B C 1
ATOM 3113 O O . THR B 1 87 ? -6.117 28.969 9.914 1 97.25 87 THR B O 1
ATOM 3116 N N . ALA B 1 88 ? -8.203 29.609 10.453 1 97.25 88 ALA B N 1
ATOM 3117 C CA . ALA B 1 88 ? -8.211 30.766 9.562 1 97.25 88 ALA B CA 1
ATOM 3118 C C . ALA B 1 88 ? -7.145 31.781 9.961 1 97.25 88 ALA B C 1
ATOM 3120 O O . ALA B 1 88 ? -6.523 32.406 9.102 1 97.25 88 ALA B O 1
ATOM 3121 N N . SER B 1 89 ? -6.941 31.938 11.25 1 97.44 89 SER B N 1
ATOM 3122 C CA . SER B 1 89 ? -5.914 32.875 11.727 1 97.44 89 SER B CA 1
ATOM 3123 C C . SER B 1 89 ? -4.531 32.438 11.234 1 97.44 89 SER B C 1
ATOM 3125 O O . SER B 1 89 ? -3.732 33.281 10.82 1 97.44 89 SER B O 1
ATOM 3127 N N . PHE B 1 90 ? -4.234 31.234 11.258 1 98 90 PHE B N 1
ATOM 3128 C CA . PHE B 1 90 ? -2.943 30.703 10.836 1 98 90 PHE B CA 1
ATOM 3129 C C . PHE B 1 90 ? -2.727 30.922 9.344 1 98 90 PHE B C 1
ATOM 3131 O O . PHE B 1 90 ? -1.665 31.406 8.93 1 98 90 PHE B O 1
ATOM 3138 N N . THR B 1 91 ? -3.738 30.594 8.508 1 97.88 91 THR B N 1
ATOM 3139 C CA . THR B 1 91 ? -3.607 30.75 7.062 1 97.88 91 THR B CA 1
ATOM 3140 C C . THR B 1 91 ? -3.455 32.219 6.695 1 97.88 91 THR B C 1
ATOM 3142 O O . THR B 1 91 ? -2.666 32.594 5.816 1 97.88 91 THR B O 1
ATOM 3145 N N . SER B 1 92 ? -4.199 33.062 7.422 1 98.31 92 SER B N 1
ATOM 3146 C CA . SER B 1 92 ? -4.035 34.5 7.211 1 98.31 92 SER B CA 1
ATOM 3147 C C . SER B 1 92 ? -2.629 34.969 7.574 1 98.31 92 SER B C 1
ATOM 3149 O O . SER B 1 92 ? -2.031 35.781 6.867 1 98.31 92 SER B O 1
ATOM 3151 N N . TYR B 1 93 ? -2.146 34.438 8.641 1 98.38 93 TYR B N 1
ATOM 3152 C CA . TYR B 1 93 ? -0.799 34.781 9.078 1 98.38 93 TYR B CA 1
ATOM 3153 C C . TYR B 1 93 ? 0.233 34.406 8.031 1 98.38 93 TYR B C 1
ATOM 3155 O O . TYR B 1 93 ? 1.119 35.188 7.691 1 98.38 93 TYR B O 1
ATOM 3163 N N . LEU B 1 94 ? 0.191 33.219 7.473 1 98.38 94 LEU B N 1
ATOM 3164 C CA . LEU B 1 94 ? 1.108 32.75 6.445 1 98.38 94 LEU B CA 1
ATOM 3165 C C . LEU B 1 94 ? 1.041 33.625 5.207 1 98.38 94 LEU B C 1
ATOM 3167 O O . LEU B 1 94 ? 2.074 34.031 4.672 1 98.38 94 LEU B O 1
ATOM 3171 N N . ALA B 1 95 ? -0.184 33.969 4.812 1 98.69 95 ALA B N 1
ATOM 3172 C CA . ALA B 1 95 ? -0.412 34.688 3.562 1 98.69 95 ALA B CA 1
ATOM 3173 C C . ALA B 1 95 ? 0.032 36.156 3.68 1 98.69 95 ALA B C 1
ATOM 3175 O O . ALA B 1 95 ? 0.605 36.688 2.74 1 98.69 95 ALA B O 1
ATOM 3176 N N . GLU B 1 96 ? -0.089 36.75 4.926 1 98.62 96 GLU B N 1
ATOM 3177 C CA . GLU B 1 96 ? -0.06 38.188 4.984 1 98.62 96 GLU B CA 1
ATOM 3178 C C . GLU B 1 96 ? 1.09 38.688 5.859 1 98.62 96 GLU B C 1
ATOM 3180 O O . GLU B 1 96 ? 1.525 39.844 5.73 1 98.62 96 GLU B O 1
ATOM 3185 N N . GLN B 1 97 ? 1.562 37.812 6.758 1 98.38 97 GLN B N 1
ATOM 3186 C CA . GLN B 1 97 ? 2.398 38.406 7.801 1 98.38 97 GLN B CA 1
ATOM 3187 C C . GLN B 1 97 ? 3.717 37.656 7.941 1 98.38 97 GLN B C 1
ATOM 3189 O O . GLN B 1 97 ? 4.75 38.25 8.258 1 98.38 97 GLN B O 1
ATOM 3194 N N . ALA B 1 98 ? 3.787 36.344 7.793 1 98.06 98 ALA B N 1
ATOM 3195 C CA . ALA B 1 98 ? 4.934 35.5 8.109 1 98.06 98 ALA B CA 1
ATOM 3196 C C . ALA B 1 98 ? 6.184 36 7.375 1 98.06 98 ALA B C 1
ATOM 3198 O O . ALA B 1 98 ? 6.117 36.375 6.203 1 98.06 98 ALA B O 1
ATOM 3199 N N . SER B 1 99 ? 7.23 36.062 8.047 1 97.19 99 SER B N 1
ATOM 3200 C CA . SER B 1 99 ? 8.523 36.312 7.418 1 97.19 99 SER B CA 1
ATOM 3201 C C . SER B 1 99 ? 9 35.094 6.645 1 97.19 99 SER B C 1
ATOM 3203 O O . SER B 1 99 ? 8.414 34 6.746 1 97.19 99 SER B O 1
ATOM 3205 N N . LEU B 1 100 ? 10.062 35.281 5.883 1 97.44 100 LEU B N 1
ATOM 3206 C CA . LEU B 1 100 ? 10.602 34.156 5.098 1 97.44 100 LEU B CA 1
ATOM 3207 C C . LEU B 1 100 ? 11.062 33.031 6.004 1 97.44 100 LEU B C 1
ATOM 3209 O O . LEU B 1 100 ? 10.836 31.859 5.695 1 97.44 100 LEU B O 1
ATOM 3213 N N . SER B 1 101 ? 11.711 33.375 7.137 1 95.31 101 SER B N 1
ATOM 3214 C CA . SER B 1 101 ? 12.18 32.344 8.055 1 95.31 101 SER B CA 1
ATOM 3215 C C . SER B 1 101 ? 11.016 31.578 8.672 1 95.31 101 SER B C 1
ATOM 3217 O O . SER B 1 101 ? 11.094 30.359 8.867 1 95.31 101 SER B O 1
ATOM 3219 N N . GLU B 1 102 ? 9.969 32.312 8.969 1 95.56 102 GLU B N 1
ATOM 3220 C CA . GLU B 1 102 ? 8.781 31.672 9.531 1 95.56 102 GLU B CA 1
ATOM 3221 C C . GLU B 1 102 ? 8.102 30.766 8.508 1 95.56 102 GLU B C 1
ATOM 3223 O O . GLU B 1 102 ? 7.723 29.641 8.836 1 95.56 102 GLU B O 1
ATOM 3228 N N . MET B 1 103 ? 8.008 31.219 7.273 1 97.31 103 MET B N 1
ATOM 3229 C CA . MET B 1 103 ? 7.484 30.406 6.184 1 97.31 103 MET B CA 1
ATOM 3230 C C . MET B 1 103 ? 8.336 29.172 5.973 1 97.31 103 MET B C 1
ATOM 3232 O O . MET B 1 103 ? 7.809 28.062 5.855 1 97.31 103 MET B O 1
ATOM 3236 N N . ALA B 1 104 ? 9.633 29.375 5.988 1 96.81 104 ALA B N 1
ATOM 3237 C CA . ALA B 1 104 ? 10.57 28.266 5.809 1 96.81 104 ALA B CA 1
ATOM 3238 C C . ALA B 1 104 ? 10.406 27.234 6.918 1 96.81 104 ALA B C 1
ATOM 3240 O O . ALA B 1 104 ? 10.422 26.031 6.656 1 96.81 104 ALA B O 1
ATOM 3241 N N . MET B 1 105 ? 10.211 27.688 8.094 1 94.81 105 MET B N 1
ATOM 3242 C CA . MET B 1 105 ? 10 26.781 9.219 1 94.81 105 MET B CA 1
ATOM 3243 C C . MET B 1 105 ? 8.758 25.922 9 1 94.81 105 MET B C 1
ATOM 3245 O O . MET B 1 105 ? 8.766 24.719 9.297 1 94.81 105 MET B O 1
ATOM 3249 N N . PHE B 1 106 ? 7.73 26.531 8.547 1 96.75 106 PHE B N 1
ATOM 3250 C CA . PHE B 1 106 ? 6.492 25.781 8.328 1 96.75 106 PHE B CA 1
ATOM 3251 C C . PHE B 1 106 ? 6.68 24.719 7.262 1 96.75 106 PHE B C 1
ATOM 3253 O O . PHE B 1 106 ? 6.176 23.594 7.395 1 96.75 106 PHE B O 1
ATOM 3260 N N . PHE B 1 107 ? 7.441 25.031 6.191 1 96.44 107 PHE B N 1
ATOM 3261 C CA . PHE B 1 107 ? 7.762 24.031 5.18 1 96.44 107 PHE B CA 1
ATOM 3262 C C . PHE B 1 107 ? 8.461 22.844 5.809 1 96.44 107 PHE B C 1
ATOM 3264 O O . PHE B 1 107 ? 8.172 21.688 5.461 1 96.44 107 PHE B O 1
ATOM 3271 N N . ILE B 1 108 ? 9.32 23.094 6.754 1 94.25 108 ILE B N 1
ATOM 3272 C CA . ILE B 1 108 ? 10.117 22.031 7.375 1 94.25 108 ILE B CA 1
ATOM 3273 C C . ILE B 1 108 ? 9.219 21.141 8.211 1 94.25 108 ILE B C 1
ATOM 3275 O O . ILE B 1 108 ? 9.328 19.906 8.148 1 94.25 108 ILE B O 1
ATOM 3279 N N . VAL B 1 109 ? 8.297 21.703 8.938 1 93.94 109 VAL B N 1
ATOM 3280 C CA . VAL B 1 109 ? 7.516 20.875 9.852 1 93.94 109 VAL B CA 1
ATOM 3281 C C . VAL B 1 109 ? 6.48 20.078 9.07 1 93.94 109 VAL B C 1
ATOM 3283 O O . VAL B 1 109 ? 6.031 19.016 9.516 1 93.94 109 VAL B O 1
ATOM 3286 N N . GLU B 1 110 ? 6.113 20.516 7.82 1 95.44 110 GLU B N 1
ATOM 3287 C CA . GLU B 1 110 ? 5.16 19.797 6.98 1 95.44 110 GLU B CA 1
ATOM 3288 C C . GLU B 1 110 ? 5.77 18.5 6.434 1 95.44 110 GLU B C 1
ATOM 3290 O O . GLU B 1 110 ? 5.047 17.625 5.961 1 95.44 110 GLU B O 1
ATOM 3295 N N . GLU B 1 111 ? 7.07 18.359 6.527 1 92.31 111 GLU B N 1
ATOM 3296 C CA . GLU B 1 111 ? 7.797 17.25 5.922 1 92.31 111 GLU B CA 1
ATOM 3297 C C . GLU B 1 111 ? 7.359 15.914 6.516 1 92.31 111 GLU B C 1
ATOM 3299 O O . GLU B 1 111 ? 7.367 14.891 5.832 1 92.31 111 GLU B O 1
ATOM 3304 N N . LYS B 1 112 ? 6.961 15.922 7.742 1 91.69 112 LYS B N 1
ATOM 3305 C CA . LYS B 1 112 ? 6.676 14.656 8.406 1 91.69 112 LYS B CA 1
ATOM 3306 C C . LYS B 1 112 ? 5.426 14 7.832 1 91.69 112 LYS B C 1
ATOM 3308 O O . LYS B 1 112 ? 5.324 12.766 7.801 1 91.69 112 LYS B O 1
ATOM 3313 N N . VAL B 1 113 ? 4.469 14.75 7.34 1 88.62 113 VAL B N 1
ATOM 3314 C CA . VAL B 1 113 ? 3.271 14.203 6.707 1 88.62 113 VAL B CA 1
ATOM 3315 C C . VAL B 1 113 ? 3.506 14.039 5.207 1 88.62 113 VAL B C 1
ATOM 3317 O O . VAL B 1 113 ? 3.33 12.953 4.66 1 88.62 113 VAL B O 1
ATOM 3320 N N . ASP B 1 114 ? 4.023 15.094 4.555 1 87.69 114 ASP B N 1
ATOM 3321 C CA . ASP B 1 114 ? 4.086 15.172 3.098 1 87.69 114 ASP B CA 1
ATOM 3322 C C . ASP B 1 114 ? 5.086 14.164 2.533 1 87.69 114 ASP B C 1
ATOM 3324 O O . ASP B 1 114 ? 4.898 13.641 1.433 1 87.69 114 ASP B O 1
ATOM 3328 N N . SER B 1 115 ? 6.059 13.844 3.314 1 89.75 115 SER B N 1
ATOM 3329 C CA . SER B 1 115 ? 7.105 12.945 2.82 1 89.75 115 SER B CA 1
ATOM 3330 C C . SER B 1 115 ? 6.613 11.508 2.758 1 89.75 115 SER B C 1
ATOM 3332 O O . SER B 1 115 ? 7.25 10.656 2.127 1 89.75 115 SER B O 1
ATOM 3334 N N . LYS B 1 116 ? 5.492 11.234 3.352 1 93.62 116 LYS B N 1
ATOM 3335 C CA . LYS B 1 116 ? 4.992 9.859 3.385 1 93.62 116 LYS B CA 1
ATOM 3336 C C . LYS B 1 116 ? 3.604 9.766 2.762 1 93.62 116 LYS B C 1
ATOM 3338 O O . LYS B 1 116 ? 2.936 8.734 2.877 1 93.62 116 LYS B O 1
ATOM 3343 N N . PHE B 1 117 ? 3.219 10.805 2.131 1 96.19 117 PHE B N 1
ATOM 3344 C CA . PHE B 1 117 ? 1.826 10.867 1.704 1 96.19 117 PHE B CA 1
ATOM 3345 C C . PHE B 1 117 ? 1.554 9.859 0.593 1 96.19 117 PHE B C 1
ATOM 3347 O O . PHE B 1 117 ? 0.468 9.281 0.528 1 96.19 117 PHE B O 1
ATOM 3354 N N . ASP B 1 118 ? 2.527 9.633 -0.31 1 96 118 ASP B N 1
ATOM 3355 C CA . ASP B 1 118 ? 2.344 8.633 -1.352 1 96 118 ASP B CA 1
ATOM 3356 C C . ASP B 1 118 ? 2.213 7.234 -0.748 1 96 118 ASP B C 1
ATOM 3358 O O . ASP B 1 118 ? 1.378 6.438 -1.184 1 96 118 ASP B O 1
ATOM 3362 N N . ASP B 1 119 ? 3.016 6.945 0.283 1 97.62 119 ASP B N 1
ATOM 3363 C CA . ASP B 1 119 ? 2.887 5.676 0.986 1 97.62 119 ASP B CA 1
ATOM 3364 C C . ASP B 1 119 ? 1.536 5.566 1.688 1 97.62 119 ASP B C 1
ATOM 3366 O O . ASP B 1 119 ? 0.93 4.496 1.722 1 97.62 119 ASP B O 1
ATOM 3370 N N . LEU B 1 120 ? 1.066 6.68 2.26 1 97.75 120 LEU B N 1
ATOM 3371 C CA . LEU B 1 120 ? -0.233 6.688 2.924 1 97.75 120 LEU B CA 1
ATOM 3372 C C . LEU B 1 120 ? -1.352 6.387 1.933 1 97.75 120 LEU B C 1
ATOM 3374 O O . LEU B 1 120 ? -2.283 5.641 2.248 1 97.75 120 LEU B O 1
ATOM 3378 N N . MET B 1 121 ? -1.223 6.938 0.75 1 97.81 121 MET B N 1
ATOM 3379 C CA . MET B 1 121 ? -2.225 6.672 -0.279 1 97.81 121 MET B CA 1
ATOM 3380 C C . MET B 1 121 ? -2.186 5.211 -0.714 1 97.81 121 MET B C 1
ATOM 3382 O O . MET B 1 121 ? -3.23 4.605 -0.962 1 97.81 121 MET B O 1
ATOM 3386 N N . ALA B 1 122 ? -0.972 4.676 -0.823 1 98.12 122 ALA B N 1
ATOM 3387 C CA . ALA B 1 122 ? -0.837 3.258 -1.146 1 98.12 122 ALA B CA 1
ATOM 3388 C C . ALA B 1 122 ? -1.481 2.385 -0.073 1 98.12 122 ALA B C 1
ATOM 3390 O O . ALA B 1 122 ? -2.154 1.4 -0.385 1 98.12 122 ALA B O 1
ATOM 3391 N N . LEU B 1 123 ? -1.334 2.785 1.165 1 98.25 123 LEU B N 1
ATOM 3392 C CA . LEU B 1 123 ? -1.89 2.027 2.281 1 98.25 123 LEU B CA 1
ATOM 3393 C C . LEU B 1 123 ? -3.408 2.164 2.328 1 98.25 123 LEU B C 1
ATOM 3395 O O . LEU B 1 123 ? -4.113 1.202 2.645 1 98.25 123 LEU B O 1
ATOM 3399 N N . ALA B 1 124 ? -3.932 3.293 1.954 1 98.44 124 ALA B N 1
ATOM 3400 C CA . ALA B 1 124 ? -5.355 3.592 2.076 1 98.44 124 ALA B CA 1
ATOM 3401 C C . ALA B 1 124 ? -6.18 2.74 1.112 1 98.44 124 ALA B C 1
ATOM 3403 O O . ALA B 1 124 ? -7.348 2.447 1.376 1 98.44 124 ALA B O 1
ATOM 3404 N N . GLN B 1 125 ? -5.586 2.324 0.043 1 98 125 GLN B N 1
ATOM 3405 C CA . GLN B 1 125 ? -6.355 1.632 -0.987 1 98 125 GLN B CA 1
ATOM 3406 C C . GLN B 1 125 ? -6.43 0.134 -0.704 1 98 125 GLN B C 1
ATOM 3408 O O . GLN B 1 125 ? -7.191 -0.587 -1.349 1 98 125 GLN B O 1
ATOM 3413 N N . LEU B 1 126 ? -5.617 -0.388 0.235 1 98.06 126 LEU B N 1
ATOM 3414 C CA . LEU B 1 126 ? -5.531 -1.824 0.479 1 98.06 126 LEU B CA 1
ATOM 3415 C C . LEU B 1 126 ? -6.902 -2.4 0.815 1 98.06 126 LEU B C 1
ATOM 3417 O O . LEU B 1 126 ? -7.613 -1.867 1.67 1 98.06 126 LEU B O 1
ATOM 3421 N N . GLY B 1 127 ? -7.215 -3.416 0.102 1 96.75 127 GLY B N 1
ATOM 3422 C CA . GLY B 1 127 ? -8.422 -4.176 0.377 1 96.75 127 GLY B CA 1
ATOM 3423 C C . GLY B 1 127 ? -9.664 -3.557 -0.235 1 96.75 127 GLY B C 1
ATOM 3424 O O . GLY B 1 127 ? -10.711 -4.203 -0.318 1 96.75 127 GLY B O 1
ATOM 3425 N N . THR B 1 128 ? -9.586 -2.299 -0.718 1 97.19 128 THR B N 1
ATOM 3426 C CA . THR B 1 128 ? -10.734 -1.64 -1.318 1 97.19 128 THR B CA 1
ATOM 3427 C C . THR B 1 128 ? -10.977 -2.152 -2.736 1 97.19 128 THR B C 1
ATOM 3429 O O . THR B 1 128 ? -10.141 -2.863 -3.293 1 97.19 128 THR B O 1
ATOM 3432 N N . SER B 1 129 ? -12.156 -1.855 -3.287 1 94.56 129 SER B N 1
ATOM 3433 C CA . SER B 1 129 ? -12.531 -2.322 -4.617 1 94.56 129 SER B CA 1
ATOM 3434 C C . SER B 1 129 ? -13.414 -1.304 -5.332 1 94.56 129 SER B C 1
ATOM 3436 O O . SER B 1 129 ? -13.836 -0.313 -4.734 1 94.56 129 SER B O 1
ATOM 3438 N N . GLY B 1 130 ? -13.555 -1.498 -6.602 1 94.88 130 GLY B N 1
ATOM 3439 C CA . GLY B 1 130 ? -14.477 -0.686 -7.383 1 94.88 130 GLY B CA 1
ATOM 3440 C C . GLY B 1 130 ? -14.07 0.774 -7.453 1 94.88 130 GLY B C 1
ATOM 3441 O O . GLY B 1 130 ? -12.883 1.089 -7.551 1 94.88 130 GLY B O 1
ATOM 3442 N N . LYS B 1 131 ? -15.102 1.626 -7.391 1 96.56 131 LYS B N 1
ATOM 3443 C CA . LYS B 1 131 ? -14.891 3.061 -7.555 1 96.56 131 LYS B CA 1
ATOM 3444 C C . LYS B 1 131 ? -14.078 3.635 -6.395 1 96.56 131 LYS B C 1
ATOM 3446 O O . LYS B 1 131 ? -13.289 4.559 -6.582 1 96.56 131 LYS B O 1
ATOM 3451 N N . VAL B 1 132 ? -14.266 3.047 -5.172 1 97.69 132 VAL B N 1
ATOM 3452 C CA . VAL B 1 132 ? -13.492 3.48 -4.012 1 97.69 132 VAL B CA 1
ATOM 3453 C C . VAL B 1 132 ? -12 3.293 -4.289 1 97.69 132 VAL B C 1
ATOM 3455 O O . VAL B 1 132 ? -11.219 4.234 -4.164 1 97.69 132 VAL B O 1
ATOM 3458 N N . LYS B 1 133 ? -11.617 2.133 -4.758 1 97.5 133 LYS B N 1
ATOM 3459 C CA . LYS B 1 133 ? -10.219 1.84 -5.051 1 97.5 133 LYS B CA 1
ATOM 3460 C C . LYS B 1 133 ? -9.695 2.715 -6.188 1 97.5 133 LYS B C 1
ATOM 3462 O O . LYS B 1 133 ? -8.586 3.24 -6.117 1 97.5 133 LYS B O 1
ATOM 3467 N N . LEU B 1 134 ? -10.469 2.869 -7.18 1 97.81 134 LEU B N 1
ATOM 3468 C CA . LEU B 1 134 ? -10.047 3.637 -8.344 1 97.81 134 LEU B CA 1
ATOM 3469 C C . LEU B 1 134 ? -9.805 5.098 -7.973 1 97.81 134 LEU B C 1
ATOM 3471 O O . LEU B 1 134 ? -8.852 5.715 -8.461 1 97.81 134 LEU B O 1
ATOM 3475 N N . THR B 1 135 ? -10.688 5.629 -7.113 1 97.88 135 THR B N 1
ATOM 3476 C CA . THR B 1 135 ? -10.539 7.012 -6.68 1 97.88 135 THR B CA 1
ATOM 3477 C C . THR B 1 135 ? -9.25 7.191 -5.875 1 97.88 135 THR B C 1
ATOM 3479 O O . THR B 1 135 ? -8.484 8.125 -6.125 1 97.88 135 THR B O 1
ATOM 3482 N N . ILE B 1 136 ? -8.992 6.289 -4.961 1 98.19 136 ILE B N 1
ATOM 3483 C CA . ILE B 1 136 ? -7.781 6.359 -4.152 1 98.19 136 ILE B CA 1
ATOM 3484 C C . ILE B 1 136 ? -6.559 6.148 -5.039 1 98.19 136 ILE B C 1
ATOM 3486 O O . ILE B 1 136 ? -5.551 6.844 -4.898 1 98.19 136 ILE B O 1
ATOM 3490 N N . GLY B 1 137 ? -6.691 5.203 -6.004 1 97.62 137 GLY B N 1
ATOM 3491 C CA . GLY B 1 137 ? -5.617 4.957 -6.957 1 97.62 137 GLY B CA 1
ATOM 3492 C C . GLY B 1 137 ? -5.309 6.156 -7.832 1 97.62 137 GLY B C 1
ATOM 3493 O O . GLY B 1 137 ? -4.148 6.418 -8.148 1 97.62 137 GLY B O 1
ATOM 3494 N N . ASP B 1 138 ? -6.336 6.852 -8.219 1 97.06 138 ASP B N 1
ATOM 3495 C CA . ASP B 1 138 ? -6.164 8.062 -9.016 1 97.06 138 ASP B CA 1
ATOM 3496 C C . ASP B 1 138 ? -5.402 9.133 -8.234 1 97.06 138 ASP B C 1
ATOM 3498 O O . ASP B 1 138 ? -4.508 9.781 -8.773 1 97.06 138 ASP B O 1
ATOM 3502 N N . ASN B 1 139 ? -5.809 9.297 -7.012 1 97.12 139 ASN B N 1
ATOM 3503 C CA . ASN B 1 139 ? -5.094 10.234 -6.152 1 97.12 139 ASN B CA 1
ATOM 3504 C C . ASN B 1 139 ? -3.629 9.836 -5.988 1 97.12 139 ASN B C 1
ATOM 3506 O O . ASN B 1 139 ? -2.738 10.688 -6.055 1 97.12 139 ASN B O 1
ATOM 3510 N N . TYR B 1 140 ? -3.375 8.562 -5.797 1 97.62 140 TYR B N 1
ATOM 3511 C CA . TYR B 1 140 ? -2.012 8.055 -5.703 1 97.62 140 TYR B CA 1
ATOM 3512 C C . TYR B 1 140 ? -1.226 8.367 -6.969 1 97.62 140 TYR B C 1
ATOM 3514 O O . TYR B 1 140 ? -0.068 8.789 -6.902 1 97.62 140 TYR B O 1
ATOM 3522 N N . TRP B 1 141 ? -1.808 8.141 -8.109 1 97.75 141 TRP B N 1
ATOM 3523 C CA . TRP B 1 141 ? -1.11 8.352 -9.367 1 97.75 141 TRP B CA 1
ATOM 3524 C C . TRP B 1 141 ? -0.777 9.828 -9.57 1 97.75 141 TRP B C 1
ATOM 3526 O O . TRP B 1 141 ? 0.267 10.164 -10.133 1 97.75 141 TRP B O 1
ATOM 3536 N N . ASP B 1 142 ? -1.662 10.695 -9.086 1 96.5 142 ASP B N 1
ATOM 3537 C CA . ASP B 1 142 ? -1.332 12.117 -9.062 1 96.5 142 ASP B CA 1
ATOM 3538 C C . ASP B 1 142 ? -0.067 12.367 -8.242 1 96.5 142 ASP B C 1
ATOM 3540 O O . ASP B 1 142 ? 0.799 13.141 -8.656 1 96.5 142 ASP B O 1
ATOM 3544 N N . GLU B 1 143 ? 0.026 11.688 -7.086 1 96.19 143 GLU B N 1
ATOM 3545 C CA . GLU B 1 143 ? 1.218 11.836 -6.254 1 96.19 143 GLU B CA 1
ATOM 3546 C C . GLU B 1 143 ? 2.473 11.406 -7.008 1 96.19 143 GLU B C 1
ATOM 3548 O O . GLU B 1 143 ? 3.557 11.945 -6.777 1 96.19 143 GLU B O 1
ATOM 3553 N N . MET B 1 144 ? 2.293 10.469 -7.941 1 97.31 144 MET B N 1
ATOM 3554 C CA . MET B 1 144 ? 3.422 9.922 -8.688 1 97.31 144 MET B CA 1
ATOM 3555 C C . MET B 1 144 ? 3.727 10.766 -9.914 1 97.31 144 MET B C 1
ATOM 3557 O O . MET B 1 144 ? 4.535 10.367 -10.758 1 97.31 144 MET B O 1
ATOM 3561 N N . GLY B 1 145 ? 3.014 11.914 -10.062 1 96.88 145 GLY B N 1
ATOM 3562 C CA . GLY B 1 145 ? 3.289 12.82 -11.164 1 96.88 145 GLY B CA 1
ATOM 3563 C C . GLY B 1 145 ? 2.881 12.258 -12.516 1 96.88 145 GLY B C 1
ATOM 3564 O O . GLY B 1 145 ? 3.516 12.547 -13.531 1 96.88 145 GLY B O 1
ATOM 3565 N N . HIS B 1 146 ? 1.943 11.281 -12.477 1 96.44 146 HIS B N 1
ATOM 3566 C CA . HIS B 1 146 ? 1.483 10.602 -13.688 1 96.44 146 HIS B CA 1
ATOM 3567 C C . HIS B 1 146 ? 2.646 9.961 -14.43 1 96.44 146 HIS B C 1
ATOM 3569 O O . HIS B 1 146 ? 2.719 10.031 -15.656 1 96.44 146 HIS B O 1
ATOM 3575 N N . GLY B 1 147 ? 3.617 9.539 -13.695 1 95.5 147 GLY B N 1
ATOM 3576 C CA . GLY B 1 147 ? 4.707 8.773 -14.273 1 95.5 147 GLY B CA 1
ATOM 3577 C C . GLY B 1 147 ? 5.91 9.617 -14.641 1 95.5 147 GLY B C 1
ATOM 3578 O O . GLY B 1 147 ? 6.953 9.094 -15.031 1 95.5 147 GLY B O 1
ATOM 3579 N N . ASN B 1 148 ? 5.766 10.906 -14.523 1 96.75 148 ASN B N 1
ATOM 3580 C CA . ASN B 1 148 ? 6.883 11.805 -14.789 1 96.75 148 ASN B CA 1
ATOM 3581 C C . ASN B 1 148 ? 7.672 12.109 -13.516 1 96.75 148 ASN B C 1
ATOM 3583 O O . ASN B 1 148 ? 7.16 12.75 -12.602 1 96.75 148 ASN B O 1
ATOM 3587 N N . PRO B 1 149 ? 8.945 11.688 -13.469 1 95.75 149 PRO B N 1
ATOM 3588 C CA . PRO B 1 149 ? 9.734 11.836 -12.242 1 95.75 149 PRO B CA 1
ATOM 3589 C C . PRO B 1 149 ? 9.82 13.281 -11.758 1 95.75 149 PRO B C 1
ATOM 3591 O O . PRO B 1 149 ? 9.891 13.523 -10.555 1 95.75 149 PRO B O 1
ATOM 3594 N N . ARG B 1 150 ? 9.766 14.305 -12.672 1 94.62 150 ARG B N 1
ATOM 3595 C CA . ARG B 1 150 ? 9.891 15.711 -12.328 1 94.62 150 ARG B CA 1
ATOM 3596 C C . ARG B 1 150 ? 8.656 16.203 -11.57 1 94.62 150 ARG B C 1
ATOM 3598 O O . ARG B 1 150 ? 8.719 17.219 -10.867 1 94.62 150 ARG B O 1
ATOM 3605 N N . PHE B 1 151 ? 7.566 15.406 -11.703 1 95.94 151 PHE B N 1
ATOM 3606 C CA . PHE B 1 151 ? 6.312 15.898 -11.148 1 95.94 151 PHE B CA 1
ATOM 3607 C C . PHE B 1 151 ? 5.852 15.031 -9.992 1 95.94 151 PHE B C 1
ATOM 3609 O O . PHE B 1 151 ? 4.746 15.203 -9.477 1 95.94 151 PHE B O 1
ATOM 3616 N N . VAL B 1 152 ? 6.715 14.078 -9.672 1 95.88 152 VAL B N 1
ATOM 3617 C CA . VAL B 1 152 ? 6.398 13.336 -8.453 1 95.88 152 VAL B CA 1
ATOM 3618 C C . VAL B 1 152 ? 6.328 14.289 -7.266 1 95.88 152 VAL B C 1
ATOM 3620 O O . VAL B 1 152 ? 7.227 15.117 -7.07 1 95.88 152 VAL B O 1
ATOM 3623 N N . HIS B 1 153 ? 5.281 14.188 -6.488 1 95.94 153 HIS B N 1
ATOM 3624 C CA . HIS B 1 153 ? 4.988 15.188 -5.473 1 95.94 153 HIS B CA 1
ATOM 3625 C C . HIS B 1 153 ? 6.098 15.258 -4.426 1 95.94 153 HIS B C 1
ATOM 3627 O O . HIS B 1 153 ? 6.496 16.344 -4.008 1 95.94 153 HIS B O 1
ATOM 3633 N N . THR B 1 154 ? 6.598 14.125 -4.016 1 93.25 154 THR B N 1
ATOM 3634 C CA . THR B 1 154 ? 7.664 14.141 -3.018 1 93.25 154 THR B CA 1
ATOM 3635 C C . THR B 1 154 ? 8.93 14.789 -3.58 1 93.25 154 THR B C 1
ATOM 3637 O O . THR B 1 154 ? 9.656 15.469 -2.859 1 93.25 154 THR B O 1
ATOM 3640 N N . THR B 1 155 ? 9.211 14.594 -4.879 1 93.62 155 THR B N 1
ATOM 3641 C CA . THR B 1 155 ? 10.328 15.25 -5.539 1 93.62 155 THR B CA 1
ATOM 3642 C C . THR B 1 155 ? 10.141 16.766 -5.551 1 93.62 155 THR B C 1
ATOM 3644 O O . THR B 1 155 ? 11.047 17.516 -5.191 1 93.62 155 THR B O 1
ATOM 3647 N N . MET B 1 156 ? 8.977 17.203 -5.898 1 95.94 156 MET B N 1
ATOM 3648 C CA . MET B 1 156 ? 8.656 18.625 -5.938 1 95.94 156 MET B CA 1
ATOM 3649 C C . MET B 1 156 ? 8.727 19.234 -4.539 1 95.94 156 MET B C 1
ATOM 3651 O O . MET B 1 156 ? 9.281 20.312 -4.355 1 95.94 156 MET B O 1
ATOM 3655 N N . PHE B 1 157 ? 8.211 18.516 -3.576 1 96.44 157 PHE B N 1
ATOM 3656 C CA . PHE B 1 157 ? 8.227 19.016 -2.203 1 96.44 157 PHE B CA 1
ATOM 3657 C C . PHE B 1 157 ? 9.648 19.125 -1.684 1 96.44 157 PHE B C 1
ATOM 3659 O O . PHE B 1 157 ? 9.984 20.078 -0.979 1 96.44 157 PHE B O 1
ATOM 3666 N N . ASN B 1 158 ? 10.422 18.203 -2.018 1 94.31 158 ASN B N 1
ATOM 3667 C CA . ASN B 1 158 ? 11.82 18.219 -1.585 1 94.31 158 ASN B CA 1
ATOM 3668 C C . ASN B 1 158 ? 12.562 19.422 -2.156 1 94.31 158 ASN B C 1
ATOM 3670 O O . ASN B 1 158 ? 13.453 19.984 -1.508 1 94.31 158 ASN B O 1
ATOM 3674 N N . THR B 1 159 ? 12.211 19.844 -3.344 1 96 159 THR B N 1
ATOM 3675 C CA . THR B 1 159 ? 12.781 21.062 -3.908 1 96 159 THR B CA 1
ATOM 3676 C C . THR B 1 159 ? 12.461 22.266 -3.027 1 96 159 THR B C 1
ATOM 3678 O O . THR B 1 159 ? 13.344 23.078 -2.729 1 96 159 THR B O 1
ATOM 3681 N N . SER B 1 160 ? 11.211 22.328 -2.551 1 97.75 160 SER B N 1
ATOM 3682 C CA . SER B 1 160 ? 10.797 23.406 -1.665 1 97.75 160 SER B CA 1
ATOM 3683 C C . SER B 1 160 ? 11.57 23.375 -0.35 1 97.75 160 SER B C 1
ATOM 3685 O O . SER B 1 160 ? 12.109 24.391 0.087 1 97.75 160 SER B O 1
ATOM 3687 N N . VAL B 1 161 ? 11.672 22.234 0.18 1 96.5 161 VAL B N 1
ATOM 3688 C CA . VAL B 1 161 ? 12.242 22.062 1.511 1 96.5 161 VAL B CA 1
ATOM 3689 C C . VAL B 1 161 ? 13.742 22.344 1.467 1 96.5 161 VAL B C 1
ATOM 3691 O O . VAL B 1 161 ? 14.297 22.938 2.395 1 96.5 161 VAL B O 1
ATOM 3694 N N . THR B 1 162 ? 14.375 21.906 0.417 1 96.81 162 THR B N 1
ATOM 3695 C CA . THR B 1 162 ? 15.805 22.156 0.273 1 96.81 162 THR B CA 1
ATOM 3696 C C . THR B 1 162 ? 16.094 23.656 0.236 1 96.81 162 THR B C 1
ATOM 3698 O O . THR B 1 162 ? 16.969 24.141 0.958 1 96.81 162 THR B O 1
ATOM 3701 N N . TRP B 1 163 ? 15.375 24.359 -0.541 1 97.88 163 TRP B N 1
ATOM 3702 C CA . TRP B 1 163 ? 15.539 25.812 -0.644 1 97.88 163 TRP B CA 1
ATOM 3703 C C . TRP B 1 163 ? 15.234 26.484 0.688 1 97.88 163 TRP B C 1
ATOM 3705 O O . TRP B 1 163 ? 15.984 27.359 1.13 1 97.88 163 TRP B O 1
ATOM 3715 N N . MET B 1 164 ? 14.227 26.078 1.342 1 97.5 164 MET B N 1
ATOM 3716 C CA . MET B 1 164 ? 13.797 26.672 2.607 1 97.5 164 MET B CA 1
ATOM 3717 C C . MET B 1 164 ? 14.82 26.391 3.705 1 97.5 164 MET B C 1
ATOM 3719 O O . MET B 1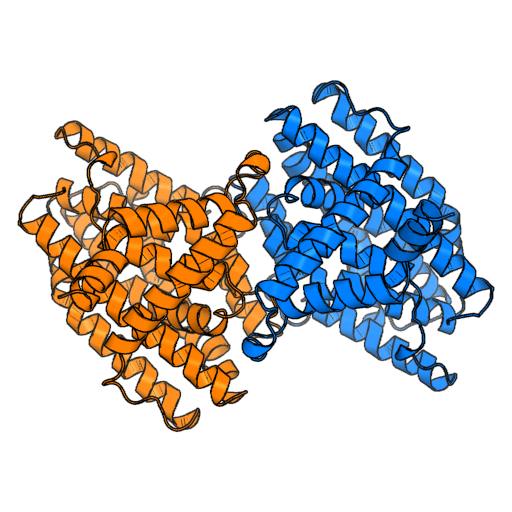 164 ? 15.078 27.25 4.551 1 97.5 164 MET B O 1
ATOM 3723 N N . ARG B 1 165 ? 15.344 25.203 3.697 1 96.5 165 ARG B N 1
ATOM 3724 C CA . ARG B 1 165 ? 16.391 24.875 4.656 1 96.5 165 ARG B CA 1
ATOM 3725 C C . ARG B 1 165 ? 17.578 25.812 4.516 1 96.5 165 ARG B C 1
ATOM 3727 O O . ARG B 1 165 ? 18.172 26.219 5.512 1 96.5 165 ARG B O 1
ATOM 3734 N N . GLU B 1 166 ? 17.891 26.125 3.303 1 96.75 166 GLU B N 1
ATOM 3735 C CA . GLU B 1 166 ? 18.984 27.047 3.047 1 96.75 166 GLU B CA 1
ATOM 3736 C C . GLU B 1 166 ? 18.688 28.438 3.617 1 96.75 166 GLU B C 1
ATOM 3738 O O . GLU B 1 166 ? 19.594 29.094 4.145 1 96.75 166 GLU B O 1
ATOM 3743 N N . GLN B 1 167 ? 17.453 28.859 3.523 1 96.38 167 GLN B N 1
ATOM 3744 C CA . GLN B 1 167 ? 17.062 30.141 4.082 1 96.38 167 GLN B CA 1
ATOM 3745 C C . GLN B 1 167 ? 17.203 30.156 5.602 1 96.38 167 GLN B C 1
ATOM 3747 O O . GLN B 1 167 ? 17.641 31.156 6.18 1 96.38 167 GLN B O 1
ATOM 3752 N N . LEU B 1 168 ? 16.844 29.094 6.191 1 94.75 168 LEU B N 1
ATOM 3753 C CA . LEU B 1 168 ? 16.953 28.984 7.641 1 94.75 168 LEU B CA 1
ATOM 3754 C C . LEU B 1 168 ? 18.406 28.938 8.078 1 94.75 168 LEU B C 1
ATOM 3756 O O . LEU B 1 168 ? 18.797 29.609 9.039 1 94.75 168 LEU B O 1
ATOM 3760 N N . GLN B 1 169 ? 19.141 28.172 7.402 1 94.44 169 GLN B N 1
ATOM 3761 C CA . GLN B 1 169 ? 20.562 28.047 7.73 1 94.44 169 GLN B CA 1
ATOM 3762 C C . GLN B 1 169 ? 21.281 29.391 7.609 1 94.44 169 GLN B C 1
ATOM 3764 O O . GLN B 1 169 ? 22.156 29.703 8.414 1 94.44 169 GLN B O 1
ATOM 3769 N N . ALA B 1 170 ? 20.922 30.109 6.613 1 94.31 170 ALA B N 1
ATOM 3770 C CA . ALA B 1 170 ? 21.516 31.438 6.414 1 94.31 170 ALA B CA 1
ATOM 3771 C C . ALA B 1 170 ? 21.234 32.344 7.609 1 94.31 170 ALA B C 1
ATOM 3773 O O . ALA B 1 170 ? 21.984 33.281 7.875 1 94.31 170 ALA B O 1
ATOM 3774 N N . LYS B 1 171 ? 20.203 32.031 8.414 1 91.94 171 LYS B N 1
ATOM 3775 C CA . LYS B 1 171 ? 19.828 32.844 9.586 1 91.94 171 LYS B CA 1
ATOM 3776 C C . LYS B 1 171 ? 20.328 32.156 10.875 1 91.94 171 LYS B C 1
ATOM 3778 O O . LYS B 1 171 ? 19.953 32.594 11.969 1 91.94 171 LYS B O 1
ATOM 3783 N N . GLY B 1 172 ? 21.062 31.031 10.727 1 90.69 172 GLY B N 1
ATOM 3784 C CA . GLY B 1 172 ? 21.609 30.359 11.883 1 90.69 172 GLY B CA 1
ATOM 3785 C C . GLY B 1 172 ? 20.609 29.438 12.57 1 90.69 172 GLY B C 1
ATOM 3786 O O . GLY B 1 172 ? 20.828 29.031 13.711 1 90.69 172 GLY B O 1
ATOM 3787 N N . ILE B 1 173 ? 19.516 29.203 11.867 1 88.75 173 ILE B N 1
ATOM 3788 C CA . ILE B 1 173 ? 18.516 28.312 12.422 1 88.75 173 ILE B CA 1
ATOM 3789 C C . ILE B 1 173 ? 18.734 26.891 11.906 1 88.75 173 ILE B C 1
ATOM 3791 O O . ILE B 1 173 ? 18.812 26.672 10.688 1 88.75 173 ILE B O 1
ATOM 3795 N N . THR B 1 174 ? 18.875 25.969 12.867 1 88.81 174 THR B N 1
ATOM 3796 C CA . THR B 1 174 ? 19.047 24.562 12.5 1 88.81 174 THR B CA 1
ATOM 3797 C C . THR B 1 174 ? 17.703 23.859 12.414 1 88.81 174 THR B C 1
ATOM 3799 O O . THR B 1 174 ? 17.047 23.625 13.43 1 88.81 174 THR B O 1
ATOM 3802 N N . PRO B 1 175 ? 17.297 23.406 11.297 1 85.56 175 PRO B N 1
ATOM 3803 C CA . PRO B 1 175 ? 15.969 22.797 11.109 1 85.56 175 PRO B CA 1
ATOM 3804 C C . PRO B 1 175 ? 15.734 21.594 12.016 1 85.56 175 PRO B C 1
ATOM 3806 O O . PRO B 1 175 ? 14.602 21.344 12.438 1 85.56 175 PRO B O 1
ATOM 3809 N N . SER B 1 176 ? 16.781 20.859 12.328 1 82.19 176 SER B N 1
ATOM 3810 C CA . SER B 1 176 ? 16.641 19.656 13.148 1 82.19 176 SER B CA 1
ATOM 3811 C C . SER B 1 176 ? 16.234 20 14.578 1 82.19 176 SER B C 1
ATOM 3813 O O . SER B 1 176 ? 15.812 19.125 15.344 1 82.19 176 SER B O 1
ATOM 3815 N N . ASP B 1 177 ? 16.344 21.281 14.883 1 82.75 177 ASP B N 1
ATOM 3816 C CA . ASP B 1 177 ? 16.047 21.719 16.25 1 82.75 177 ASP B CA 1
ATOM 3817 C C . ASP B 1 177 ? 14.562 22.078 16.375 1 82.75 177 ASP B C 1
ATOM 3819 O O . ASP B 1 177 ? 14.062 22.266 17.484 1 82.75 177 ASP B O 1
ATOM 3823 N N . ILE B 1 178 ? 13.938 22.141 15.289 1 88.44 178 ILE B N 1
ATOM 3824 C CA . ILE B 1 178 ? 12.516 22.469 15.297 1 88.44 178 ILE B CA 1
ATOM 3825 C C . ILE B 1 178 ? 11.703 21.203 15.602 1 88.44 178 ILE B C 1
ATOM 3827 O O . ILE B 1 178 ? 11.359 20.453 14.688 1 88.44 178 ILE B O 1
ATOM 3831 N N . GLU B 1 179 ? 11.5 20.953 16.844 1 90.06 179 GLU B N 1
ATOM 3832 C CA . GLU B 1 179 ? 10.789 19.766 17.281 1 90.06 179 GLU B CA 1
ATOM 3833 C C . GLU B 1 179 ? 9.844 20.062 18.453 1 90.06 179 GLU B C 1
ATOM 3835 O O . GLU B 1 179 ? 10.258 20.672 19.438 1 90.06 179 GLU B O 1
ATOM 3840 N N . PHE B 1 180 ? 8.672 19.844 18.328 1 93 180 PHE B N 1
ATOM 3841 C CA . PHE B 1 180 ? 7.668 19.891 19.391 1 93 180 PHE B CA 1
ATOM 3842 C C . PHE B 1 180 ? 6.59 18.844 19.156 1 93 180 PHE B C 1
ATOM 3844 O O . PHE B 1 180 ? 6.445 18.328 18.047 1 93 180 PHE B O 1
ATOM 3851 N N . PRO B 1 181 ? 5.871 18.406 20.047 1 94.69 181 PRO B N 1
ATOM 3852 C CA . PRO B 1 181 ? 5.039 17.188 20 1 94.69 181 PRO B CA 1
ATOM 3853 C C . PRO B 1 181 ? 4.02 17.234 18.859 1 94.69 181 PRO B C 1
ATOM 3855 O O . PRO B 1 181 ? 3.799 16.219 18.188 1 94.69 181 PRO B O 1
ATOM 3858 N N . GLU B 1 182 ? 3.449 18.359 18.547 1 96 182 GLU B N 1
ATOM 3859 C CA . GLU B 1 182 ? 2.332 18.469 17.625 1 96 182 GLU B CA 1
ATOM 3860 C C . GLU B 1 182 ? 2.773 18.156 16.188 1 96 182 GLU B C 1
ATOM 3862 O O . GLU B 1 182 ? 1.982 17.672 15.383 1 96 182 GLU B O 1
ATOM 3867 N N . ILE B 1 183 ? 4.117 18.359 15.906 1 95.62 183 ILE B N 1
ATOM 3868 C CA . ILE B 1 183 ? 4.637 18 14.586 1 95.62 183 ILE B CA 1
ATOM 3869 C C . ILE B 1 183 ? 4.535 16.484 14.391 1 95.62 183 ILE B C 1
ATOM 3871 O O . ILE B 1 183 ? 4.152 16.031 13.312 1 95.62 183 ILE B O 1
ATOM 3875 N N . PHE B 1 184 ? 4.773 15.82 15.469 1 96.19 184 PHE B N 1
ATOM 3876 C CA . PHE B 1 184 ? 4.781 14.359 15.398 1 96.19 184 PHE B CA 1
ATOM 3877 C C . PHE B 1 184 ? 3.365 13.805 15.484 1 96.19 184 PHE B C 1
ATOM 3879 O O . PHE B 1 184 ? 3.014 12.875 14.758 1 96.19 184 PHE B O 1
ATOM 3886 N N . THR B 1 185 ? 2.521 14.398 16.375 1 97.25 185 THR B N 1
ATOM 3887 C CA . THR B 1 185 ? 1.156 13.906 16.5 1 97.25 185 THR B CA 1
ATOM 3888 C C . THR B 1 185 ? 0.396 14.055 15.195 1 97.25 185 THR B C 1
ATOM 3890 O O . THR B 1 185 ? -0.406 13.195 14.828 1 97.25 185 THR B O 1
ATOM 3893 N N . ASN B 1 186 ? 0.682 15.125 14.484 1 97.69 186 ASN B N 1
ATOM 3894 C CA . ASN B 1 186 ? 0.054 15.398 13.195 1 97.69 186 ASN B CA 1
ATOM 3895 C C . ASN B 1 186 ? 0.365 14.305 12.18 1 97.69 186 ASN B C 1
ATOM 3897 O O . ASN B 1 186 ? -0.516 13.875 11.43 1 97.69 186 ASN B O 1
ATOM 3901 N N . ALA B 1 187 ? 1.56 13.82 12.156 1 98 187 ALA B N 1
ATOM 3902 C CA . ALA B 1 187 ? 1.991 12.773 11.242 1 98 187 ALA B CA 1
ATOM 3903 C C . ALA B 1 187 ? 1.623 11.391 11.773 1 98 187 ALA B C 1
ATOM 3905 O O . ALA B 1 187 ? 1.113 10.547 11.031 1 98 187 ALA B O 1
ATOM 3906 N N . ASN B 1 188 ? 1.825 11.211 13.078 1 98 188 ASN B N 1
ATOM 3907 C CA . ASN B 1 188 ? 1.723 9.883 13.688 1 98 188 ASN B CA 1
ATOM 3908 C C . ASN B 1 188 ? 0.292 9.359 13.648 1 98 188 ASN B C 1
ATOM 3910 O O . ASN B 1 188 ? 0.073 8.156 13.523 1 98 188 ASN B O 1
ATOM 3914 N N . GLN B 1 189 ? -0.635 10.227 13.773 1 98 189 GLN B N 1
ATOM 3915 C CA . GLN B 1 189 ? -2.02 9.766 13.719 1 98 189 GLN B CA 1
ATOM 3916 C C . GLN B 1 189 ? -2.332 9.109 12.375 1 98 189 GLN B C 1
ATOM 3918 O O . GLN B 1 189 ? -2.955 8.047 12.328 1 98 189 GLN B O 1
ATOM 3923 N N . LEU B 1 190 ? -1.916 9.695 11.289 1 98.56 190 LEU B N 1
ATOM 3924 C CA . LEU B 1 190 ? -2.137 9.141 9.961 1 98.56 190 LEU B CA 1
ATOM 3925 C C . LEU B 1 190 ? -1.327 7.867 9.758 1 98.56 190 LEU B C 1
ATOM 3927 O O . LEU B 1 190 ? -1.84 6.879 9.227 1 98.56 190 LEU B O 1
ATOM 3931 N N . LEU B 1 191 ? -0.087 7.906 10.203 1 98.44 191 LEU B N 1
ATOM 3932 C CA . LEU B 1 191 ? 0.792 6.754 10.031 1 98.44 191 LEU B CA 1
ATOM 3933 C C . LEU B 1 191 ? 0.285 5.559 10.828 1 98.44 191 LEU B C 1
ATOM 3935 O O . LEU B 1 191 ? 0.306 4.426 10.344 1 98.44 191 LEU B O 1
ATOM 3939 N N . MET B 1 192 ? -0.17 5.859 12.055 1 97.88 192 MET B N 1
ATOM 3940 C CA . MET B 1 192 ? -0.775 4.809 12.859 1 97.88 192 MET B CA 1
ATOM 3941 C C . MET B 1 192 ? -1.945 4.16 12.133 1 97.88 192 MET B C 1
ATOM 3943 O O . MET B 1 192 ? -2.021 2.934 12.031 1 97.88 192 MET B O 1
ATOM 3947 N N . TYR B 1 193 ? -2.818 5.02 11.633 1 98.38 193 TYR B N 1
ATOM 3948 C CA . TYR B 1 193 ? -3.99 4.516 10.93 1 98.38 193 TYR B CA 1
ATOM 3949 C C . TYR B 1 193 ? -3.582 3.723 9.695 1 98.38 193 TYR B C 1
ATOM 3951 O O . TYR B 1 193 ? -4.141 2.66 9.414 1 98.38 193 TYR B O 1
ATOM 3959 N N . GLY B 1 194 ? -2.623 4.188 8.938 1 98 194 GLY B N 1
ATOM 3960 C CA . GLY B 1 194 ? -2.207 3.562 7.695 1 98 194 GLY B CA 1
ATOM 3961 C C . GLY B 1 194 ? -1.531 2.219 7.895 1 98 194 GLY B C 1
ATOM 3962 O O . GLY B 1 194 ? -1.679 1.314 7.07 1 98 194 GLY B O 1
ATOM 3963 N N . LEU B 1 195 ? -0.835 2.041 9.023 1 96.56 195 LEU B N 1
ATOM 3964 C CA . LEU B 1 195 ? 0.005 0.865 9.219 1 96.56 195 LEU B CA 1
ATOM 3965 C C . LEU B 1 195 ? -0.72 -0.187 10.055 1 96.56 195 LEU B C 1
ATOM 3967 O O . LEU B 1 195 ? -0.173 -1.261 10.32 1 96.56 195 LEU B O 1
ATOM 3971 N N . SER B 1 196 ? -1.936 0.133 10.398 1 94.25 196 SER B N 1
ATOM 3972 C CA . SER B 1 196 ? -2.764 -0.825 11.125 1 94.25 196 SER B CA 1
ATOM 3973 C C . SER B 1 196 ? -4.129 -0.986 10.461 1 94.25 196 SER B C 1
ATOM 3975 O O . SER B 1 196 ? -4.98 -0.1 10.562 1 94.25 196 SER B O 1
ATOM 3977 N N . ARG B 1 197 ? -4.387 -2.121 10 1 94.88 197 ARG B N 1
ATOM 3978 C CA . ARG B 1 197 ? -5.59 -2.383 9.219 1 94.88 197 ARG B CA 1
ATOM 3979 C C . ARG B 1 197 ? -6.844 -2.232 10.078 1 94.88 197 ARG B C 1
ATOM 3981 O O . ARG B 1 197 ? -7.926 -1.948 9.562 1 94.88 197 ARG B O 1
ATOM 3988 N N . ARG B 1 198 ? -6.699 -2.373 11.344 1 94.31 198 ARG B N 1
ATOM 3989 C CA . ARG B 1 198 ? -7.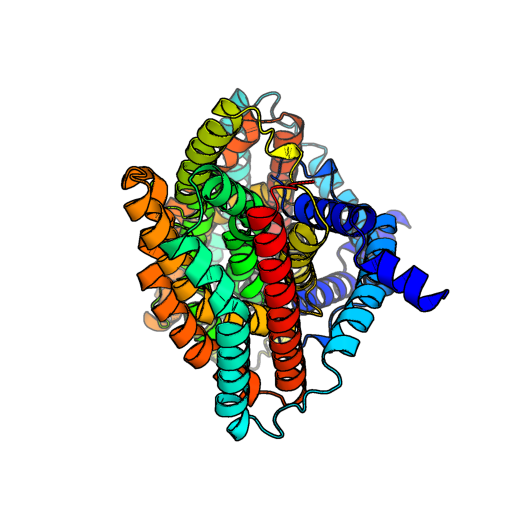84 -2.209 12.234 1 94.31 198 ARG B CA 1
ATOM 3990 C C . ARG B 1 198 ? -8.359 -0.776 12.211 1 94.31 198 ARG B C 1
ATOM 3992 O O . ARG B 1 198 ? -9.508 -0.519 12.57 1 94.31 198 ARG B O 1
ATOM 3999 N N . HIS B 1 199 ? -7.496 0.135 11.719 1 97.25 199 HIS B N 1
ATOM 4000 C CA . HIS B 1 199 ? -7.871 1.545 11.727 1 97.25 199 HIS B CA 1
ATOM 4001 C C . HIS B 1 199 ? -8.078 2.072 10.312 1 97.25 199 HIS B C 1
ATOM 4003 O O . HIS B 1 199 ? -8.117 3.285 10.102 1 97.25 199 HIS B O 1
ATOM 4009 N N . ALA B 1 200 ? -8.25 1.165 9.359 1 98 200 ALA B N 1
ATOM 4010 C CA . ALA B 1 200 ? -8.398 1.547 7.957 1 98 200 ALA B CA 1
ATOM 4011 C C . ALA B 1 200 ? -9.547 2.531 7.773 1 98 200 ALA B C 1
ATOM 4013 O O . ALA B 1 200 ? -9.398 3.545 7.086 1 98 200 ALA B O 1
ATOM 4014 N N . PRO B 1 201 ? -10.703 2.357 8.461 1 98.62 201 PRO B N 1
ATOM 4015 C CA . PRO B 1 201 ? -11.789 3.332 8.289 1 98.62 201 PRO B CA 1
ATOM 4016 C C . PRO B 1 201 ? -11.406 4.727 8.789 1 98.62 201 PRO B C 1
ATOM 4018 O O . PRO B 1 201 ? -11.789 5.727 8.18 1 98.62 201 PRO B O 1
ATOM 4021 N N . ARG B 1 202 ? -10.672 4.781 9.859 1 98.69 202 ARG B N 1
ATOM 4022 C CA . ARG B 1 202 ? -10.281 6.066 10.43 1 98.69 202 ARG B CA 1
ATOM 4023 C C . ARG B 1 202 ? -9.297 6.793 9.516 1 98.69 202 ARG B C 1
ATOM 4025 O O . ARG B 1 202 ? -9.344 8.016 9.391 1 98.69 202 ARG B O 1
ATOM 4032 N N . LEU B 1 203 ? -8.422 5.988 8.883 1 98.81 203 LEU B N 1
ATOM 4033 C CA . LEU B 1 203 ? -7.539 6.59 7.891 1 98.81 203 LEU B CA 1
ATOM 4034 C C . LEU B 1 203 ? -8.344 7.25 6.777 1 98.81 203 LEU B C 1
ATOM 4036 O O . LEU B 1 203 ? -8.047 8.375 6.379 1 98.81 203 LEU B O 1
ATOM 4040 N N . ILE B 1 204 ? -9.328 6.566 6.324 1 98.81 204 ILE B N 1
ATOM 4041 C CA . ILE B 1 204 ? -10.156 7.031 5.219 1 98.81 204 ILE B CA 1
ATOM 4042 C C . ILE B 1 204 ? -10.836 8.344 5.598 1 98.81 204 ILE B C 1
ATOM 4044 O O . ILE B 1 204 ? -10.844 9.297 4.812 1 98.81 204 ILE B O 1
ATOM 4048 N N . GLY B 1 205 ? -11.375 8.398 6.777 1 98.88 205 GLY B N 1
ATOM 4049 C CA . GLY B 1 205 ? -11.977 9.633 7.258 1 98.88 205 GLY B CA 1
ATOM 4050 C C . GLY B 1 205 ? -10.977 10.766 7.395 1 98.88 205 GLY B C 1
ATOM 4051 O O . GLY B 1 205 ? -11.258 11.898 6.977 1 98.88 205 GLY B O 1
ATOM 4052 N N . ALA B 1 206 ? -9.828 10.492 7.973 1 98.81 206 ALA B N 1
ATOM 4053 C CA . ALA B 1 206 ? -8.789 11.492 8.219 1 98.81 206 ALA B CA 1
ATOM 4054 C C . ALA B 1 206 ? -8.266 12.07 6.902 1 98.81 206 ALA B C 1
ATOM 4056 O O . ALA B 1 206 ? -8.094 13.281 6.773 1 98.81 206 ALA B O 1
ATOM 4057 N N . LEU B 1 207 ? -8.07 11.188 5.914 1 98.62 207 LEU B N 1
ATOM 4058 C CA . LEU B 1 207 ? -7.566 11.633 4.617 1 98.62 207 LEU B CA 1
ATOM 4059 C C . LEU B 1 207 ? -8.602 12.484 3.896 1 98.62 207 LEU B C 1
ATOM 4061 O O . LEU B 1 207 ? -8.25 13.414 3.166 1 98.62 207 LEU B O 1
ATOM 4065 N N . GLY B 1 208 ? -9.867 12.156 4.133 1 98.38 208 GLY B N 1
ATOM 4066 C CA . GLY B 1 208 ? -10.906 13.008 3.574 1 98.38 208 GLY B CA 1
ATOM 4067 C C . GLY B 1 208 ? -10.805 14.453 4.027 1 98.38 208 GLY B C 1
ATOM 4068 O O . GLY B 1 208 ? -10.883 15.367 3.209 1 98.38 208 GLY B O 1
ATOM 4069 N N . VAL B 1 209 ? -10.602 14.641 5.312 1 98.19 209 VAL B N 1
ATOM 4070 C CA . VAL B 1 209 ? -10.461 15.977 5.871 1 98.19 209 VAL B CA 1
ATOM 4071 C C . VAL B 1 209 ? -9.211 16.641 5.305 1 98.19 209 VAL B C 1
ATOM 4073 O O . VAL B 1 209 ? -9.258 17.812 4.906 1 98.19 209 VAL B O 1
ATOM 4076 N N . LEU B 1 210 ? -8.117 15.883 5.277 1 97.56 210 LEU B N 1
ATOM 4077 C CA . LEU B 1 210 ? -6.852 16.422 4.777 1 97.56 210 LEU B CA 1
ATOM 4078 C C . LEU B 1 210 ? -6.996 16.891 3.336 1 97.56 210 LEU B C 1
ATOM 4080 O O . LEU B 1 210 ? -6.645 18.031 3.014 1 97.56 210 LEU B O 1
ATOM 4084 N N . GLU B 1 211 ? -7.578 16.109 2.488 1 96.62 211 GLU B N 1
ATOM 4085 C CA . GLU B 1 211 ? -7.746 16.453 1.078 1 96.62 211 GLU B CA 1
ATOM 4086 C C . GLU B 1 211 ? -8.703 17.625 0.902 1 96.62 211 GLU B C 1
ATOM 4088 O O . GLU B 1 211 ? -8.5 18.469 0.033 1 96.62 211 GLU B O 1
ATOM 4093 N N . GLN B 1 212 ? -9.688 17.641 1.743 1 96.5 212 GLN B N 1
ATOM 4094 C CA . GLN B 1 212 ? -10.727 18.656 1.635 1 96.5 212 GLN B CA 1
ATOM 4095 C C . GLN B 1 212 ? -10.188 20.031 2.045 1 96.5 212 GLN B C 1
ATOM 4097 O O . GLN B 1 212 ? -10.617 21.062 1.509 1 96.5 212 GLN B O 1
ATOM 4102 N N . THR B 1 213 ? -9.242 20.078 2.957 1 96.31 213 THR B N 1
ATOM 4103 C CA . THR B 1 213 ? -8.867 21.344 3.562 1 96.31 213 THR B CA 1
ATOM 4104 C C . THR B 1 213 ? -7.477 21.766 3.107 1 96.31 213 THR B C 1
ATOM 4106 O O . THR B 1 213 ? -7.066 22.922 3.32 1 96.31 213 THR B O 1
ATOM 4109 N N . ALA B 1 214 ? -6.734 20.922 2.439 1 94.75 214 ALA B N 1
ATOM 4110 C CA . ALA B 1 214 ? -5.336 21.172 2.102 1 94.75 214 ALA B CA 1
ATOM 4111 C C . ALA B 1 214 ? -5.215 22.391 1.179 1 94.75 214 ALA B C 1
ATOM 4113 O O . ALA B 1 214 ? -4.254 23.156 1.276 1 94.75 214 ALA B O 1
ATOM 4114 N N . SER B 1 215 ? -6.172 22.594 0.261 1 94.88 215 SER B N 1
ATOM 4115 C CA . SER B 1 215 ? -6.102 23.656 -0.738 1 94.88 215 SER B CA 1
ATOM 4116 C C . SER B 1 215 ? -6.012 25.016 -0.081 1 94.88 215 SER B C 1
ATOM 4118 O O . SER B 1 215 ? -5.293 25.906 -0.564 1 94.88 215 SER B O 1
ATOM 4120 N N . GLN B 1 216 ? -6.699 25.234 1.009 1 94.75 216 GLN B N 1
ATOM 4121 C CA . GLN B 1 216 ? -6.676 26.516 1.716 1 94.75 216 GLN B CA 1
ATOM 4122 C C . GLN B 1 216 ? -5.293 26.797 2.291 1 94.75 216 GLN B C 1
ATOM 4124 O O . GLN B 1 216 ? -4.789 27.922 2.191 1 94.75 216 GLN B O 1
ATOM 4129 N N . ARG B 1 217 ? -4.734 25.828 2.902 1 95.69 217 ARG B N 1
ATOM 4130 C CA . ARG B 1 217 ? -3.396 25.969 3.471 1 95.69 217 ARG B CA 1
ATOM 4131 C C . ARG B 1 217 ? -2.363 26.234 2.379 1 95.69 217 ARG B C 1
ATOM 4133 O O . ARG B 1 217 ? -1.511 27.109 2.521 1 95.69 217 ARG B O 1
ATOM 4140 N N . PHE B 1 218 ? -2.467 25.484 1.283 1 97.31 218 PHE B N 1
ATOM 4141 C CA . PHE B 1 218 ? -1.52 25.656 0.188 1 97.31 218 PHE B CA 1
ATOM 4142 C C . PHE B 1 218 ? -1.672 27.031 -0.451 1 97.31 218 PHE B C 1
ATOM 4144 O O . PHE B 1 218 ? -0.681 27.656 -0.832 1 97.31 218 PHE B O 1
ATOM 4151 N N . GLN B 1 219 ? -2.922 27.5 -0.584 1 97.88 219 GLN B N 1
ATOM 4152 C CA . GLN B 1 219 ? -3.135 28.844 -1.101 1 97.88 219 GLN B CA 1
ATOM 4153 C C . GLN B 1 219 ? -2.457 29.891 -0.217 1 97.88 219 GLN B C 1
ATOM 4155 O O . GLN B 1 219 ? -1.806 30.812 -0.719 1 97.88 219 GLN B O 1
ATOM 4160 N N . ALA B 1 220 ? -2.596 29.75 1.047 1 98.38 220 ALA B N 1
ATOM 4161 C CA . ALA B 1 220 ? -1.964 30.672 1.985 1 98.38 220 ALA B CA 1
ATOM 4162 C C . ALA B 1 220 ? -0.444 30.641 1.849 1 98.38 220 ALA B C 1
ATOM 4164 O O . ALA B 1 220 ? 0.213 31.688 1.88 1 98.38 220 ALA B O 1
ATOM 4165 N N . MET B 1 221 ? 0.131 29.438 1.721 1 98.44 221 MET B N 1
ATOM 4166 C CA . MET B 1 221 ? 1.571 29.297 1.538 1 98.44 221 MET B CA 1
ATOM 4167 C C . MET B 1 221 ? 2.031 29.969 0.254 1 98.44 221 MET B C 1
ATOM 4169 O O . MET B 1 221 ? 3.039 30.688 0.25 1 98.44 221 MET B O 1
ATOM 4173 N N . VAL B 1 222 ? 1.274 29.734 -0.829 1 98.69 222 VAL B N 1
ATOM 4174 C CA . VAL B 1 222 ? 1.62 30.328 -2.119 1 98.69 222 VAL B CA 1
ATOM 4175 C C . VAL B 1 222 ? 1.537 31.844 -2.035 1 98.69 222 VAL B C 1
ATOM 4177 O O . VAL B 1 222 ? 2.467 32.531 -2.441 1 98.69 222 VAL B O 1
ATOM 4180 N N . ASP B 1 223 ? 0.451 32.375 -1.463 1 98.81 223 ASP B N 1
ATOM 4181 C CA . ASP B 1 223 ? 0.296 33.812 -1.31 1 98.81 223 ASP B CA 1
ATOM 4182 C C . ASP B 1 223 ? 1.445 34.406 -0.497 1 98.81 223 ASP B C 1
ATOM 4184 O O . ASP B 1 223 ? 2.018 35.438 -0.876 1 98.81 223 ASP B O 1
ATOM 4188 N N . GLY B 1 224 ? 1.766 33.781 0.584 1 98.88 224 GLY B N 1
ATOM 4189 C CA . GLY B 1 224 ? 2.873 34.219 1.409 1 98.88 224 GLY B CA 1
ATOM 4190 C C . GLY B 1 224 ? 4.211 34.188 0.694 1 98.88 224 GLY B C 1
ATOM 4191 O O . GLY B 1 224 ? 5.004 35.125 0.787 1 98.88 224 GLY B O 1
ATOM 4192 N N . CYS B 1 225 ? 4.461 33.188 0.003 1 98.81 225 CYS B N 1
ATOM 4193 C CA . CYS B 1 225 ? 5.727 33.031 -0.708 1 98.81 225 CYS B CA 1
ATOM 4194 C C . CYS B 1 225 ? 5.852 34.031 -1.828 1 98.81 225 CYS B C 1
ATOM 4196 O O . CYS B 1 225 ? 6.934 34.594 -2.059 1 98.81 225 CYS B O 1
ATOM 4198 N N . VAL B 1 226 ? 4.738 34.25 -2.539 1 98.75 226 VAL B N 1
ATOM 4199 C CA . VAL B 1 226 ? 4.727 35.281 -3.572 1 98.75 226 VAL B CA 1
ATOM 4200 C C . VAL B 1 226 ? 5.027 36.656 -2.947 1 98.75 226 VAL B C 1
ATOM 4202 O O . VAL B 1 226 ? 5.875 37.406 -3.445 1 98.75 226 VAL B O 1
ATOM 4205 N N . ARG B 1 227 ? 4.41 37 -1.849 1 98.75 227 ARG B N 1
ATOM 4206 C CA . ARG B 1 227 ? 4.66 38.25 -1.115 1 98.75 227 ARG B CA 1
ATOM 4207 C C . ARG B 1 227 ? 6.133 38.375 -0.738 1 98.75 227 ARG B C 1
ATOM 4209 O O . ARG B 1 227 ? 6.699 39.469 -0.771 1 98.75 227 ARG B O 1
ATOM 4216 N N . LEU B 1 228 ? 6.773 37.281 -0.444 1 98.62 228 LEU B N 1
ATOM 4217 C CA . LEU B 1 228 ? 8.133 37.25 0.088 1 98.62 228 LEU B CA 1
ATOM 4218 C C . LEU B 1 228 ? 9.148 37.156 -1.04 1 98.62 228 LEU B C 1
ATOM 4220 O O . LEU B 1 228 ? 10.359 37.156 -0.792 1 98.62 228 LEU B O 1
ATOM 4224 N N . GLY B 1 229 ? 8.641 36.938 -2.281 1 98.62 229 GLY B N 1
ATOM 4225 C CA . GLY B 1 229 ? 9.523 36.906 -3.436 1 98.62 229 GLY B CA 1
ATOM 4226 C C . GLY B 1 229 ? 10.188 35.531 -3.619 1 98.62 229 GLY B C 1
ATOM 4227 O O . GLY B 1 229 ? 11.273 35.438 -4.195 1 98.62 229 GLY B O 1
ATOM 4228 N N . VAL B 1 230 ? 9.617 34.5 -3.127 1 98.75 230 VAL B N 1
ATOM 4229 C CA . VAL B 1 230 ? 10.141 33.156 -3.332 1 98.75 230 VAL B CA 1
ATOM 4230 C C . VAL B 1 230 ? 10 32.781 -4.801 1 98.75 230 VAL B C 1
ATOM 4232 O O . VAL B 1 230 ? 8.945 32.969 -5.41 1 98.75 230 VAL B O 1
ATOM 4235 N N . PRO B 1 231 ? 11.047 32.156 -5.383 1 98.44 231 PRO B N 1
ATOM 4236 C CA . PRO B 1 231 ? 10.977 31.797 -6.797 1 98.44 231 PRO B CA 1
ATOM 4237 C C . PRO B 1 231 ? 9.836 30.828 -7.094 1 98.44 231 PRO B C 1
ATOM 4239 O O . PRO B 1 231 ? 9.57 29.922 -6.293 1 98.44 231 PRO B O 1
ATOM 4242 N N . LYS B 1 232 ? 9.25 30.953 -8.211 1 97.81 232 LYS B N 1
ATOM 4243 C CA . LYS B 1 232 ? 8.078 30.172 -8.602 1 97.81 232 LYS B CA 1
ATOM 4244 C C . LYS B 1 232 ? 8.391 28.672 -8.641 1 97.81 232 LYS B C 1
ATOM 4246 O O . LYS B 1 232 ? 7.547 27.859 -8.289 1 97.81 232 LYS B O 1
ATOM 4251 N N . ASP B 1 233 ? 9.57 28.297 -9.062 1 97.38 233 ASP B N 1
ATOM 4252 C CA . ASP B 1 233 ? 9.945 26.891 -9.172 1 97.38 233 ASP B CA 1
ATOM 4253 C C . ASP B 1 233 ? 10.07 26.25 -7.797 1 97.38 233 ASP B C 1
ATOM 4255 O O . ASP B 1 233 ? 9.844 25.047 -7.645 1 97.38 233 ASP B O 1
ATOM 4259 N N . VAL B 1 234 ? 10.391 27.047 -6.785 1 98.12 234 VAL B N 1
ATOM 4260 C CA . VAL B 1 234 ? 10.547 26.547 -5.418 1 98.12 234 VAL B CA 1
ATOM 4261 C C . VAL B 1 234 ? 9.18 26.172 -4.848 1 98.12 234 VAL B C 1
ATOM 4263 O O . VAL B 1 234 ? 9.07 25.234 -4.059 1 98.12 234 VAL B O 1
ATOM 4266 N N . ILE B 1 235 ? 8.133 26.859 -5.266 1 98.38 235 ILE B N 1
ATOM 4267 C CA . ILE B 1 235 ? 6.832 26.609 -4.648 1 98.38 235 ILE B CA 1
ATOM 4268 C C . ILE B 1 235 ? 5.891 25.969 -5.66 1 98.38 235 ILE B C 1
ATOM 4270 O O . ILE B 1 235 ? 4.668 26.109 -5.559 1 98.38 235 ILE B O 1
ATOM 4274 N N . ALA B 1 236 ? 6.43 25.297 -6.73 1 97.81 236 ALA B N 1
ATOM 4275 C CA . ALA B 1 236 ? 5.617 24.625 -7.746 1 97.81 236 ALA B CA 1
ATOM 4276 C C . ALA B 1 236 ? 4.719 23.562 -7.117 1 97.81 236 ALA B C 1
ATOM 4278 O O . ALA B 1 236 ? 3.568 23.391 -7.523 1 97.81 236 ALA B O 1
ATOM 4279 N N . TYR B 1 237 ? 5.246 22.875 -6.129 1 97.31 237 TYR B N 1
ATOM 4280 C CA . TYR B 1 237 ? 4.477 21.859 -5.41 1 97.31 237 TYR B CA 1
ATOM 4281 C C . TYR B 1 237 ? 3.24 22.469 -4.766 1 97.31 237 TYR B C 1
ATOM 4283 O O . TYR B 1 237 ? 2.129 21.969 -4.934 1 97.31 237 TYR B O 1
ATOM 4291 N N . GLN B 1 238 ? 3.436 23.516 -4.02 1 97.75 238 GLN B N 1
ATOM 4292 C CA . GLN B 1 238 ? 2.346 24.188 -3.32 1 97.75 238 GLN B CA 1
ATOM 4293 C C . GLN B 1 238 ? 1.33 24.766 -4.305 1 97.75 238 GLN B C 1
ATOM 4295 O O . GLN B 1 238 ? 0.121 24.641 -4.105 1 97.75 238 GLN B O 1
ATOM 4300 N N . SER B 1 239 ? 1.847 25.344 -5.367 1 97.56 239 SER B N 1
ATOM 4301 C CA . SER B 1 239 ? 0.979 25.922 -6.383 1 97.56 239 SER B CA 1
ATOM 4302 C C . SER B 1 239 ? 0.097 24.875 -7.035 1 97.56 239 SER B C 1
ATOM 4304 O O . SER B 1 239 ? -1.094 25.094 -7.258 1 97.56 239 SER B O 1
ATOM 4306 N N . LEU B 1 240 ? 0.694 23.719 -7.316 1 96.31 240 LEU B N 1
ATOM 4307 C CA . LEU B 1 240 ? -0.047 22.609 -7.902 1 96.31 240 LEU B CA 1
ATOM 4308 C C . LEU B 1 240 ? -1.183 22.172 -6.988 1 96.31 240 LEU B C 1
ATOM 4310 O O . LEU B 1 240 ? -2.291 21.891 -7.453 1 96.31 240 LEU B O 1
ATOM 4314 N N . HIS B 1 241 ? -0.967 22.141 -5.691 1 96.25 241 HIS B N 1
ATOM 4315 C CA . HIS B 1 241 ? -1.902 21.578 -4.723 1 96.25 241 HIS B CA 1
ATOM 4316 C C . HIS B 1 241 ? -3.049 22.531 -4.441 1 96.25 241 HIS B C 1
ATOM 4318 O O . HIS B 1 241 ? -4.086 22.141 -3.908 1 96.25 241 HIS B O 1
ATOM 4324 N N . VAL B 1 242 ? -2.918 23.844 -4.789 1 94.38 242 VAL B N 1
ATOM 4325 C CA . VAL B 1 242 ? -4.031 24.766 -4.664 1 94.38 242 VAL B CA 1
ATOM 4326 C C . VAL B 1 242 ? -5.211 24.281 -5.504 1 94.38 242 VAL B C 1
ATOM 4328 O O . VAL B 1 242 ? -6.363 24.344 -5.059 1 94.38 242 VAL B O 1
ATOM 4331 N N . GLY B 1 243 ? -4.977 23.766 -6.684 1 87.56 243 GLY B N 1
ATOM 4332 C CA . GLY B 1 243 ? -6.023 23.281 -7.574 1 87.56 243 GLY B CA 1
ATOM 4333 C C . GLY B 1 243 ? -6.336 21.812 -7.391 1 87.56 243 GLY B C 1
ATOM 4334 O O . GLY B 1 243 ? -7.492 21.438 -7.18 1 87.56 243 GLY B O 1
ATOM 4335 N N . VAL B 1 244 ? -5.363 20.969 -7.301 1 86.19 244 VAL B N 1
ATOM 4336 C CA . VAL B 1 244 ? -5.512 19.516 -7.336 1 86.19 244 VAL B CA 1
ATOM 4337 C C . VAL B 1 244 ? -6.25 19.031 -6.086 1 86.19 244 VAL B C 1
ATOM 4339 O O . VAL B 1 244 ? -7.07 18.125 -6.156 1 86.19 244 VAL B O 1
ATOM 4342 N N . ASP B 1 245 ? -6.051 19.703 -4.992 1 87.12 245 ASP B N 1
ATOM 4343 C CA . ASP B 1 245 ? -6.621 19.188 -3.75 1 87.12 245 ASP B CA 1
ATOM 4344 C C . ASP B 1 245 ? -8.094 19.562 -3.623 1 87.12 245 ASP B C 1
ATOM 4346 O O . ASP B 1 245 ? -8.836 18.922 -2.867 1 87.12 245 ASP B O 1
ATOM 4350 N N . HIS B 1 246 ? -8.523 20.641 -4.246 1 84.12 246 HIS B N 1
ATOM 4351 C CA . HIS B 1 246 ? -9.953 20.891 -4.309 1 84.12 246 HIS B CA 1
ATOM 4352 C C . HIS B 1 246 ? -10.688 19.75 -4.996 1 84.12 246 HIS B C 1
ATOM 4354 O O . HIS B 1 246 ? -11.711 19.281 -4.5 1 84.12 246 HIS B O 1
ATOM 4360 N N . ASP B 1 247 ? -10.156 19.266 -5.992 1 90.62 247 ASP B N 1
ATOM 4361 C CA . ASP B 1 247 ? -10.734 18.156 -6.73 1 90.62 247 ASP B CA 1
ATOM 4362 C C . ASP B 1 247 ? -10.633 16.859 -5.926 1 90.62 247 ASP B C 1
ATOM 4364 O O . ASP B 1 247 ? -11.594 16.094 -5.852 1 90.62 247 ASP B O 1
ATOM 4368 N N . HIS B 1 248 ? -9.523 16.609 -5.293 1 94.88 248 HIS B N 1
ATOM 4369 C CA . HIS B 1 248 ? -9.32 15.398 -4.504 1 94.88 248 HIS B CA 1
ATOM 4370 C C . HIS B 1 248 ? -10.32 15.32 -3.354 1 94.88 248 HIS B C 1
ATOM 4372 O O . HIS B 1 248 ? -10.875 14.25 -3.076 1 94.88 248 HIS B O 1
ATOM 4378 N N . GLY B 1 249 ? -10.523 16.5 -2.664 1 96.44 249 GLY B N 1
ATOM 4379 C CA . GLY B 1 249 ? -11.469 16.531 -1.556 1 96.44 249 GLY B CA 1
ATOM 4380 C C . GLY B 1 249 ? -12.883 16.172 -1.968 1 96.44 249 GLY B C 1
ATOM 4381 O O . GLY B 1 249 ? -13.531 15.352 -1.32 1 96.44 249 GLY B O 1
ATOM 4382 N N . SER B 1 250 ? -13.297 16.781 -3.07 1 96.62 250 SER B N 1
ATOM 4383 C CA . SER B 1 250 ? -14.641 16.531 -3.57 1 96.62 250 SER B CA 1
ATOM 4384 C C . SER B 1 250 ? -14.789 15.086 -4.043 1 96.62 250 SER B C 1
ATOM 4386 O O . SER B 1 250 ? -15.789 14.43 -3.746 1 96.62 250 SER B O 1
ATOM 4388 N N . GLN B 1 251 ? -13.812 14.594 -4.762 1 97.62 251 GLN B N 1
ATOM 4389 C CA . GLN B 1 251 ? -13.852 13.219 -5.262 1 97.62 251 GLN B CA 1
ATOM 4390 C C . GLN B 1 251 ? -13.789 12.211 -4.113 1 97.62 251 GLN B C 1
ATOM 4392 O O . GLN B 1 251 ? -14.484 11.195 -4.137 1 97.62 251 GLN B O 1
ATOM 4397 N N . TRP B 1 252 ? -12.93 12.508 -3.127 1 98.56 252 TRP B N 1
ATOM 4398 C CA . TRP B 1 252 ? -12.836 11.641 -1.962 1 98.56 252 TRP B CA 1
ATOM 4399 C C . TRP B 1 252 ? -14.172 11.555 -1.235 1 98.56 252 TRP B C 1
ATOM 4401 O O . TRP B 1 252 ? -14.609 10.469 -0.852 1 98.56 252 TRP B O 1
ATOM 4411 N N . PHE B 1 253 ? -14.836 12.703 -1.066 1 98.56 253 PHE B N 1
ATOM 4412 C CA . PHE B 1 253 ? -16.125 12.719 -0.387 1 98.56 253 PHE B CA 1
ATOM 4413 C C . PHE B 1 253 ? -17.156 11.922 -1.169 1 98.56 253 PHE B C 1
ATOM 4415 O O . PHE B 1 253 ? -17.797 11.023 -0.62 1 98.56 253 PHE B O 1
ATOM 4422 N N . ASP B 1 254 ? -17.234 12.156 -2.471 1 98.5 254 ASP B N 1
ATOM 4423 C CA . ASP B 1 254 ? -18.312 11.609 -3.295 1 98.5 254 ASP B CA 1
ATOM 4424 C C . ASP B 1 254 ? -18.094 10.125 -3.566 1 98.5 254 ASP B C 1
ATOM 4426 O O . ASP B 1 254 ? -19.062 9.359 -3.645 1 98.5 254 ASP B O 1
ATOM 4430 N N . HIS B 1 255 ? -16.859 9.711 -3.668 1 98.5 255 HIS B N 1
ATOM 4431 C CA . HIS B 1 255 ? -16.625 8.391 -4.234 1 98.5 255 HIS B CA 1
ATOM 4432 C C . HIS B 1 255 ? -15.945 7.469 -3.225 1 98.5 255 HIS B C 1
ATOM 4434 O O . HIS B 1 255 ? -15.805 6.27 -3.465 1 98.5 255 HIS B O 1
ATOM 4440 N N . VAL B 1 256 ? -15.562 7.961 -2.074 1 98.75 256 VAL B N 1
ATOM 4441 C CA . VAL B 1 256 ? -14.938 7.121 -1.058 1 98.75 256 VAL B CA 1
ATOM 4442 C C . VAL B 1 256 ? -15.734 7.195 0.239 1 98.75 256 VAL B C 1
ATOM 4444 O O . VAL B 1 256 ? -16.344 6.207 0.66 1 98.75 256 VAL B O 1
ATOM 4447 N N . LEU B 1 257 ? -15.93 8.398 0.77 1 98.75 257 LEU B N 1
ATOM 4448 C CA . LEU B 1 257 ? -16.594 8.539 2.062 1 98.75 257 LEU B CA 1
ATOM 4449 C C . LEU B 1 257 ? -18.062 8.141 1.965 1 98.75 257 LEU B C 1
ATOM 4451 O O . LEU B 1 257 ? -18.516 7.242 2.676 1 98.75 257 LEU B O 1
ATOM 4455 N N . LEU B 1 258 ? -18.75 8.82 1.049 1 98.25 258 LEU B N 1
ATOM 4456 C CA . LEU B 1 258 ? -20.203 8.633 0.99 1 98.25 258 LEU B CA 1
ATOM 4457 C C . LEU B 1 258 ? -20.547 7.172 0.711 1 98.25 258 LEU B C 1
ATOM 4459 O O . LEU B 1 258 ? -21.312 6.562 1.456 1 98.25 258 LEU B O 1
ATOM 4463 N N . PRO B 1 259 ? -19.938 6.535 -0.307 1 97.88 259 PRO B N 1
ATOM 4464 C CA . PRO B 1 259 ? -20.297 5.137 -0.55 1 97.88 259 PRO B CA 1
ATOM 4465 C C . PRO B 1 259 ? -19.953 4.223 0.625 1 97.88 259 PRO B C 1
ATOM 4467 O O . PRO B 1 259 ? -20.719 3.309 0.947 1 97.88 259 PRO B O 1
ATOM 4470 N N . LEU B 1 260 ? -18.875 4.395 1.319 1 98.31 260 LEU B N 1
ATOM 4471 C CA . LEU B 1 260 ? -18.469 3.518 2.414 1 98.31 260 LEU B CA 1
ATOM 4472 C C . LEU B 1 260 ? -19.391 3.701 3.621 1 98.31 260 LEU B C 1
ATOM 4474 O O . LEU B 1 260 ? -19.719 2.73 4.305 1 98.31 260 LEU B O 1
ATOM 4478 N N . THR B 1 261 ? -19.797 4.918 3.885 1 98.25 261 THR B N 1
ATOM 4479 C CA . THR B 1 261 ? -20.641 5.168 5.043 1 98.25 261 THR B CA 1
ATOM 4480 C C . THR B 1 261 ? -22.031 4.543 4.844 1 98.25 261 THR B C 1
ATOM 4482 O O . THR B 1 261 ? -22.75 4.309 5.809 1 98.25 261 THR B O 1
ATOM 4485 N N . GLN B 1 262 ? -22.391 4.262 3.613 1 97.88 262 GLN B N 1
ATOM 4486 C CA . GLN B 1 262 ? -23.688 3.674 3.297 1 97.88 262 GLN B CA 1
ATOM 4487 C C . GLN B 1 262 ? -23.641 2.154 3.447 1 97.88 262 GLN B C 1
ATOM 4489 O O . GLN B 1 262 ? -24.688 1.507 3.498 1 97.88 262 GLN B O 1
ATOM 4494 N N . ARG B 1 263 ? -22.5 1.607 3.615 1 96.38 263 ARG B N 1
ATOM 4495 C CA . ARG B 1 263 ? -22.359 0.155 3.617 1 96.38 263 ARG B CA 1
ATOM 4496 C C . ARG B 1 263 ? -22.641 -0.422 5 1 96.38 263 ARG B C 1
ATOM 4498 O O . ARG B 1 263 ? -23.141 -1.542 5.117 1 96.38 263 ARG B O 1
ATOM 4505 N N . SER B 1 264 ? -22.219 0.262 6.012 1 94.56 264 SER B N 1
ATOM 4506 C CA . SER B 1 264 ? -22.281 -0.257 7.375 1 94.56 264 SER B CA 1
ATOM 4507 C C . SER B 1 264 ? -22.297 0.874 8.398 1 94.56 264 SER B C 1
ATOM 4509 O O . SER B 1 264 ? -21.453 1.771 8.352 1 94.56 264 SER B O 1
ATOM 4511 N N . PRO B 1 265 ? -23.281 0.824 9.336 1 95.81 265 PRO B N 1
ATOM 4512 C CA . PRO B 1 265 ? -23.281 1.837 10.398 1 95.81 265 PRO B CA 1
ATOM 4513 C C . PRO B 1 265 ? -21.984 1.837 11.211 1 95.81 265 PRO B C 1
ATOM 4515 O O . PRO B 1 265 ? -21.516 2.898 11.617 1 95.81 265 PRO B O 1
ATOM 4518 N N . LEU B 1 266 ? -21.484 0.656 11.453 1 96.62 266 LEU B N 1
ATOM 4519 C CA . LEU B 1 266 ? -20.25 0.557 12.219 1 96.62 266 LEU B CA 1
ATOM 4520 C C . LEU B 1 266 ? -19.094 1.174 11.445 1 96.62 266 LEU B C 1
ATOM 4522 O O . LEU B 1 266 ? -18.219 1.819 12.039 1 96.62 266 LEU B O 1
ATOM 4526 N N . LEU B 1 267 ? -19.031 0.919 10.164 1 98 267 LEU B N 1
ATOM 4527 C CA . LEU B 1 267 ? -18.016 1.521 9.312 1 98 267 LEU B CA 1
ATOM 4528 C C . LEU B 1 267 ? -18.125 3.041 9.32 1 98 267 LEU B C 1
ATOM 4530 O O . LEU B 1 267 ? -17.125 3.74 9.453 1 98 267 LEU B O 1
ATOM 4534 N N . MET B 1 268 ? -19.328 3.559 9.227 1 98.44 268 MET B N 1
ATOM 4535 C CA . MET B 1 268 ? -19.547 5 9.266 1 98.44 268 MET B CA 1
ATOM 4536 C C . MET B 1 268 ? -19.031 5.594 10.57 1 98.44 268 MET B C 1
ATOM 4538 O O . MET B 1 268 ? -18.375 6.637 10.57 1 98.44 268 MET B O 1
ATOM 4542 N N . GLU B 1 269 ? -19.297 4.945 11.648 1 97.75 269 GLU B N 1
ATOM 4543 C CA . GLU B 1 269 ? -18.859 5.43 12.953 1 97.75 269 GLU B CA 1
ATOM 4544 C C . GLU B 1 269 ? -17.344 5.574 13.008 1 97.75 269 GLU B C 1
ATOM 4546 O O . GLU B 1 269 ? -16.828 6.594 13.461 1 97.75 269 GLU B O 1
ATOM 4551 N N . GLU B 1 270 ? -16.656 4.574 12.562 1 98.06 270 GLU B N 1
ATOM 4552 C CA . GLU B 1 270 ? -15.203 4.602 12.609 1 98.06 270 GLU B CA 1
ATOM 4553 C C . GLU B 1 270 ? -14.641 5.66 11.664 1 98.06 270 GLU B C 1
ATOM 4555 O O . GLU B 1 270 ? -13.648 6.32 11.977 1 98.06 270 GLU B O 1
ATOM 4560 N N . ILE B 1 271 ? -15.242 5.812 10.469 1 98.81 271 ILE B N 1
ATOM 4561 C CA . ILE B 1 271 ? -14.852 6.871 9.547 1 98.81 271 ILE B CA 1
ATOM 4562 C C . ILE B 1 271 ? -15.031 8.234 10.219 1 98.81 271 ILE B C 1
ATOM 4564 O O . ILE B 1 271 ? -14.141 9.086 10.156 1 98.81 271 ILE B O 1
ATOM 4568 N N . CYS B 1 272 ? -16.141 8.391 10.922 1 98.75 272 CYS B N 1
ATOM 4569 C CA . CYS B 1 272 ? -16.438 9.641 11.617 1 98.75 272 CYS B CA 1
ATOM 4570 C C . CYS B 1 272 ? -15.406 9.898 12.711 1 98.75 272 CYS B C 1
ATOM 4572 O O . CYS B 1 272 ? -14.969 11.039 12.906 1 98.75 272 CYS B O 1
ATOM 4574 N N . ARG B 1 273 ? -15.023 8.891 13.391 1 98.38 273 ARG B N 1
ATOM 4575 C CA . ARG B 1 273 ? -14 9.047 14.414 1 98.38 273 ARG B CA 1
ATOM 4576 C C . ARG B 1 273 ? -12.68 9.508 13.805 1 98.38 273 ARG B C 1
ATOM 4578 O O . ARG B 1 273 ? -11.969 10.328 14.391 1 98.38 273 ARG B O 1
ATOM 4585 N N . GLY B 1 274 ? -12.359 8.969 12.617 1 98.69 274 GLY B N 1
ATOM 4586 C CA . GLY B 1 274 ? -11.188 9.453 11.891 1 98.69 274 GLY B CA 1
ATOM 4587 C C . GLY B 1 274 ? -11.281 10.922 11.523 1 98.69 274 GLY B C 1
ATOM 4588 O O . GLY B 1 274 ? -10.305 11.656 11.641 1 98.69 274 GLY B O 1
ATOM 4589 N N . VAL B 1 275 ? -12.453 11.352 11.133 1 98.81 275 VAL B N 1
ATOM 4590 C CA . VAL B 1 275 ? -12.703 12.742 10.773 1 98.81 275 VAL B CA 1
ATOM 4591 C C . VAL B 1 275 ? -12.508 13.633 12 1 98.81 275 VAL B C 1
ATOM 4593 O O . VAL B 1 275 ? -11.758 14.617 11.945 1 98.81 275 VAL B O 1
ATOM 4596 N N . LEU B 1 276 ? -13.148 13.227 13.086 1 98.69 276 LEU B N 1
ATOM 4597 C CA . LEU B 1 276 ? -13.094 14.031 14.305 1 98.69 276 LEU B CA 1
ATOM 4598 C C . LEU B 1 276 ? -11.664 14.133 14.828 1 98.69 276 LEU B C 1
ATOM 4600 O O . LEU B 1 276 ? -11.211 15.227 15.18 1 98.69 276 LEU B O 1
ATOM 4604 N N . THR B 1 277 ? -10.992 13.039 14.836 1 98.38 277 THR B N 1
ATOM 4605 C CA . THR B 1 277 ? -9.617 13.039 15.336 1 98.38 277 THR B CA 1
ATOM 4606 C C . THR B 1 277 ? -8.719 13.883 14.438 1 98.38 277 THR B C 1
ATOM 4608 O O . THR B 1 277 ? -7.891 14.656 14.938 1 98.38 277 THR B O 1
ATOM 4611 N N . ARG B 1 278 ? -8.852 13.781 13.148 1 98.56 278 ARG B N 1
ATOM 4612 C CA . ARG B 1 278 ? -8.023 14.57 12.227 1 98.56 278 ARG B CA 1
ATOM 4613 C C . ARG B 1 278 ? -8.258 16.062 12.422 1 98.56 278 ARG B C 1
ATOM 4615 O O . ARG B 1 278 ? -7.305 16.844 12.484 1 98.56 278 ARG B O 1
ATOM 4622 N N . CYS B 1 279 ? -9.5 16.453 12.539 1 98.38 279 CYS B N 1
ATOM 4623 C CA . CYS B 1 279 ? -9.82 17.859 12.766 1 98.38 279 CYS B CA 1
ATOM 4624 C C . CYS B 1 279 ? -9.172 18.375 14.047 1 98.38 279 CYS B C 1
ATOM 4626 O O . CYS B 1 279 ? -8.547 19.438 14.055 1 98.38 279 CYS B O 1
ATOM 4628 N N . ASP B 1 280 ? -9.273 17.609 15.055 1 97.81 280 ASP B N 1
ATOM 4629 C CA . ASP B 1 280 ? -8.727 18 16.344 1 97.81 280 ASP B CA 1
ATOM 4630 C C . ASP B 1 280 ? -7.203 18.109 16.297 1 97.81 280 ASP B C 1
ATOM 4632 O O . ASP B 1 280 ? -6.633 19.141 16.656 1 97.81 280 ASP B O 1
ATOM 4636 N N . VAL B 1 281 ? -6.559 17.047 15.836 1 97.69 281 VAL B N 1
ATOM 4637 C CA . VAL B 1 281 ? -5.102 16.969 15.789 1 97.69 281 VAL B CA 1
ATOM 4638 C C . VAL B 1 281 ? -4.551 18.078 14.898 1 97.69 281 VAL B C 1
ATOM 4640 O O . VAL B 1 281 ? -3.625 18.797 15.281 1 97.69 281 VAL B O 1
ATOM 4643 N N . ALA B 1 282 ? -5.133 18.297 13.719 1 98.12 282 ALA B N 1
ATOM 4644 C CA . ALA B 1 282 ? -4.648 19.297 12.781 1 98.12 282 ALA B CA 1
ATOM 4645 C C . ALA B 1 282 ? -4.848 20.703 13.328 1 98.12 282 ALA B C 1
ATOM 4647 O O . ALA B 1 282 ? -3.979 21.562 13.18 1 98.12 282 ALA B O 1
ATOM 4648 N N . THR B 1 283 ? -5.977 20.922 13.984 1 97.94 283 THR B N 1
ATOM 4649 C CA . THR B 1 283 ? -6.234 22.234 14.57 1 97.94 283 THR B CA 1
ATOM 4650 C C . THR B 1 283 ? -5.188 22.578 15.633 1 97.94 283 THR B C 1
ATOM 4652 O O . THR B 1 283 ? -4.621 23.672 15.633 1 97.94 283 THR B O 1
ATOM 4655 N N . ARG B 1 284 ? -4.945 21.641 16.484 1 96.94 284 ARG B N 1
ATOM 4656 C CA . ARG B 1 284 ? -3.951 21.859 17.531 1 96.94 284 ARG B CA 1
ATOM 4657 C C . ARG B 1 284 ? -2.559 22.031 16.938 1 96.94 284 ARG B C 1
ATOM 4659 O O . ARG B 1 284 ? -1.771 22.844 17.422 1 96.94 284 ARG B O 1
ATOM 4666 N N . TYR B 1 285 ? -2.238 21.312 15.953 1 97.25 285 TYR B N 1
ATOM 4667 C CA . TYR B 1 285 ? -0.966 21.422 15.242 1 97.25 285 TYR B CA 1
ATOM 4668 C C . TYR B 1 285 ? -0.771 22.828 14.695 1 97.25 285 TYR B C 1
ATOM 4670 O O . TYR B 1 285 ? 0.244 23.469 14.969 1 97.25 285 TYR B O 1
ATOM 4678 N N . TYR B 1 286 ? -1.743 23.344 13.93 1 97.56 286 TYR B N 1
ATOM 4679 C CA . TYR B 1 286 ? -1.608 24.656 13.305 1 97.56 286 TYR B CA 1
ATOM 4680 C C . TYR B 1 286 ? -1.572 25.766 14.352 1 97.56 286 TYR B C 1
ATOM 4682 O O . TYR B 1 286 ? -0.84 26.75 14.203 1 97.56 286 TYR B O 1
ATOM 4690 N N . ARG B 1 287 ? -2.367 25.578 15.398 1 97.06 287 ARG B N 1
ATOM 4691 C CA . ARG B 1 287 ? -2.336 26.547 16.484 1 97.06 287 ARG B CA 1
ATOM 4692 C C . ARG B 1 287 ? -0.951 26.609 17.125 1 97.06 287 ARG B C 1
ATOM 4694 O O . ARG B 1 287 ? -0.431 27.703 17.391 1 97.06 287 ARG B O 1
ATOM 4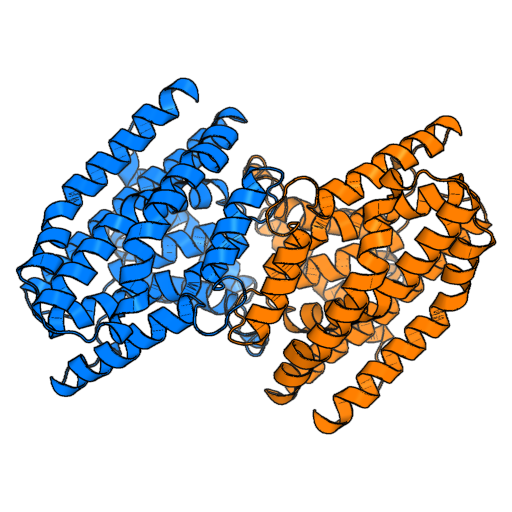701 N N . GLU B 1 288 ? -0.411 25.469 17.344 1 96.12 288 GLU B N 1
ATOM 4702 C CA . GLU B 1 288 ? 0.911 25.422 17.969 1 96.12 288 GLU B CA 1
ATOM 4703 C C . GLU B 1 288 ? 1.979 25.969 17.031 1 96.12 288 GLU B C 1
ATOM 4705 O O . GLU B 1 288 ? 2.885 26.688 17.453 1 96.12 288 GLU B O 1
ATOM 4710 N N . VAL B 1 289 ? 1.951 25.641 15.766 1 96.25 289 VAL B N 1
ATOM 4711 C CA . VAL B 1 289 ? 2.889 26.156 14.773 1 96.25 289 VAL B CA 1
ATOM 4712 C C . VAL B 1 289 ? 2.809 27.688 14.75 1 96.25 289 VAL B C 1
ATOM 4714 O O . VAL B 1 289 ? 3.832 28.375 14.82 1 96.25 289 VAL B O 1
ATOM 4717 N N . GLU B 1 290 ? 1.603 28.203 14.695 1 96.5 290 GLU B N 1
ATOM 4718 C CA . GLU B 1 290 ? 1.419 29.641 14.672 1 96.5 290 GLU B CA 1
ATOM 4719 C C . GLU B 1 290 ? 2.033 30.297 15.906 1 96.5 290 GLU B C 1
ATOM 4721 O O . GLU B 1 290 ? 2.742 31.297 15.797 1 96.5 290 GLU B O 1
ATOM 4726 N N . ALA B 1 291 ? 1.754 29.719 17.031 1 95.5 291 ALA B N 1
ATOM 4727 C CA . ALA B 1 291 ? 2.281 30.266 18.281 1 95.5 291 ALA B CA 1
ATOM 4728 C C . ALA B 1 291 ? 3.807 30.297 18.266 1 95.5 291 ALA B C 1
ATOM 4730 O O . ALA B 1 291 ? 4.414 31.266 18.719 1 95.5 291 ALA B O 1
ATOM 4731 N N . ARG B 1 292 ? 4.355 29.344 17.734 1 92.5 292 ARG B N 1
ATOM 4732 C CA . ARG B 1 292 ? 5.812 29.25 17.672 1 92.5 292 ARG B CA 1
ATOM 4733 C C . ARG B 1 292 ? 6.383 30.219 16.641 1 92.5 292 ARG B C 1
ATOM 4735 O O . ARG B 1 292 ? 7.426 30.828 16.859 1 92.5 292 ARG B O 1
ATOM 4742 N N . LEU B 1 293 ? 5.738 30.25 15.508 1 91.06 293 LEU B N 1
ATOM 4743 C CA . LEU B 1 293 ? 6.168 31.203 14.484 1 91.06 293 LEU B CA 1
ATOM 4744 C C . LEU B 1 293 ? 6.121 32.625 15.008 1 91.06 293 LEU B C 1
ATOM 4746 O O . LEU B 1 293 ? 7.082 33.375 14.852 1 91.06 293 LEU B O 1
ATOM 4750 N N . VAL B 1 294 ? 5.098 32.969 15.734 1 90.62 294 VAL B N 1
ATOM 4751 C CA . VAL B 1 294 ? 4.875 34.344 16.203 1 90.62 294 VAL B CA 1
ATOM 4752 C C . VAL B 1 294 ? 5.832 34.656 17.359 1 90.62 294 VAL B C 1
ATOM 4754 O O . VAL B 1 294 ? 6.387 35.75 17.422 1 90.62 294 VAL B O 1
ATOM 4757 N N . SER B 1 295 ? 6.098 33.656 18.125 1 90.44 295 SER B N 1
ATOM 4758 C CA . SER B 1 295 ? 6.945 33.906 19.281 1 90.44 295 SER B CA 1
ATOM 4759 C C . SER B 1 295 ? 8.422 33.812 18.922 1 90.44 295 SER B C 1
ATOM 4761 O O . SER B 1 295 ? 9.281 34.312 19.641 1 90.44 295 SER B O 1
ATOM 4763 N N . GLY B 1 296 ? 8.727 33.094 17.859 1 83.44 296 GLY B N 1
ATOM 4764 C CA . GLY B 1 296 ? 10.109 32.844 17.484 1 83.44 296 GLY B CA 1
ATOM 4765 C C . GLY B 1 296 ? 10.75 31.703 18.234 1 83.44 296 GLY B C 1
ATOM 4766 O O . GLY B 1 296 ? 11.961 31.5 18.141 1 83.44 296 GLY B O 1
ATOM 4767 N N . ARG B 1 297 ? 10.023 30.984 19.047 1 81.44 297 ARG B N 1
ATOM 4768 C CA . ARG B 1 297 ? 10.531 29.828 19.781 1 81.44 297 ARG B CA 1
ATOM 4769 C C . ARG B 1 297 ? 10.305 28.531 19 1 81.44 297 ARG B C 1
ATOM 4771 O O . ARG B 1 297 ? 9.227 27.938 19.078 1 81.44 297 ARG B O 1
ATOM 4778 N N . TYR B 1 298 ? 11.328 28.141 18.359 1 72.81 298 TYR B N 1
ATOM 4779 C CA . TYR B 1 298 ? 11.172 27.031 17.422 1 72.81 298 TYR B CA 1
ATOM 4780 C C . TYR B 1 298 ? 11.375 25.688 18.125 1 72.81 298 TYR B C 1
ATOM 4782 O O . TYR B 1 298 ? 11.141 24.641 17.547 1 72.81 298 TYR B O 1
ATOM 4790 N N . ARG B 1 299 ? 11.922 25.781 19.453 1 66.44 299 ARG B N 1
ATOM 4791 C CA . ARG B 1 299 ? 12.164 24.562 20.203 1 66.44 299 ARG B CA 1
ATOM 4792 C C . ARG B 1 299 ? 11.242 24.484 21.422 1 66.44 299 ARG B C 1
ATOM 4794 O O . ARG B 1 299 ? 10.867 25.516 22 1 66.44 299 ARG B O 1
#

InterPro domains:
  IPR016084 Haem oxygenase-like, multi-helical [G3DSA:1.20.910.10] (68-295)
  IPR016084 Haem oxygenase-like, multi-helical [SSF48613] (120-287)